Protein AF-A0A960TWA1-F1 (afdb_monomer_lite)

Radius of gyration: 25.0 Å; chains: 1; bounding box: 65×54×72 Å

Foldseek 3Di:
DDDDDPPDFDWKDKDPWDWAQDPPPQQKIKIWIFIDGDPAQWKAKEKFKDLPLPPARFQDFDAKDFQHGTGHGGDGTGIIMTNNCVQFPPDDTPNMDMDMDIGSLRDYQGHFPPLAAEAEEPDQDPLVNLSVLLLNLSHQEYEYACQSQFQHPPQDLCSQVSSCVNPVRHAYAHEDEPWKAFQPCVPDNGPLSVQLCVQQVVFFFAFLVRWFDDQDVRITTGQLLDPSNLVSVLCSVLVRQVPRSNHHLAYEYPDDELFDDHDPPDPHPHATDRPNPSDHCVPDPVSSVSSNVSSLVSLVSNCVSVDVRHAYEYEYDCCQVPLVSVQSGLEYEQEQPLVGDDDDDDGVNLLCDPPRPRHLLPSLPSYDPPNVGSAYEYDRPDWDWDQAPPPRDIDTDPVQVVQSLVCNQRVYYYYDYPPPCSDPPDRDRQAAWPDHWDDDPAFIKTHGPFWIKTWGADDVQDPDDRTWIFTDGNNHTPDTDDGDDDDDDDPPPPDD

Secondary structure (DSSP, 8-state):
-PPPP--PPPPPEEEEEEEEE-TTSS-EEEEEEEEE-SS-S-EEEEEEEESSTTS---B----EEES-EEEEPPEEEEEEEEEHHHHSTT---SS-EEEEEEESS-------SSS--EEEE-SPP-TT-HHHHHHHHTSSEEEEEHHHHSS-TT--TTHHHHHHHH-TT-EEEEEEESSEEESGGGG---HHHHHHHHHHGGGB-EETTSPBPEEETTEEEB-TTSHHHHHHHHHHHHHHHHH-SS--SEEEEE---SS----TTS--SS-EESS-SSS-GGG-HHHHHHHHHHHHHHHHHHHHHH-TT-EEEEESGGGGT-HHHHTTSSEEEETTTTS-STT-S-HHHHHT-TTSTT-HHHHTTSS---TT--EEEE---S--EEE-TTTS-EEE--HHHHHHHHHHHHT-EEEEETTT--S-SS-----SBSSS-EEETTEEEEEETTEEEEEEEPTT--TT--EEEEEEETTEEEEEE-----SPPPGGG---

Sequence (496 aa):
LTAPAVLLAEAPVVSGVTLAQRLDGSGLVDVTYTLTDADTDTLTVTLQASDDGGQTWTLPVESVSGDAGDGVTPGTDRTAVWDFGADHPGRVLEDVRVRVTASDLGVAWGAHSPRLPAIHAWPAVDWNDEKRLEEMARTDLLVLLGTQLLGQPGTPDDALDRIRRHNPNIRIVAYMLAKTVHLAWENSSNPMSAQIFQDTRPYWSFTTEGDTLMDWTDQVVINLIEPECRQAMVDNYVHWLKTSPNRLDGVFWDYFNNTIWVPAWMPVDGDPDLDGDGVIMRSDPDEIEAWRNACSAMVTAVQDSMGADFIQIFNGQRAYTDSTFAALGDGMNYELFPDVFFGQFGGVSKALDHDYEYNLYRTAHWPRSTNGGPFVLLENIQKNYYLSSVDGRYHELVNGKILRVVSLMTDTRCVFNGHKYGWPHHPISLGEPLGPAQVTANGLRRDFRHGDVELTWRNGGSMPTPFDYVIRVDGVIVEEMRIPYEYPLTPEYFNP

Structure (mmCIF, N/CA/C/O backbone):
data_AF-A0A960TWA1-F1
#
_entry.id   AF-A0A960TWA1-F1
#
loop_
_atom_site.group_PDB
_atom_site.id
_atom_site.type_symbol
_atom_site.label_atom_id
_atom_site.label_alt_id
_atom_site.label_comp_id
_atom_site.label_asym_id
_atom_site.label_entity_id
_atom_site.label_seq_id
_atom_site.pdbx_PDB_ins_code
_atom_site.Cartn_x
_atom_site.Cartn_y
_atom_site.Cartn_z
_atom_site.occupancy
_atom_site.B_iso_or_equiv
_atom_site.auth_seq_id
_atom_site.auth_comp_id
_atom_site.auth_asym_id
_atom_site.auth_atom_id
_atom_site.pdbx_PDB_model_num
ATOM 1 N N . LEU A 1 1 ? 35.253 -9.070 28.526 1.00 34.09 1 LEU A N 1
ATOM 2 C CA . LEU A 1 1 ? 34.207 -8.040 28.681 1.00 34.09 1 LEU A CA 1
ATOM 3 C C . LEU A 1 1 ? 33.013 -8.533 27.886 1.00 34.09 1 LEU A C 1
ATOM 5 O O . LEU A 1 1 ? 33.066 -8.524 26.667 1.00 34.09 1 LEU A O 1
ATOM 9 N N . THR A 1 2 ? 32.037 -9.119 28.569 1.00 33.66 2 THR A N 1
ATOM 10 C CA . THR A 1 2 ? 30.750 -9.512 27.989 1.00 33.66 2 THR A CA 1
ATOM 11 C C . THR A 1 2 ? 29.971 -8.239 27.682 1.00 33.66 2 THR A C 1
ATOM 13 O O . THR A 1 2 ? 29.836 -7.392 28.565 1.00 33.66 2 THR A O 1
ATOM 16 N N . ALA A 1 3 ? 29.525 -8.077 26.436 1.00 29.42 3 ALA A N 1
ATOM 17 C CA . ALA A 1 3 ? 28.590 -7.019 26.075 1.00 29.42 3 ALA A CA 1
ATOM 18 C C . ALA A 1 3 ? 27.340 -7.134 26.970 1.00 29.42 3 ALA A C 1
ATOM 20 O O . ALA A 1 3 ? 26.940 -8.261 27.285 1.00 29.42 3 ALA A O 1
ATOM 21 N N . PRO A 1 4 ? 26.752 -6.018 27.431 1.00 35.38 4 PRO A N 1
ATOM 22 C CA . PRO A 1 4 ? 25.493 -6.090 28.147 1.00 35.38 4 PRO A CA 1
ATOM 23 C C . PRO A 1 4 ? 24.446 -6.648 27.180 1.00 35.38 4 PRO A C 1
ATOM 25 O O . PRO A 1 4 ? 24.293 -6.146 26.068 1.00 35.38 4 PRO A O 1
ATOM 28 N N . ALA A 1 5 ? 23.760 -7.712 27.592 1.00 34.66 5 ALA A N 1
ATOM 29 C CA . ALA A 1 5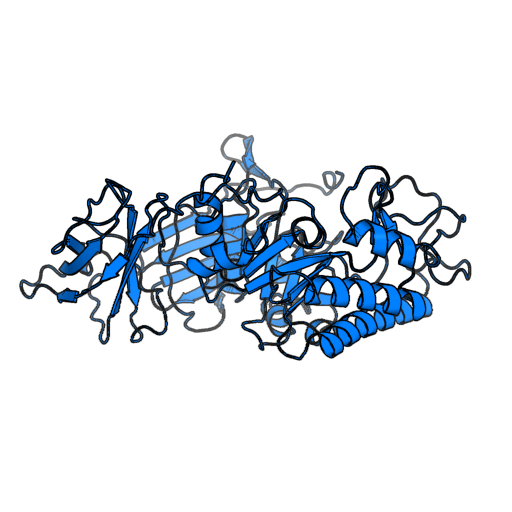 ? 22.494 -8.067 26.981 1.00 34.66 5 ALA A CA 1
ATOM 30 C C . ALA A 1 5 ? 21.562 -6.876 27.215 1.00 34.66 5 ALA A C 1
ATOM 32 O O . ALA A 1 5 ? 21.294 -6.520 28.364 1.00 34.66 5 ALA A O 1
ATOM 33 N N . VAL A 1 6 ? 21.130 -6.225 26.140 1.00 38.72 6 VAL A N 1
ATOM 34 C CA . VAL A 1 6 ? 19.949 -5.371 26.199 1.00 38.72 6 VAL A CA 1
ATOM 35 C C . VAL A 1 6 ? 18.811 -6.327 26.552 1.00 38.72 6 VAL A C 1
ATOM 37 O O . VAL A 1 6 ? 18.476 -7.197 25.750 1.00 38.72 6 VAL A O 1
ATOM 40 N N . LEU A 1 7 ? 18.299 -6.260 27.785 1.00 41.25 7 LEU A N 1
ATOM 41 C CA . LEU A 1 7 ? 16.973 -6.803 28.057 1.00 41.25 7 LEU A CA 1
ATOM 42 C C . LEU A 1 7 ? 16.034 -6.010 27.148 1.00 41.25 7 LEU A C 1
ATOM 44 O O . LEU A 1 7 ? 15.924 -4.795 27.300 1.00 41.25 7 LEU A O 1
ATOM 48 N N . LEU A 1 8 ? 15.444 -6.675 26.160 1.00 52.00 8 LEU A N 1
ATOM 49 C CA . LEU A 1 8 ? 14.288 -6.128 25.463 1.00 52.00 8 LEU A CA 1
ATOM 50 C C . LEU A 1 8 ? 13.203 -5.928 26.527 1.00 52.00 8 LEU A C 1
ATOM 52 O O . LEU A 1 8 ? 12.957 -6.863 27.292 1.00 52.00 8 LEU A O 1
ATOM 56 N N . ALA A 1 9 ? 12.625 -4.727 26.602 1.00 63.03 9 ALA A N 1
ATOM 57 C CA . ALA A 1 9 ? 11.452 -4.479 27.434 1.00 63.03 9 ALA A CA 1
ATOM 58 C C . ALA A 1 9 ? 10.353 -5.487 27.054 1.00 63.03 9 ALA A C 1
ATOM 60 O O . ALA A 1 9 ? 10.168 -5.797 25.870 1.00 63.03 9 ALA A O 1
ATOM 61 N N . GLU A 1 10 ? 9.705 -6.081 28.050 1.00 74.81 10 GLU A N 1
ATOM 62 C CA . GLU A 1 10 ? 8.658 -7.073 27.846 1.00 74.81 10 GLU A CA 1
ATOM 63 C C . GLU A 1 10 ? 7.383 -6.363 27.389 1.00 74.81 10 GLU A C 1
ATOM 65 O O . GLU A 1 10 ? 6.845 -5.529 28.106 1.00 74.81 10 GLU A O 1
ATOM 70 N N . ALA A 1 11 ? 6.897 -6.706 26.192 1.00 83.94 11 ALA A N 1
ATOM 71 C CA . ALA A 1 11 ? 5.708 -6.075 25.630 1.00 83.94 11 ALA A CA 1
ATOM 72 C C . ALA A 1 11 ? 4.472 -6.269 26.538 1.00 83.94 11 ALA A C 1
ATOM 74 O O . ALA A 1 11 ? 4.313 -7.348 27.128 1.00 83.94 11 ALA A O 1
ATOM 75 N N . PRO A 1 12 ? 3.539 -5.298 26.571 1.00 92.12 12 PRO A N 1
ATOM 76 C CA . PRO A 1 12 ? 2.314 -5.409 27.345 1.00 92.12 12 PRO A CA 1
ATOM 77 C C . PRO A 1 12 ? 1.518 -6.666 26.997 1.00 92.12 12 PRO A C 1
ATOM 79 O O . PRO A 1 12 ? 1.306 -7.002 25.828 1.00 92.12 12 PRO A O 1
ATOM 82 N N . VAL A 1 13 ? 0.974 -7.320 28.020 1.00 93.81 13 VAL A N 1
ATOM 83 C CA . VAL A 1 13 ? 0.072 -8.461 27.857 1.00 93.81 13 VAL A CA 1
ATOM 84 C C . VAL A 1 13 ? -1.329 -8.074 28.307 1.00 93.81 13 VAL A C 1
ATOM 86 O O . VAL A 1 13 ? -1.567 -7.692 29.454 1.00 93.81 13 VAL A O 1
ATOM 89 N N . VAL A 1 14 ? -2.277 -8.228 27.385 1.00 96.12 14 VAL A N 1
ATOM 90 C CA . VAL A 1 14 ? -3.709 -8.117 27.656 1.00 96.12 14 VAL A CA 1
ATOM 91 C C . VAL A 1 14 ? -4.314 -9.514 27.704 1.00 96.12 14 VAL A C 1
ATOM 93 O O . VAL A 1 14 ? -4.120 -10.324 26.798 1.00 96.12 14 VAL A O 1
ATOM 96 N N . SER A 1 15 ? -5.070 -9.815 28.757 1.00 97.12 15 SER A N 1
ATOM 97 C CA . SER A 1 15 ? -5.741 -11.107 28.914 1.00 97.12 15 SER A CA 1
ATOM 98 C C . SER A 1 15 ? -7.079 -10.972 29.640 1.00 97.12 15 SER A C 1
ATOM 100 O O . SER A 1 15 ? -7.430 -9.901 30.129 1.00 97.12 15 SER A O 1
ATOM 102 N N . GLY A 1 16 ? -7.864 -12.053 29.672 1.00 96.25 16 GLY A N 1
ATOM 103 C CA . GLY A 1 16 ? -9.129 -12.079 30.415 1.00 96.25 16 GLY A CA 1
ATOM 104 C C . GLY A 1 16 ? -10.172 -11.070 29.925 1.00 96.25 16 GLY A C 1
ATOM 105 O O . GLY A 1 16 ? -10.987 -10.627 30.725 1.00 96.25 16 GLY A O 1
ATOM 106 N N . VAL A 1 17 ? -10.137 -10.693 28.641 1.00 97.38 17 VAL A N 1
ATOM 107 C CA . VAL A 1 17 ? -11.064 -9.705 28.075 1.00 97.38 17 VAL A CA 1
ATOM 108 C C . VAL A 1 17 ? -12.495 -10.241 28.132 1.00 97.38 17 VAL A C 1
ATOM 110 O O . VAL A 1 17 ? -12.789 -11.300 27.571 1.00 97.38 17 VAL A O 1
ATOM 113 N N . THR A 1 18 ? -13.394 -9.502 28.776 1.00 96.56 18 THR A N 1
ATOM 114 C CA . THR A 1 18 ? -14.832 -9.782 28.779 1.00 96.56 18 THR A CA 1
ATOM 115 C C . THR A 1 18 ? -15.627 -8.568 28.321 1.00 96.56 18 THR A C 1
ATOM 117 O O . THR A 1 18 ? -15.164 -7.435 28.417 1.00 96.56 18 THR A O 1
ATOM 120 N N . LEU A 1 19 ? -16.820 -8.827 27.792 1.00 96.00 19 LEU A N 1
ATOM 121 C CA . LEU A 1 19 ? -17.729 -7.838 27.229 1.00 96.00 19 LEU A CA 1
ATOM 122 C C . LEU A 1 19 ? -19.101 -8.011 27.879 1.00 96.00 19 LEU A C 1
ATOM 124 O O . LEU A 1 19 ? -19.660 -9.108 27.824 1.00 96.00 19 LEU A O 1
ATOM 128 N N . ALA A 1 20 ? -19.655 -6.947 28.455 1.00 96.56 20 ALA A N 1
ATOM 129 C CA . ALA A 1 20 ? -20.973 -6.968 29.075 1.00 96.56 20 ALA A CA 1
ATOM 130 C C . ALA A 1 20 ? -21.771 -5.704 28.735 1.00 96.56 20 ALA A C 1
ATOM 132 O O . ALA A 1 20 ? -21.439 -4.604 29.166 1.00 96.56 20 ALA A O 1
ATOM 133 N N . GLN A 1 21 ? -22.869 -5.858 27.994 1.00 95.56 21 GLN A N 1
ATOM 134 C CA . GLN A 1 21 ? -23.835 -4.776 27.815 1.00 95.56 21 GLN A CA 1
ATOM 135 C C . GLN A 1 21 ? -24.574 -4.512 29.134 1.00 95.56 21 GLN A C 1
ATOM 137 O O . GLN A 1 21 ? -25.053 -5.445 29.786 1.00 95.56 21 GLN A O 1
ATOM 142 N N . ARG A 1 22 ? -24.731 -3.239 29.506 1.00 97.00 22 ARG A N 1
ATOM 143 C CA . ARG A 1 22 ? -25.566 -2.860 30.648 1.00 97.00 22 ARG A CA 1
ATOM 144 C C . ARG A 1 22 ? -27.046 -3.042 30.318 1.00 97.00 22 ARG A C 1
ATOM 146 O O . ARG A 1 22 ? -27.536 -2.613 29.278 1.00 97.00 22 ARG A O 1
ATOM 153 N N . LEU A 1 23 ? -27.780 -3.655 31.246 1.00 95.31 23 LEU A N 1
ATOM 154 C CA . LEU A 1 23 ? -29.207 -3.974 31.090 1.00 95.31 23 LEU A CA 1
ATOM 155 C C . LEU A 1 23 ? -30.143 -2.861 31.598 1.00 95.31 23 LEU A C 1
ATOM 157 O O . LEU A 1 23 ? -31.346 -3.071 31.732 1.00 95.31 23 LEU A O 1
ATOM 161 N N . ASP A 1 24 ? -29.599 -1.685 31.905 1.00 95.31 24 ASP A N 1
ATOM 162 C CA . ASP A 1 24 ? -30.329 -0.522 32.426 1.00 95.31 24 ASP A CA 1
ATOM 163 C C . ASP A 1 24 ? -30.905 0.385 31.322 1.00 95.31 24 ASP A C 1
ATOM 165 O O . ASP A 1 24 ? -31.531 1.402 31.618 1.00 95.31 24 ASP A O 1
ATOM 169 N N . GLY A 1 25 ? -30.715 0.014 30.052 1.00 92.25 25 GLY A N 1
ATOM 170 C CA . GLY A 1 25 ? -31.169 0.785 28.896 1.00 92.25 25 GLY A CA 1
ATOM 171 C C . GLY A 1 25 ? -30.264 1.963 28.531 1.00 92.25 25 GLY A C 1
ATOM 172 O O . GLY A 1 25 ? -30.620 2.720 27.633 1.00 92.25 25 GLY A O 1
ATOM 173 N N . SER A 1 26 ? -29.104 2.117 29.184 1.00 94.75 26 SER A N 1
ATOM 174 C CA . SER A 1 26 ? -28.135 3.178 28.870 1.00 94.75 26 SER A CA 1
ATOM 175 C C . SER A 1 26 ? -27.466 3.012 27.505 1.00 94.75 26 SER A C 1
ATOM 177 O O . SER A 1 26 ? -26.973 3.987 26.952 1.00 94.75 26 SER A O 1
ATOM 179 N N . GLY A 1 27 ? -27.434 1.789 26.967 1.00 94.56 27 GLY A N 1
ATOM 180 C CA . GLY A 1 27 ? -26.659 1.471 25.767 1.00 94.56 27 GLY A CA 1
ATOM 181 C C . GLY A 1 27 ? -25.152 1.379 26.023 1.00 94.56 27 GLY A C 1
ATOM 182 O O . GLY A 1 27 ? -24.399 1.206 25.075 1.00 94.56 27 GLY A O 1
ATOM 183 N N . LEU A 1 28 ? -24.709 1.459 27.281 1.00 97.62 28 LEU A N 1
ATOM 184 C CA . LEU A 1 28 ? -23.302 1.325 27.644 1.00 97.62 28 LEU A CA 1
ATOM 185 C C . LEU A 1 28 ? -22.868 -0.142 27.666 1.00 97.62 28 LEU A C 1
ATOM 187 O O . LEU A 1 28 ? -23.639 -1.047 28.006 1.00 97.62 28 LEU A O 1
ATOM 191 N N . VAL A 1 29 ? -21.599 -0.357 27.348 1.00 97.94 29 VAL A N 1
ATOM 192 C CA . VAL A 1 29 ? -20.954 -1.662 27.306 1.00 97.94 29 VAL A CA 1
ATOM 193 C C . VAL A 1 29 ? -19.682 -1.613 28.146 1.00 97.94 29 VAL A C 1
ATOM 195 O O . VAL A 1 29 ? -18.787 -0.811 27.892 1.00 97.94 29 VAL A O 1
ATOM 198 N N . ASP A 1 30 ? -19.603 -2.479 29.151 1.00 98.12 30 ASP A N 1
ATOM 199 C CA . ASP A 1 30 ? -18.431 -2.631 30.005 1.00 98.12 30 ASP A CA 1
ATOM 200 C C . ASP A 1 30 ? -17.488 -3.682 29.403 1.00 98.12 30 ASP A C 1
ATOM 202 O O . ASP A 1 30 ? -17.884 -4.823 29.143 1.00 98.12 30 ASP A O 1
ATOM 206 N N . VAL A 1 31 ? -16.234 -3.292 29.182 1.00 98.31 31 VAL A N 1
ATOM 207 C CA . VAL A 1 31 ? -15.146 -4.165 28.739 1.00 98.31 31 VAL A CA 1
ATOM 208 C C . VAL A 1 31 ? -14.147 -4.289 29.874 1.00 98.31 31 VAL A C 1
ATOM 210 O O . VAL A 1 31 ? -13.448 -3.325 30.193 1.00 98.31 31 VAL A O 1
ATOM 213 N N . THR A 1 32 ? -14.065 -5.472 30.481 1.00 98.25 32 THR A N 1
ATOM 214 C CA . THR A 1 32 ? -13.087 -5.732 31.544 1.00 98.25 32 THR A CA 1
ATOM 215 C C . THR A 1 32 ? -11.922 -6.556 31.033 1.00 98.25 32 THR A C 1
ATOM 217 O O . THR A 1 32 ? -12.102 -7.403 30.159 1.00 98.25 32 THR A O 1
ATOM 220 N N . TYR A 1 33 ? -10.722 -6.299 31.545 1.00 98.44 33 TYR A N 1
ATOM 221 C CA . TYR A 1 33 ? -9.515 -7.005 31.125 1.00 98.44 33 TYR A CA 1
ATOM 222 C C . TYR A 1 33 ? -8.406 -6.932 32.184 1.00 98.44 33 TYR A C 1
ATOM 224 O O . TYR A 1 33 ? -8.363 -6.036 33.028 1.00 98.44 33 TYR A O 1
ATOM 232 N N . THR A 1 34 ? -7.483 -7.889 32.119 1.00 98.00 34 THR A N 1
ATOM 233 C CA . THR A 1 34 ? -6.213 -7.859 32.843 1.00 98.00 34 THR A CA 1
ATOM 234 C C . THR A 1 34 ? -5.139 -7.271 31.938 1.00 98.00 34 THR A C 1
ATOM 236 O O . THR A 1 34 ? -4.971 -7.711 30.799 1.00 98.00 34 THR A O 1
ATOM 239 N N . LEU A 1 35 ? -4.407 -6.298 32.468 1.00 97.25 35 LEU A N 1
ATOM 240 C CA . LEU A 1 35 ? -3.313 -5.599 31.812 1.00 97.25 35 LEU A CA 1
ATOM 241 C C . LEU A 1 35 ? -2.041 -5.775 32.635 1.00 97.25 35 LEU A C 1
ATOM 243 O O . LEU A 1 35 ? -2.001 -5.363 33.795 1.00 97.25 35 LEU A O 1
ATOM 247 N N . THR A 1 36 ? -1.012 -6.374 32.052 1.00 94.62 36 THR A N 1
ATOM 248 C CA . THR A 1 36 ? 0.285 -6.559 32.710 1.00 94.62 36 THR A CA 1
ATOM 249 C C . THR A 1 36 ? 1.402 -6.043 31.830 1.00 94.62 36 THR A C 1
ATOM 251 O O . THR A 1 36 ? 1.420 -6.330 30.638 1.00 94.62 36 THR A O 1
ATOM 254 N N . ASP A 1 37 ? 2.336 -5.333 32.441 1.00 92.69 37 ASP A N 1
ATOM 255 C CA . ASP A 1 37 ? 3.572 -4.864 31.832 1.00 92.69 37 ASP A CA 1
ATOM 256 C C . ASP A 1 37 ? 4.621 -4.791 32.945 1.00 92.69 37 ASP A C 1
ATOM 258 O O . ASP A 1 37 ? 4.297 -4.383 34.067 1.00 92.69 37 ASP A O 1
ATOM 262 N N . ALA A 1 38 ? 5.821 -5.306 32.685 1.00 84.12 38 ALA A N 1
ATOM 263 C CA . ALA A 1 38 ? 6.865 -5.432 33.699 1.00 84.12 38 ALA A CA 1
ATOM 264 C C . ALA A 1 38 ? 7.699 -4.152 33.858 1.00 84.12 38 ALA A C 1
ATOM 266 O O . ALA A 1 38 ? 8.325 -3.965 34.905 1.00 84.12 38 ALA A O 1
ATOM 267 N N . ASP A 1 39 ? 7.696 -3.285 32.845 1.00 83.38 39 ASP A N 1
ATOM 268 C CA . ASP A 1 39 ? 8.713 -2.256 32.644 1.00 83.38 39 ASP A CA 1
ATOM 269 C C . ASP A 1 39 ? 8.139 -0.829 32.642 1.00 83.38 39 ASP A C 1
ATOM 271 O O . ASP A 1 39 ? 8.876 0.131 32.886 1.00 83.38 39 ASP A O 1
ATOM 275 N N . THR A 1 40 ? 6.832 -0.678 32.417 1.00 72.69 40 THR A N 1
ATOM 276 C CA . THR A 1 40 ? 6.182 0.606 32.144 1.00 72.69 40 THR A CA 1
ATOM 277 C C . THR A 1 40 ? 5.067 0.922 33.140 1.00 72.69 40 THR A C 1
ATOM 279 O O . THR A 1 40 ? 4.144 0.140 33.369 1.00 72.69 40 THR A O 1
ATOM 282 N N . ASP A 1 41 ? 5.106 2.138 33.694 1.00 78.75 41 ASP A N 1
ATOM 283 C CA . ASP A 1 41 ? 4.111 2.610 34.667 1.00 78.75 41 ASP A CA 1
ATOM 284 C C . ASP A 1 41 ? 2.723 2.846 34.040 1.00 78.75 41 ASP A C 1
ATOM 286 O O . ASP A 1 41 ? 1.699 2.712 34.717 1.00 78.75 41 ASP A O 1
ATOM 290 N N . THR A 1 42 ? 2.670 3.217 32.756 1.00 92.88 42 THR A N 1
ATOM 291 C CA . THR A 1 42 ? 1.431 3.550 32.041 1.00 92.88 42 THR A CA 1
ATOM 292 C C . THR A 1 42 ? 1.462 3.138 30.575 1.00 92.88 42 THR A C 1
ATOM 294 O O . THR A 1 42 ? 2.474 3.314 29.909 1.00 92.88 42 THR A O 1
ATOM 297 N N . LEU A 1 43 ? 0.315 2.714 30.054 1.00 95.69 43 LEU A N 1
ATOM 298 C CA . LEU A 1 43 ? 0.135 2.166 28.716 1.00 95.69 43 LEU A CA 1
ATOM 299 C C . LEU A 1 43 ? -0.936 2.942 27.942 1.00 95.69 43 LEU A C 1
ATOM 301 O O . LEU A 1 43 ? -1.850 3.524 28.535 1.00 95.69 43 LEU A O 1
ATOM 305 N N . THR A 1 44 ? -0.849 2.899 26.616 1.00 95.31 44 THR A N 1
ATOM 306 C CA . THR A 1 44 ? -1.922 3.314 25.708 1.00 95.31 44 THR A CA 1
ATOM 307 C C . THR A 1 44 ? -2.778 2.103 25.367 1.00 95.31 44 THR A C 1
ATOM 309 O O . THR A 1 44 ? -2.307 1.160 24.735 1.00 95.31 44 THR A O 1
ATOM 312 N N . VAL A 1 45 ? -4.049 2.119 25.769 1.00 96.75 45 VAL A N 1
ATOM 313 C CA . VAL A 1 45 ? -5.003 1.028 25.535 1.00 96.75 45 VAL A CA 1
ATOM 314 C C . VAL A 1 45 ? -6.007 1.423 24.460 1.00 96.75 45 VAL A C 1
ATOM 316 O O . VAL A 1 45 ? -6.706 2.424 24.577 1.00 96.75 45 VAL A O 1
ATOM 319 N N . THR A 1 46 ? -6.124 0.604 23.420 1.00 94.88 46 THR A N 1
ATOM 320 C CA . THR A 1 46 ? -7.095 0.788 22.339 1.00 94.88 46 THR A CA 1
ATOM 321 C C . THR A 1 46 ? -8.127 -0.332 22.328 1.00 94.88 46 THR A C 1
ATOM 323 O O . THR A 1 46 ? -7.774 -1.513 22.361 1.00 94.88 46 THR A O 1
ATOM 326 N N . LEU A 1 47 ? -9.402 0.046 22.231 1.00 95.31 47 LEU A N 1
ATOM 327 C CA . LEU A 1 47 ? -10.516 -0.872 22.024 1.00 95.31 47 LEU A CA 1
ATOM 328 C C . LEU A 1 47 ? -10.848 -0.954 20.531 1.00 95.31 47 LEU A C 1
ATOM 330 O O . LEU A 1 47 ? -11.006 0.065 19.864 1.00 95.31 47 LEU A O 1
ATOM 334 N N . GLN A 1 48 ? -10.974 -2.172 20.017 1.00 94.12 48 GLN A N 1
ATOM 335 C CA . GLN A 1 48 ? -11.495 -2.456 18.683 1.00 94.12 48 GLN A CA 1
ATOM 336 C C . GLN A 1 48 ? -12.689 -3.396 18.813 1.00 94.12 48 GLN A C 1
ATOM 338 O O . GLN A 1 48 ? -12.701 -4.273 19.682 1.00 94.12 48 GLN A O 1
ATOM 343 N N . ALA A 1 49 ? -13.668 -3.254 17.924 1.00 94.56 49 ALA A N 1
ATOM 344 C CA . ALA A 1 49 ? -14.841 -4.110 17.913 1.00 94.56 49 ALA A CA 1
ATOM 345 C C . ALA A 1 49 ? -15.093 -4.729 16.533 1.00 94.56 49 ALA A C 1
ATOM 347 O O . ALA A 1 49 ? -14.641 -4.241 15.494 1.00 94.56 49 ALA A O 1
ATOM 348 N N . SER A 1 50 ? -15.805 -5.847 16.555 1.00 94.50 50 SER A N 1
ATOM 349 C CA . SER A 1 50 ? -16.207 -6.640 15.400 1.00 94.50 50 SER A CA 1
ATOM 350 C C . SER A 1 50 ? -17.697 -6.915 15.489 1.00 94.50 50 SER A C 1
ATOM 352 O O . SER A 1 50 ? -18.185 -7.227 16.573 1.00 94.50 50 SER A O 1
ATOM 354 N N . ASP A 1 51 ? -18.394 -6.853 14.360 1.00 93.12 51 ASP A N 1
ATOM 355 C CA . ASP A 1 51 ? -19.806 -7.216 14.217 1.00 93.12 51 ASP A CA 1
ATOM 356 C C . ASP A 1 51 ? -20.011 -8.416 13.269 1.00 93.12 51 ASP A C 1
ATOM 358 O O . ASP A 1 51 ? -21.100 -8.630 12.741 1.00 93.12 51 ASP A O 1
ATOM 362 N N . ASP A 1 52 ? -18.958 -9.206 13.030 1.00 91.00 52 ASP A N 1
ATOM 363 C CA . ASP A 1 52 ? -18.991 -10.406 12.182 1.00 91.00 52 ASP A CA 1
ATOM 364 C C . ASP A 1 52 ? -18.305 -11.620 12.826 1.00 91.00 52 ASP A C 1
ATOM 366 O O . ASP A 1 52 ? -17.756 -12.498 12.147 1.00 91.00 52 ASP A O 1
ATOM 370 N N . GLY A 1 53 ? -18.340 -11.672 14.159 1.00 91.69 53 GLY A N 1
ATOM 371 C CA . GLY A 1 53 ? -17.792 -12.779 14.932 1.00 91.69 53 GLY A CA 1
ATOM 372 C C . GLY A 1 53 ? -16.265 -12.780 15.039 1.00 91.69 53 GLY A C 1
ATOM 373 O O . GLY A 1 53 ? -15.693 -13.808 15.396 1.00 91.69 53 GLY A O 1
ATOM 374 N N . GLY A 1 54 ? -15.602 -11.651 14.777 1.00 90.75 54 GLY A N 1
ATOM 375 C CA . GLY A 1 54 ? -14.150 -11.495 14.887 1.00 90.75 54 GLY A CA 1
ATOM 376 C C . GLY A 1 54 ? -13.389 -11.746 13.585 1.00 90.75 54 GLY A C 1
ATOM 377 O O . GLY A 1 54 ? -12.165 -11.869 13.628 1.00 90.75 54 GLY A O 1
ATOM 378 N N . GLN A 1 55 ? -14.079 -11.827 12.442 1.00 87.19 55 GLN A N 1
ATOM 379 C CA . GLN A 1 55 ? -13.417 -11.899 11.134 1.00 87.19 55 GLN A CA 1
ATOM 380 C C . GLN A 1 55 ? -12.815 -10.538 10.772 1.00 87.19 55 GLN A C 1
ATOM 382 O O . GLN A 1 55 ? -11.710 -10.458 10.235 1.00 87.19 55 GLN A O 1
ATOM 387 N N . THR A 1 56 ? -13.525 -9.466 11.124 1.00 87.44 56 THR A N 1
ATOM 388 C CA . THR A 1 56 ? -13.142 -8.086 10.862 1.00 87.44 56 THR A CA 1
ATOM 389 C C . THR A 1 56 ? -13.222 -7.223 12.117 1.00 87.44 56 THR A C 1
ATOM 391 O O . THR A 1 56 ? -14.146 -7.343 12.909 1.00 87.44 56 THR A O 1
ATOM 394 N N . TRP A 1 57 ? -12.257 -6.315 12.297 1.00 89.81 57 TRP A N 1
ATOM 395 C CA . TRP A 1 57 ? -12.189 -5.381 13.435 1.00 89.81 57 TRP A CA 1
ATOM 396 C C . TRP A 1 57 ? -12.484 -3.943 12.994 1.00 89.81 57 TRP A C 1
ATOM 398 O O . TRP A 1 57 ? -11.664 -3.047 13.180 1.00 89.81 57 TRP A O 1
ATOM 408 N N . THR A 1 58 ? -13.609 -3.759 12.297 1.00 89.44 58 THR A N 1
ATOM 409 C CA . THR A 1 58 ? -13.978 -2.505 11.611 1.00 89.44 58 THR A CA 1
ATOM 410 C C . THR A 1 58 ? -15.275 -1.865 12.110 1.00 89.44 58 THR A C 1
ATOM 412 O O . THR A 1 58 ? -15.751 -0.914 11.488 1.00 89.44 58 THR A O 1
ATOM 415 N N . LEU A 1 59 ? -15.849 -2.345 13.215 1.00 91.94 59 LEU A N 1
ATOM 416 C CA . LEU A 1 59 ? -16.963 -1.654 13.866 1.00 91.94 59 LEU A CA 1
ATOM 417 C C . LEU A 1 59 ? -16.428 -0.361 14.520 1.00 91.94 59 LEU A C 1
ATOM 419 O O . LEU A 1 59 ? -15.467 -0.459 15.289 1.00 91.94 59 LEU A O 1
ATOM 423 N N . PRO A 1 60 ? -16.989 0.828 14.217 1.00 91.00 60 PRO A N 1
ATOM 424 C CA . PRO A 1 60 ? -16.589 2.084 14.851 1.00 91.00 60 PRO A CA 1
ATOM 425 C C . PRO A 1 60 ? -16.695 2.035 16.377 1.00 91.00 60 PRO A C 1
ATOM 427 O O . PRO A 1 60 ? -17.696 1.559 16.919 1.00 91.00 60 PRO A O 1
ATOM 430 N N . VAL A 1 61 ? -15.662 2.543 17.049 1.00 91.75 61 VAL A N 1
ATOM 431 C CA . VAL A 1 61 ? -15.558 2.657 18.508 1.00 91.75 61 VAL A CA 1
ATOM 432 C C . VAL A 1 61 ? -14.937 4.022 18.804 1.00 91.75 61 VAL A C 1
ATOM 434 O O . VAL A 1 61 ? -13.717 4.170 18.776 1.00 91.75 61 VAL A O 1
ATOM 437 N N . GLU A 1 62 ? -15.779 5.021 19.042 1.00 89.00 62 GLU A N 1
ATOM 438 C CA . GLU A 1 62 ? -15.381 6.431 19.164 1.00 89.00 62 GLU A CA 1
ATOM 439 C C . GLU A 1 62 ? -15.570 6.946 20.598 1.00 89.00 62 GLU A C 1
ATOM 441 O O . GLU A 1 62 ? -14.759 7.724 21.106 1.00 89.00 62 GLU A O 1
ATOM 446 N N . SER A 1 63 ? -16.611 6.476 21.289 1.00 93.19 63 SER A N 1
ATOM 447 C CA . SER A 1 63 ? -16.992 6.967 22.616 1.00 93.19 63 SER A CA 1
ATOM 448 C C . SER A 1 63 ? -16.567 5.996 23.718 1.00 93.19 63 SER A C 1
ATOM 450 O O . SER A 1 63 ? -17.380 5.239 24.251 1.00 93.19 63 SER A O 1
ATOM 452 N N . VAL A 1 64 ? -15.281 6.007 24.084 1.00 95.81 64 VAL A N 1
ATOM 453 C CA . VAL A 1 64 ? -14.736 5.155 25.160 1.00 95.81 64 VAL A CA 1
ATOM 454 C C . VAL A 1 64 ? -14.238 5.993 26.335 1.00 95.81 64 VAL A C 1
ATOM 456 O O . VAL A 1 64 ? -13.622 7.042 26.165 1.00 95.81 64 VAL A O 1
ATOM 459 N N . SER A 1 65 ? -14.496 5.514 27.549 1.00 97.19 65 SER A N 1
ATOM 460 C CA . SER A 1 65 ? -14.018 6.103 28.803 1.00 97.19 65 SER A CA 1
ATOM 461 C C . SER A 1 65 ? -13.506 5.026 29.767 1.00 97.19 65 SER A C 1
ATOM 463 O O . SER A 1 65 ? -13.615 3.833 29.488 1.00 97.19 65 SER A O 1
ATOM 465 N N . GLY A 1 66 ? -12.959 5.432 30.916 1.00 97.25 66 GLY A N 1
ATOM 466 C CA . GLY A 1 66 ? -12.420 4.509 31.920 1.00 97.25 66 GLY A CA 1
ATOM 467 C C . GLY A 1 66 ? -10.968 4.131 31.638 1.00 97.25 66 GLY A C 1
ATOM 468 O O . GLY A 1 66 ? -10.176 4.986 31.250 1.00 97.25 66 GLY A O 1
ATOM 469 N N . ASP A 1 67 ? -10.616 2.864 31.849 1.00 97.75 67 ASP A N 1
ATOM 470 C CA . ASP A 1 67 ? -9.282 2.332 31.560 1.00 97.75 67 ASP A CA 1
ATOM 471 C C . ASP A 1 67 ? -9.124 2.094 30.041 1.00 97.75 67 ASP A C 1
ATOM 473 O O . ASP A 1 67 ? -9.093 0.958 29.575 1.00 97.75 67 ASP A O 1
ATOM 477 N N . ALA A 1 68 ? -9.085 3.162 29.247 1.00 96.62 68 ALA A N 1
ATOM 478 C CA . ALA A 1 68 ? -8.790 3.156 27.813 1.00 96.62 68 ALA A CA 1
ATOM 479 C C . ALA A 1 68 ? -8.155 4.495 27.400 1.00 96.62 68 ALA A C 1
ATOM 481 O O . ALA A 1 68 ? -8.315 5.499 28.093 1.00 96.62 68 ALA A O 1
ATOM 482 N N . GLY A 1 69 ? -7.468 4.522 26.260 1.00 94.88 69 GLY A N 1
ATOM 483 C CA . GLY A 1 69 ? -6.652 5.658 25.835 1.00 94.88 69 GLY A CA 1
ATOM 484 C C . GLY A 1 69 ? -5.284 5.662 26.515 1.00 94.88 69 GLY A C 1
ATOM 485 O O . GLY A 1 69 ? -4.776 4.612 26.907 1.00 94.88 69 GLY A O 1
ATOM 486 N N . ASP A 1 70 ? -4.675 6.837 26.627 1.00 94.12 70 ASP A N 1
ATOM 487 C CA . ASP A 1 70 ? -3.343 7.000 27.212 1.00 94.12 70 ASP A CA 1
ATOM 488 C C . ASP A 1 70 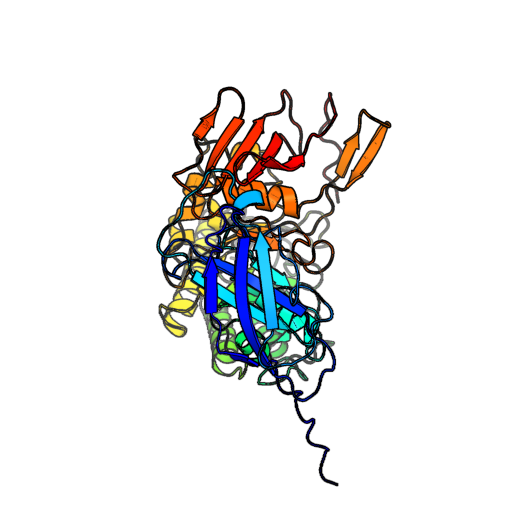? -3.373 6.991 28.747 1.00 94.12 70 ASP A C 1
ATOM 490 O O . ASP A 1 70 ? -4.343 7.419 29.375 1.00 94.12 70 ASP A O 1
ATOM 494 N N . GLY A 1 71 ? -2.264 6.581 29.368 1.00 95.25 71 GLY A N 1
ATOM 495 C CA . GLY A 1 71 ? -2.070 6.728 30.814 1.00 95.25 71 GLY A CA 1
ATOM 496 C C . GLY A 1 71 ? -2.675 5.608 31.666 1.00 95.25 71 GLY A C 1
ATOM 497 O O . GLY A 1 71 ? -2.814 5.775 32.880 1.00 95.25 71 GLY A O 1
ATOM 498 N N . VAL A 1 72 ? -3.037 4.470 31.068 1.00 97.31 72 VAL A N 1
ATOM 499 C CA . VAL A 1 72 ? -3.646 3.344 31.789 1.00 97.31 72 VAL A CA 1
ATOM 500 C C . VAL A 1 72 ? -2.572 2.558 32.537 1.00 97.31 72 VAL A C 1
ATOM 502 O O . VAL A 1 72 ? -1.607 2.087 31.949 1.00 97.31 72 VAL A O 1
ATOM 505 N N . THR A 1 73 ? -2.739 2.386 33.846 1.00 95.62 73 THR A N 1
ATOM 506 C CA . THR A 1 73 ? -1.788 1.619 34.674 1.00 95.62 73 THR A CA 1
ATOM 507 C C . THR A 1 73 ? -2.072 0.110 34.602 1.00 95.62 73 THR A C 1
ATOM 509 O O . THR A 1 73 ? -3.244 -0.272 34.528 1.00 95.62 73 THR A O 1
ATOM 512 N N . PRO A 1 74 ? -1.061 -0.778 34.682 1.00 96.44 74 PRO A N 1
ATOM 513 C CA . PRO A 1 74 ? -1.282 -2.225 34.777 1.00 96.44 74 PRO A CA 1
ATOM 514 C C . PRO A 1 74 ? -2.207 -2.627 35.944 1.00 96.44 74 PRO A C 1
ATOM 516 O O . PRO A 1 74 ? -2.234 -1.992 36.999 1.00 96.44 74 PRO A O 1
ATOM 519 N N . GLY A 1 75 ? -3.013 -3.677 35.779 1.00 95.25 75 GLY A N 1
ATOM 520 C CA . GLY A 1 75 ? -3.902 -4.216 36.817 1.00 95.25 75 GLY A CA 1
ATOM 521 C C . GLY A 1 75 ? -4.837 -5.316 36.308 1.00 95.25 75 GLY A C 1
ATOM 522 O O . GLY A 1 75 ? -5.026 -5.475 35.107 1.00 95.25 75 GLY A O 1
ATOM 523 N N . THR A 1 76 ? -5.430 -6.085 37.223 1.00 93.19 76 THR A N 1
ATOM 524 C CA . THR A 1 76 ? -6.236 -7.278 36.898 1.00 93.19 76 THR A CA 1
ATOM 525 C C . THR A 1 76 ? -7.689 -6.995 36.524 1.00 93.19 76 THR A C 1
ATOM 527 O O . THR A 1 76 ? -8.299 -7.828 35.860 1.00 93.19 76 THR A O 1
ATOM 530 N N . ASP A 1 77 ? -8.220 -5.832 36.910 1.00 90.62 77 ASP A N 1
ATOM 531 C CA . ASP A 1 77 ? -9.648 -5.492 36.826 1.00 90.62 77 ASP A CA 1
ATOM 532 C C . ASP A 1 77 ? -9.881 -4.162 36.090 1.00 90.62 77 ASP A C 1
ATOM 534 O O . ASP A 1 77 ? -10.691 -3.328 36.504 1.00 90.62 77 ASP A O 1
ATOM 538 N N . ARG A 1 78 ? -9.128 -3.932 35.007 1.00 98.00 78 ARG A N 1
ATOM 539 C CA . ARG A 1 78 ? -9.288 -2.727 34.188 1.00 98.00 78 ARG A CA 1
ATOM 540 C C . ARG A 1 78 ? -10.655 -2.739 33.534 1.00 98.00 78 ARG A C 1
ATOM 542 O O . ARG A 1 78 ? -11.092 -3.784 33.063 1.00 98.00 78 ARG A O 1
ATOM 549 N N . THR A 1 79 ? -11.323 -1.592 33.518 1.00 98.06 79 THR A N 1
ATOM 550 C CA . THR A 1 79 ? -12.662 -1.435 32.951 1.00 98.06 79 THR A CA 1
ATOM 551 C C . THR A 1 79 ? -12.693 -0.255 31.990 1.00 98.06 79 THR A C 1
ATOM 553 O O . THR A 1 79 ? -12.675 0.906 32.403 1.00 98.06 79 THR A O 1
ATOM 556 N N . ALA A 1 80 ? -12.786 -0.560 30.699 1.00 98.19 80 ALA A N 1
ATOM 557 C CA . ALA A 1 80 ? -13.163 0.406 29.678 1.00 98.19 80 ALA A CA 1
ATOM 558 C C . ALA A 1 80 ? -14.690 0.400 29.522 1.00 98.19 80 ALA A C 1
ATOM 560 O O . ALA A 1 80 ? -15.315 -0.660 29.499 1.00 98.19 80 ALA A O 1
ATOM 561 N N . VAL A 1 81 ? -15.296 1.577 29.406 1.00 98.31 81 VAL A N 1
ATOM 562 C CA . VAL A 1 81 ? -16.733 1.737 29.168 1.00 98.31 81 VAL A CA 1
ATOM 563 C C . VAL A 1 81 ? -16.916 2.322 27.783 1.00 98.31 81 VAL A C 1
ATOM 565 O O . VAL A 1 81 ? -16.531 3.467 27.537 1.00 98.31 81 VAL A O 1
ATOM 568 N N . TRP A 1 82 ? -17.507 1.534 26.896 1.00 97.88 82 TRP A N 1
ATOM 569 C CA . TRP A 1 82 ? -17.880 1.954 25.557 1.00 97.88 82 TRP A CA 1
ATOM 570 C C . TRP A 1 82 ? -19.339 2.408 25.530 1.00 97.88 82 TRP A C 1
ATOM 572 O O . TRP A 1 82 ? -20.244 1.657 25.903 1.00 97.88 82 TRP A O 1
ATOM 582 N N . ASP A 1 83 ? -19.577 3.636 25.078 1.00 97.31 83 ASP A N 1
ATOM 583 C CA . ASP A 1 83 ? -20.915 4.151 24.808 1.00 97.31 83 ASP A CA 1
ATOM 584 C C . ASP A 1 83 ? -21.394 3.718 23.416 1.00 97.31 83 ASP A C 1
ATOM 586 O O . ASP A 1 83 ? -21.406 4.484 22.452 1.00 97.31 83 ASP A O 1
ATOM 590 N N . PHE A 1 84 ? -21.793 2.445 23.319 1.00 95.56 84 PHE A N 1
ATOM 591 C CA . PHE A 1 84 ? -22.353 1.881 22.090 1.00 95.56 84 PHE A CA 1
ATOM 592 C C . PHE A 1 84 ? -23.623 2.619 21.651 1.00 95.56 84 PHE A C 1
ATOM 594 O O . PHE A 1 84 ? -23.866 2.764 20.458 1.00 95.56 84 PHE A O 1
ATOM 601 N N . GLY A 1 85 ? -24.440 3.094 22.595 1.00 94.25 85 GLY A N 1
ATOM 602 C CA . GLY A 1 85 ? -25.659 3.842 22.290 1.00 94.25 85 GLY A CA 1
ATOM 603 C C . GLY A 1 85 ? -25.390 5.186 21.608 1.00 94.25 85 GLY A C 1
ATOM 604 O O . GLY A 1 85 ? -26.167 5.578 20.735 1.00 94.25 85 GLY A O 1
ATOM 605 N N . ALA A 1 86 ? -24.308 5.870 21.989 1.00 92.88 86 ALA A N 1
ATOM 606 C CA . ALA A 1 86 ? -23.861 7.102 21.345 1.00 92.88 86 ALA A CA 1
ATOM 607 C C . ALA A 1 86 ? -23.244 6.849 19.965 1.00 92.88 86 ALA A C 1
ATOM 609 O O . ALA A 1 86 ? -23.579 7.565 19.021 1.00 92.88 86 ALA A O 1
ATOM 610 N N . ASP A 1 87 ? -22.389 5.830 19.845 1.00 91.38 87 ASP A N 1
ATOM 611 C CA . ASP A 1 87 ? -21.710 5.507 18.584 1.00 91.38 87 ASP A CA 1
ATOM 612 C C . ASP A 1 87 ? -22.674 4.911 17.543 1.00 91.38 87 ASP A C 1
ATOM 614 O O . ASP A 1 87 ? -22.577 5.217 16.360 1.00 91.38 87 ASP A O 1
ATOM 618 N N . HIS A 1 88 ? -23.644 4.100 17.984 1.00 90.44 88 HIS A N 1
ATOM 619 C CA . HIS A 1 88 ? -24.545 3.315 17.130 1.00 90.44 88 HIS A CA 1
ATOM 620 C C . HIS A 1 88 ? -26.027 3.558 17.478 1.00 90.44 88 HIS A C 1
ATOM 622 O O . HIS A 1 88 ? -26.744 2.630 17.884 1.00 90.44 88 HIS A O 1
ATOM 628 N N . PRO A 1 89 ? -26.542 4.794 17.332 1.00 89.25 89 PRO A N 1
ATOM 629 C CA . PRO A 1 89 ? -27.861 5.167 17.833 1.00 89.25 89 PRO A CA 1
ATOM 630 C C . PRO A 1 89 ? -28.986 4.328 17.212 1.00 89.25 89 PRO A C 1
ATOM 632 O O . PRO A 1 89 ? -29.197 4.301 16.000 1.00 89.25 89 PRO A O 1
ATOM 635 N N . GLY A 1 90 ? -29.753 3.648 18.071 1.00 88.06 90 GLY A N 1
ATOM 636 C CA . GLY A 1 90 ? -30.901 2.827 17.670 1.00 88.06 90 GLY A CA 1
ATOM 637 C C . GLY A 1 90 ? -30.544 1.493 17.002 1.00 88.06 90 GLY A C 1
ATOM 638 O O . GLY A 1 90 ? -31.438 0.819 16.485 1.00 88.06 90 GLY A O 1
ATOM 639 N N . ARG A 1 91 ? -29.267 1.098 17.002 1.00 89.31 91 ARG A N 1
ATOM 640 C CA . ARG A 1 91 ? -28.804 -0.173 16.438 1.00 89.31 91 ARG A CA 1
ATOM 641 C C . ARG A 1 91 ? -28.854 -1.287 17.480 1.00 89.31 91 ARG A C 1
ATOM 643 O O . ARG A 1 91 ? -28.652 -1.071 18.671 1.00 89.31 91 ARG A O 1
ATOM 650 N N . VAL A 1 92 ? -29.089 -2.503 17.002 1.00 90.12 92 VAL A N 1
ATOM 651 C CA . VAL A 1 92 ? -28.919 -3.745 17.761 1.00 90.12 92 VAL A CA 1
ATOM 652 C C . VAL A 1 92 ? -28.051 -4.649 16.902 1.00 90.12 92 VAL A C 1
ATOM 654 O O . VAL A 1 92 ? -28.397 -4.900 15.747 1.00 90.12 92 VAL A O 1
ATOM 657 N N . LEU A 1 93 ? -26.915 -5.081 17.442 1.00 91.31 93 LEU A N 1
ATOM 658 C CA . LEU A 1 93 ? -25.973 -5.969 16.766 1.00 91.31 93 LEU A CA 1
ATOM 659 C C . LEU A 1 93 ? -25.884 -7.288 17.532 1.00 91.31 93 LEU A C 1
ATOM 661 O O . LEU A 1 93 ? -25.922 -7.309 18.763 1.00 91.31 93 LEU A O 1
ATOM 665 N N . GLU A 1 94 ? -25.763 -8.379 16.788 1.00 89.12 94 GLU A N 1
ATOM 666 C CA . GLU A 1 94 ? -25.521 -9.720 17.318 1.00 89.12 94 GLU A CA 1
ATOM 667 C C . GLU A 1 94 ? -24.050 -10.094 17.082 1.00 89.12 94 GLU A C 1
ATOM 669 O O . GLU A 1 94 ? -23.368 -9.466 16.274 1.00 89.12 94 GLU A O 1
ATOM 674 N N . ASP A 1 95 ? -23.540 -11.084 17.819 1.00 88.06 95 ASP A N 1
ATOM 675 C CA . ASP A 1 95 ? -22.172 -11.609 17.668 1.00 88.06 95 ASP A CA 1
ATOM 676 C C . ASP A 1 95 ? -21.035 -10.574 17.770 1.00 88.06 95 ASP A C 1
ATOM 678 O O . ASP A 1 95 ? -19.927 -10.798 17.268 1.00 88.06 95 ASP A O 1
ATOM 682 N N . VAL A 1 96 ? -21.275 -9.472 18.489 1.00 94.94 96 VAL A N 1
ATOM 683 C CA . VAL A 1 96 ? -20.252 -8.454 18.736 1.00 94.94 96 VAL A CA 1
ATOM 684 C C . VAL A 1 96 ? -19.084 -9.055 19.517 1.00 94.94 96 VAL A C 1
ATOM 686 O O . VAL A 1 96 ? -19.258 -9.672 20.573 1.00 94.94 96 VAL A O 1
ATOM 689 N N . ARG A 1 97 ? -17.868 -8.854 19.006 1.00 96.50 97 ARG A N 1
ATOM 690 C CA . ARG A 1 97 ? -16.615 -9.186 19.696 1.00 96.50 97 ARG A CA 1
ATOM 691 C C . ARG A 1 97 ? -15.824 -7.918 19.951 1.00 96.50 97 ARG A C 1
ATOM 693 O O . ARG A 1 97 ? -15.878 -6.980 19.163 1.00 96.50 97 ARG A O 1
ATOM 700 N N . VAL A 1 98 ? -15.041 -7.925 21.022 1.00 96.12 98 VAL A N 1
ATOM 701 C CA . VAL A 1 98 ? -14.066 -6.873 21.310 1.00 96.12 98 VAL A CA 1
ATOM 702 C C . VAL A 1 98 ? -12.665 -7.448 21.391 1.00 96.12 98 VAL A C 1
ATOM 704 O O . VAL A 1 98 ? -12.462 -8.587 21.816 1.00 96.12 98 VAL A O 1
ATOM 707 N N . ARG A 1 99 ? -11.702 -6.629 20.987 1.00 94.81 99 ARG A N 1
ATOM 708 C CA . ARG A 1 99 ? -10.277 -6.842 21.180 1.00 94.81 99 ARG A CA 1
ATOM 709 C C . ARG A 1 99 ? -9.722 -5.602 21.854 1.00 94.81 99 ARG A C 1
ATOM 711 O O . ARG A 1 99 ? -10.043 -4.479 21.476 1.00 94.81 99 ARG A O 1
ATOM 718 N N . VAL A 1 100 ? -8.858 -5.831 22.829 1.00 96.44 100 VAL A N 1
ATOM 719 C CA . VAL A 1 100 ? -8.123 -4.785 23.528 1.00 96.44 100 VAL A CA 1
ATOM 720 C C . VAL A 1 100 ? -6.653 -4.941 23.153 1.00 96.44 100 VAL A C 1
ATOM 722 O O . VAL A 1 100 ? -6.100 -6.034 23.271 1.00 96.44 100 VAL A O 1
ATOM 725 N N . THR A 1 101 ? -6.043 -3.866 22.662 1.00 93.88 101 THR A N 1
ATOM 726 C CA . THR A 1 101 ? -4.613 -3.797 22.335 1.00 93.88 101 THR A CA 1
ATOM 727 C C . THR A 1 101 ? -3.967 -2.766 23.253 1.00 93.88 101 THR A C 1
ATOM 729 O O . THR A 1 101 ? -4.542 -1.697 23.452 1.00 93.88 101 THR A O 1
ATOM 732 N N . ALA A 1 102 ? -2.798 -3.072 23.810 1.00 94.94 102 ALA A N 1
ATOM 733 C CA . ALA A 1 102 ? -2.035 -2.151 24.645 1.00 94.94 102 ALA A CA 1
ATOM 734 C C . ALA A 1 102 ? -0.649 -1.910 24.039 1.00 94.94 102 ALA A C 1
ATOM 736 O O . ALA A 1 102 ? -0.061 -2.838 23.488 1.00 94.94 102 ALA A O 1
ATOM 737 N N . SER A 1 103 ? -0.157 -0.678 24.152 1.00 93.50 103 SER A N 1
ATOM 738 C CA . SER A 1 103 ? 1.184 -0.258 23.740 1.00 93.50 103 SER A CA 1
ATOM 739 C C . SER A 1 103 ? 1.853 0.489 24.894 1.00 93.50 103 SER A C 1
ATOM 741 O O . SER A 1 103 ? 1.274 1.415 25.466 1.00 93.50 103 SER A O 1
ATOM 743 N N . ASP A 1 104 ? 3.072 0.089 25.225 1.00 92.06 104 ASP A N 1
ATOM 744 C CA . ASP A 1 104 ? 4.018 0.772 26.116 1.00 92.06 104 ASP A CA 1
ATOM 745 C C . ASP A 1 104 ? 4.807 1.881 25.400 1.00 92.06 104 ASP A C 1
ATOM 747 O O . ASP A 1 104 ? 5.431 2.730 26.035 1.00 92.06 104 ASP A O 1
ATOM 751 N N . LEU A 1 105 ? 4.715 1.937 24.069 1.00 90.81 105 LEU A N 1
ATOM 752 C CA . LEU A 1 105 ? 5.354 2.938 23.209 1.00 90.81 105 LEU A CA 1
ATOM 753 C C . LEU A 1 105 ? 4.411 4.095 22.836 1.00 90.81 105 LEU A C 1
ATOM 755 O O . LEU A 1 105 ? 4.778 4.997 22.075 1.00 90.81 105 LEU A O 1
ATOM 759 N N . GLY A 1 106 ? 3.187 4.088 23.368 1.00 89.44 106 GLY A N 1
ATOM 760 C CA . GLY A 1 106 ? 2.193 5.132 23.134 1.00 89.44 106 GLY A CA 1
ATOM 761 C C . GLY A 1 106 ? 1.521 5.062 21.760 1.00 89.44 106 GLY A C 1
ATOM 762 O O . GLY A 1 106 ? 1.077 6.086 21.235 1.00 89.44 106 GLY A O 1
ATOM 763 N N . VAL A 1 107 ? 1.490 3.886 21.124 1.00 88.56 107 VAL A N 1
ATOM 764 C CA . VAL A 1 107 ? 0.881 3.700 19.800 1.00 88.56 107 VAL A CA 1
ATOM 765 C C . VAL A 1 107 ? -0.561 3.213 19.932 1.00 88.56 107 VAL A C 1
ATOM 767 O O . VAL A 1 107 ? -0.842 2.136 20.451 1.00 88.56 107 VAL A O 1
ATOM 770 N N . ALA A 1 108 ? -1.503 3.997 19.405 1.00 88.06 108 ALA A N 1
ATOM 771 C CA . ALA A 1 108 ? -2.911 3.614 19.350 1.00 88.06 108 ALA A CA 1
ATOM 772 C C . ALA A 1 108 ? -3.223 2.720 18.134 1.00 88.06 108 ALA A C 1
ATOM 774 O O . ALA A 1 108 ? -2.875 3.049 16.996 1.00 88.06 108 ALA A O 1
ATOM 775 N N . TRP A 1 109 ? -3.974 1.639 18.354 1.00 86.88 109 TRP A N 1
ATOM 776 C CA . TRP A 1 109 ? -4.346 0.632 17.347 1.00 86.88 109 TRP A CA 1
ATOM 777 C C . TRP A 1 109 ? -5.819 0.739 16.927 1.00 86.88 109 TRP A C 1
ATOM 779 O O . TRP A 1 109 ? -6.577 -0.228 16.979 1.00 86.88 109 TRP A O 1
ATOM 789 N N . GLY A 1 110 ? -6.249 1.946 16.549 1.00 83.94 110 GLY A N 1
ATOM 790 C CA . GLY A 1 110 ? -7.641 2.208 16.163 1.00 83.94 110 GLY A CA 1
ATOM 791 C C . GLY A 1 110 ? -8.079 1.445 14.904 1.00 83.94 110 GLY A C 1
ATOM 792 O O . GLY A 1 110 ? -7.287 1.237 13.977 1.00 83.94 110 GLY A O 1
ATOM 793 N N . ALA A 1 111 ? -9.353 1.044 14.864 1.00 80.94 111 ALA A N 1
ATOM 794 C CA . ALA A 1 111 ? -9.991 0.467 13.679 1.00 80.94 111 ALA A CA 1
ATOM 795 C C . ALA A 1 111 ? -10.047 1.488 12.533 1.00 80.94 111 ALA A C 1
ATOM 797 O O . ALA A 1 111 ? -10.327 2.655 12.773 1.00 80.94 111 ALA A O 1
ATOM 798 N N . HIS A 1 112 ? -9.787 1.069 11.292 1.00 76.12 112 HIS A N 1
ATOM 799 C CA . HIS A 1 112 ? -9.741 1.976 10.144 1.00 76.12 112 HIS A CA 1
ATOM 800 C C . HIS A 1 112 ? -10.261 1.330 8.852 1.00 76.12 112 HIS A C 1
ATOM 802 O O . HIS A 1 112 ? -10.297 0.111 8.692 1.00 76.12 112 HIS A O 1
ATOM 808 N N . SER A 1 113 ? -10.678 2.180 7.920 1.00 72.75 113 SER A N 1
ATOM 809 C CA . SER A 1 113 ? -11.146 1.890 6.570 1.00 72.75 113 SER A CA 1
ATOM 810 C C . SER A 1 113 ? -10.511 2.901 5.588 1.00 72.75 113 SER A C 1
ATOM 812 O O . SER A 1 113 ? -10.385 4.082 5.924 1.00 72.75 113 SER A O 1
ATOM 814 N N . PRO A 1 114 ? -10.098 2.487 4.375 1.00 63.56 114 PRO A N 1
ATOM 815 C CA . PRO A 1 114 ? -10.157 1.119 3.864 1.00 63.56 114 PRO A CA 1
ATOM 816 C C . PRO A 1 114 ? -9.259 0.195 4.691 1.00 63.56 114 PRO A C 1
ATOM 818 O O . PRO A 1 114 ? -8.312 0.661 5.319 1.00 63.56 114 PRO A O 1
ATOM 821 N N . ARG A 1 115 ? -9.550 -1.112 4.675 1.00 62.44 115 ARG A N 1
ATOM 822 C CA . ARG A 1 115 ? -8.724 -2.143 5.330 1.00 62.44 115 ARG A CA 1
ATOM 823 C C . ARG A 1 115 ? -7.258 -2.118 4.902 1.00 62.44 115 ARG A C 1
ATOM 825 O O . ARG A 1 115 ? -6.448 -2.756 5.539 1.00 62.44 115 ARG A O 1
ATOM 832 N N . LEU A 1 116 ? -6.943 -1.416 3.815 1.00 65.19 116 LEU A N 1
ATOM 833 C CA . LEU A 1 116 ? -5.768 -1.637 2.995 1.00 65.19 116 LEU A CA 1
ATOM 834 C C . LEU A 1 116 ? -4.800 -0.441 2.959 1.00 65.19 116 LEU A C 1
ATOM 836 O O . LEU A 1 116 ? -4.369 -0.068 1.864 1.00 65.19 116 LEU A O 1
ATOM 840 N N . PRO A 1 117 ? -4.446 0.221 4.073 1.00 81.12 117 PRO A N 1
ATOM 841 C CA . PRO A 1 117 ? -3.393 1.216 4.003 1.00 81.12 117 PRO A CA 1
ATOM 842 C C . PRO A 1 117 ? -2.067 0.536 3.664 1.00 81.12 117 PRO A C 1
ATOM 844 O O . PRO A 1 117 ? -1.808 -0.620 4.031 1.00 81.12 117 PRO A O 1
ATOM 847 N N . ALA A 1 118 ? -1.238 1.274 2.941 1.00 88.00 118 ALA A N 1
ATOM 848 C CA . ALA A 1 118 ? 0.137 0.907 2.678 1.00 88.00 118 ALA A CA 1
ATOM 849 C C . ALA A 1 118 ? 1.066 2.015 3.177 1.00 88.00 118 ALA A C 1
ATOM 851 O O . ALA A 1 118 ? 0.698 3.191 3.194 1.00 88.00 118 ALA A O 1
ATOM 852 N N . ILE A 1 119 ? 2.284 1.651 3.552 1.00 87.50 119 ILE A N 1
ATOM 853 C CA . ILE A 1 119 ? 3.358 2.606 3.817 1.00 87.50 119 ILE A CA 1
ATOM 854 C C . ILE A 1 119 ? 4.429 2.398 2.763 1.00 87.50 119 ILE A C 1
ATOM 856 O O . ILE A 1 119 ? 4.877 1.273 2.561 1.00 87.50 119 ILE A O 1
ATOM 860 N N . HIS A 1 120 ? 4.877 3.489 2.149 1.00 87.00 120 HIS A N 1
ATOM 861 C CA . HIS A 1 120 ? 6.112 3.504 1.378 1.00 87.00 120 HIS A CA 1
ATOM 862 C C . HIS A 1 120 ? 7.156 4.318 2.151 1.00 87.00 120 HIS A C 1
ATOM 864 O O . HIS A 1 120 ? 7.060 5.542 2.309 1.00 87.00 120 HIS A O 1
ATOM 870 N N . ALA A 1 121 ? 8.123 3.614 2.742 1.00 83.50 121 ALA A N 1
ATOM 871 C CA . ALA A 1 121 ? 9.147 4.208 3.590 1.00 83.50 121 ALA A CA 1
ATOM 872 C C . ALA A 1 121 ? 10.376 4.602 2.760 1.00 83.50 121 ALA A C 1
ATOM 874 O O . ALA A 1 121 ? 11.352 3.864 2.653 1.00 83.50 121 ALA A O 1
ATOM 875 N N . TRP A 1 122 ? 10.312 5.803 2.191 1.00 77.88 122 TRP A N 1
ATOM 876 C CA . TRP A 1 122 ? 11.432 6.445 1.502 1.00 77.88 122 TRP A CA 1
ATOM 877 C C . TRP A 1 122 ? 12.638 6.801 2.397 1.00 77.88 122 TRP A C 1
ATOM 879 O O . TRP A 1 122 ? 13.772 6.573 1.971 1.00 77.88 122 TRP A O 1
ATOM 889 N N . PRO A 1 123 ? 12.467 7.359 3.615 1.00 78.50 123 PRO A N 1
ATOM 890 C CA . PRO A 1 123 ? 13.608 7.629 4.483 1.00 78.50 123 PRO A CA 1
ATOM 891 C C . PRO A 1 123 ? 14.244 6.343 5.013 1.00 78.50 123 PRO A C 1
ATOM 893 O O . PRO A 1 123 ? 13.597 5.303 5.104 1.00 78.50 123 PRO A O 1
ATOM 896 N N . ALA A 1 124 ? 15.512 6.438 5.422 1.00 81.25 124 ALA A N 1
ATOM 897 C CA . ALA A 1 124 ? 16.155 5.384 6.200 1.00 81.25 124 ALA A CA 1
ATOM 898 C C . ALA A 1 124 ? 15.366 5.104 7.479 1.00 81.25 124 ALA A C 1
ATOM 900 O O . ALA A 1 124 ? 15.054 6.027 8.235 1.00 81.25 124 ALA A O 1
ATOM 901 N N . VAL A 1 125 ? 15.047 3.830 7.702 1.00 87.00 125 VAL A N 1
ATOM 902 C CA . VAL A 1 125 ? 14.424 3.378 8.944 1.00 87.00 125 VAL A CA 1
ATOM 903 C C . VAL A 1 125 ? 15.480 3.379 10.044 1.00 87.00 125 VAL A C 1
ATOM 905 O O . VAL A 1 125 ? 16.522 2.735 9.913 1.00 87.00 125 VAL A O 1
ATOM 908 N N . ASP A 1 126 ? 15.211 4.094 11.136 1.00 88.69 126 ASP A N 1
ATOM 909 C CA . ASP A 1 126 ? 15.973 3.913 12.367 1.00 88.69 126 ASP A CA 1
ATOM 910 C C . ASP A 1 126 ? 15.480 2.644 13.060 1.00 88.69 126 ASP A C 1
ATOM 912 O O . ASP A 1 126 ? 14.433 2.625 13.706 1.00 88.69 126 ASP A O 1
ATOM 916 N N . TRP A 1 127 ? 16.248 1.567 12.920 1.00 90.31 127 TRP A N 1
ATOM 917 C CA . TRP A 1 127 ? 15.931 0.291 13.546 1.00 90.31 127 TRP A CA 1
ATOM 918 C C . TRP A 1 127 ? 16.008 0.328 15.074 1.00 90.31 127 TRP A C 1
ATOM 920 O O . TRP A 1 127 ? 15.712 -0.686 15.685 1.00 90.31 127 TRP A O 1
ATOM 930 N N . ASN A 1 128 ? 16.405 1.421 15.726 1.00 90.06 128 ASN A N 1
ATOM 931 C CA . ASN A 1 128 ? 16.358 1.535 17.190 1.00 90.06 128 ASN A CA 1
ATOM 932 C C . ASN A 1 128 ? 15.105 2.264 17.697 1.00 90.06 128 ASN A C 1
ATOM 934 O O . ASN A 1 128 ? 14.866 2.286 18.903 1.00 90.06 128 ASN A O 1
ATOM 938 N N . ASP A 1 129 ? 14.296 2.835 16.803 1.00 90.38 129 ASP A N 1
ATOM 939 C CA . ASP A 1 129 ? 13.041 3.499 17.152 1.00 90.38 129 ASP A CA 1
ATOM 940 C C . ASP A 1 129 ? 11.889 2.479 17.175 1.00 90.38 129 ASP A C 1
ATOM 942 O O . ASP A 1 129 ? 11.146 2.324 16.206 1.00 90.38 129 ASP A O 1
ATOM 946 N N . GLU A 1 130 ? 11.750 1.748 18.287 1.00 89.12 130 GLU A N 1
ATOM 947 C CA . GLU A 1 130 ? 10.694 0.730 18.459 1.00 89.12 130 GLU A CA 1
ATOM 948 C C . GLU A 1 130 ? 9.289 1.309 18.257 1.00 89.12 130 GLU A C 1
ATOM 950 O O . GLU A 1 130 ? 8.440 0.674 17.631 1.00 89.12 130 GLU A O 1
ATOM 955 N N . LYS A 1 131 ? 9.050 2.549 18.709 1.00 88.19 131 LYS A N 1
ATOM 956 C CA . LYS A 1 131 ? 7.765 3.231 18.503 1.00 88.19 131 LYS A CA 1
ATOM 957 C C . LYS A 1 131 ? 7.472 3.370 17.015 1.00 88.19 131 LYS A C 1
ATOM 959 O O . LYS A 1 131 ? 6.345 3.135 16.578 1.00 88.19 131 LYS A O 1
ATOM 964 N N . ARG A 1 132 ? 8.480 3.724 16.216 1.00 87.62 132 ARG A N 1
ATOM 965 C CA . ARG A 1 132 ? 8.329 3.821 14.765 1.00 87.62 132 ARG A CA 1
ATOM 966 C C . ARG A 1 132 ? 8.068 2.466 14.110 1.00 87.62 132 ARG A C 1
ATOM 968 O O . ARG A 1 132 ? 7.264 2.407 13.179 1.00 87.62 132 ARG A O 1
ATOM 975 N N . LEU A 1 133 ? 8.698 1.393 14.587 1.00 90.56 133 LEU A N 1
ATOM 976 C CA . LEU A 1 133 ? 8.434 0.037 14.091 1.00 90.56 133 LEU A CA 1
ATOM 977 C C . LEU A 1 133 ? 6.994 -0.402 14.394 1.00 90.56 133 LEU A C 1
ATOM 979 O O . LEU A 1 133 ? 6.323 -0.937 13.509 1.00 90.56 133 LEU A O 1
ATOM 983 N N . GLU A 1 134 ? 6.489 -0.109 15.595 1.00 89.94 134 GLU A N 1
ATOM 984 C CA . GLU A 1 134 ? 5.094 -0.369 15.959 1.00 89.94 134 GLU A CA 1
ATOM 985 C C . GLU A 1 134 ? 4.118 0.467 15.110 1.00 89.94 134 GLU A C 1
ATOM 987 O O . GLU A 1 134 ? 3.129 -0.059 14.598 1.00 89.94 134 GLU A O 1
ATOM 992 N N . GLU A 1 135 ? 4.412 1.750 14.871 1.00 87.06 135 GLU A N 1
ATOM 993 C CA . GLU A 1 135 ? 3.616 2.593 13.968 1.00 87.06 135 GLU A CA 1
ATOM 994 C C . GLU A 1 135 ? 3.549 2.026 12.545 1.00 87.06 135 GLU A C 1
ATOM 996 O O . GLU A 1 135 ? 2.491 2.068 11.913 1.00 87.06 135 GLU A O 1
ATOM 1001 N N . MET A 1 136 ? 4.666 1.498 12.036 1.00 87.81 136 MET A N 1
ATOM 1002 C CA . MET A 1 136 ? 4.729 0.875 10.715 1.00 87.81 136 MET A CA 1
ATOM 1003 C C . MET A 1 136 ? 3.923 -0.424 10.662 1.00 87.81 136 MET A C 1
ATOM 1005 O O . MET A 1 136 ? 3.284 -0.692 9.648 1.00 87.81 136 MET A O 1
ATOM 1009 N N . ALA A 1 137 ? 3.878 -1.195 11.750 1.00 89.81 137 ALA A N 1
ATOM 1010 C CA . ALA A 1 137 ? 3.131 -2.449 11.826 1.00 89.81 137 ALA A CA 1
ATOM 1011 C C . ALA A 1 137 ? 1.605 -2.278 11.700 1.00 89.81 137 ALA A C 1
ATOM 1013 O O . ALA A 1 137 ? 0.894 -3.250 11.451 1.00 89.81 137 ALA A O 1
ATOM 1014 N N . ARG A 1 138 ? 1.080 -1.054 11.824 1.00 86.50 138 ARG A N 1
ATOM 1015 C CA . ARG A 1 138 ? -0.358 -0.766 11.681 1.00 86.50 138 ARG A CA 1
ATOM 1016 C C . ARG A 1 138 ? -0.889 -0.966 10.260 1.00 86.50 138 ARG A C 1
ATOM 1018 O O . ARG A 1 138 ? -2.100 -1.020 10.076 1.00 86.50 138 ARG A O 1
ATOM 1025 N N . THR A 1 139 ? -0.003 -1.039 9.269 1.00 85.62 139 THR A N 1
ATOM 1026 C CA . THR A 1 139 ? -0.352 -1.180 7.854 1.00 85.62 139 THR A CA 1
ATOM 1027 C C . THR A 1 139 ? -0.469 -2.646 7.432 1.00 85.62 139 THR A C 1
ATOM 1029 O O . THR A 1 139 ? 0.132 -3.527 8.043 1.00 85.62 139 THR A O 1
ATOM 1032 N N . ASP A 1 140 ? -1.176 -2.902 6.332 1.00 86.50 140 ASP A N 1
ATOM 1033 C CA . ASP A 1 140 ? -1.234 -4.235 5.716 1.00 86.50 140 ASP A CA 1
ATOM 1034 C C . ASP A 1 140 ? -0.057 -4.514 4.778 1.00 86.50 140 ASP A C 1
ATOM 1036 O O . ASP A 1 140 ? 0.354 -5.661 4.609 1.00 86.50 140 ASP A O 1
ATOM 1040 N N . LEU A 1 141 ? 0.454 -3.466 4.129 1.00 92.00 141 LEU A N 1
ATOM 1041 C CA . LEU A 1 141 ? 1.580 -3.535 3.208 1.00 92.00 141 LEU A CA 1
ATOM 1042 C C . LEU A 1 141 ? 2.608 -2.456 3.542 1.00 92.00 141 LEU A C 1
ATOM 1044 O O . LEU A 1 141 ? 2.291 -1.267 3.558 1.00 92.00 141 LEU A O 1
ATOM 1048 N N . LEU A 1 142 ? 3.851 -2.869 3.732 1.00 93.44 142 LEU A N 1
ATOM 1049 C CA . LEU A 1 142 ? 4.988 -1.994 3.943 1.00 93.44 142 LEU A CA 1
ATOM 1050 C C . LEU A 1 142 ? 5.999 -2.174 2.806 1.00 93.44 142 LEU A C 1
ATOM 1052 O O . LEU A 1 142 ? 6.531 -3.262 2.600 1.00 93.44 142 LEU A O 1
ATOM 1056 N N . VAL A 1 143 ? 6.278 -1.088 2.092 1.00 94.25 143 VAL A N 1
ATOM 1057 C CA . VAL A 1 143 ? 7.329 -0.999 1.077 1.00 94.25 143 VAL A CA 1
ATOM 1058 C C . VAL A 1 143 ? 8.549 -0.330 1.707 1.00 94.25 143 VAL A C 1
ATOM 1060 O O . VAL A 1 143 ? 8.462 0.802 2.191 1.00 94.25 143 VAL A O 1
ATOM 1063 N N . LEU A 1 144 ? 9.680 -1.034 1.716 1.00 92.88 144 LEU A N 1
ATOM 1064 C CA . LEU A 1 144 ? 10.966 -0.559 2.243 1.00 92.88 144 LEU A CA 1
ATOM 1065 C C . LEU A 1 144 ? 11.991 -0.488 1.120 1.00 92.88 144 LEU A C 1
ATOM 1067 O O . LEU A 1 144 ? 11.992 -1.354 0.249 1.00 92.88 144 LEU A O 1
ATOM 1071 N N . LEU A 1 145 ? 12.917 0.473 1.162 1.00 90.75 145 LEU A N 1
ATOM 1072 C CA . LEU A 1 145 ? 14.044 0.467 0.228 1.00 90.75 145 LEU A CA 1
ATOM 1073 C C . LEU A 1 145 ? 14.845 -0.832 0.383 1.00 90.75 145 LEU A C 1
ATOM 1075 O O . LEU A 1 145 ? 15.403 -1.103 1.448 1.00 90.75 145 LEU A O 1
ATOM 1079 N N . GLY A 1 146 ? 14.926 -1.633 -0.685 1.00 91.12 146 GLY A N 1
ATOM 1080 C CA . GLY A 1 146 ? 15.618 -2.920 -0.652 1.00 91.12 146 GLY A CA 1
ATOM 1081 C C . GLY A 1 146 ? 17.079 -2.772 -0.238 1.00 91.12 146 GLY A C 1
ATOM 1082 O O . GLY A 1 146 ? 17.578 -3.562 0.553 1.00 91.12 146 GLY A O 1
ATOM 1083 N N . THR A 1 147 ? 17.735 -1.691 -0.660 1.00 87.81 147 THR A N 1
ATOM 1084 C CA . THR A 1 147 ? 19.120 -1.347 -0.297 1.00 87.81 147 THR A CA 1
ATOM 1085 C C . THR A 1 147 ? 19.326 -1.004 1.179 1.00 87.81 147 THR A C 1
ATOM 1087 O O . THR A 1 147 ? 20.466 -0.992 1.627 1.00 87.81 147 THR A O 1
ATOM 1090 N N . GLN A 1 148 ? 18.274 -0.741 1.959 1.00 86.94 148 GLN A N 1
ATOM 1091 C CA . GLN A 1 148 ? 18.389 -0.553 3.412 1.00 86.94 148 GLN A CA 1
ATOM 1092 C C . GLN A 1 148 ? 18.357 -1.881 4.178 1.00 86.94 148 GLN A C 1
ATOM 1094 O O . GLN A 1 148 ? 18.774 -1.942 5.334 1.00 86.94 148 GLN A O 1
ATOM 1099 N N . LEU A 1 149 ? 17.856 -2.945 3.549 1.00 88.62 149 LEU A N 1
ATOM 1100 C CA . LEU A 1 149 ? 17.708 -4.268 4.155 1.00 88.62 149 LEU A CA 1
ATOM 1101 C C . LEU A 1 149 ? 18.730 -5.258 3.607 1.00 88.62 149 LEU A C 1
ATOM 1103 O O . LEU A 1 149 ? 19.422 -5.945 4.352 1.00 88.62 149 LEU A O 1
ATOM 1107 N N . LEU A 1 150 ? 18.812 -5.331 2.286 1.00 91.19 150 LEU A N 1
ATOM 1108 C CA . LEU A 1 150 ? 19.595 -6.302 1.550 1.00 91.19 150 LEU A CA 1
ATOM 1109 C C . LEU A 1 150 ? 21.028 -5.792 1.415 1.00 91.19 150 LEU A C 1
ATOM 1111 O O . LEU A 1 150 ? 21.282 -4.741 0.823 1.00 91.19 150 LEU A O 1
ATOM 1115 N N . GLY A 1 151 ? 21.964 -6.528 2.012 1.00 84.38 151 GLY A N 1
ATOM 1116 C CA . GLY A 1 151 ? 23.390 -6.213 1.973 1.00 84.38 151 GLY A CA 1
ATOM 1117 C C . GLY A 1 151 ? 23.806 -4.990 2.794 1.00 84.38 151 GLY A C 1
ATOM 1118 O O . GLY A 1 151 ? 24.989 -4.674 2.806 1.00 84.38 151 GLY A O 1
ATOM 1119 N N . GLN A 1 152 ? 22.894 -4.308 3.494 1.00 88.69 152 GLN A N 1
ATOM 1120 C CA . GLN A 1 152 ? 23.210 -3.089 4.239 1.00 88.69 152 GLN A CA 1
ATOM 1121 C C . GLN A 1 152 ? 23.931 -3.402 5.560 1.00 88.69 152 GLN A C 1
ATOM 1123 O O . GLN A 1 152 ? 23.343 -4.031 6.445 1.00 88.69 152 GLN A O 1
ATOM 1128 N N . PRO A 1 153 ? 25.175 -2.928 5.764 1.00 85.31 153 PRO A N 1
ATOM 1129 C CA . PRO A 1 153 ? 25.849 -3.109 7.041 1.00 85.31 153 PRO A CA 1
ATOM 1130 C C . PRO A 1 153 ? 25.113 -2.373 8.167 1.00 85.31 153 PRO A C 1
ATOM 1132 O O . PRO A 1 153 ? 24.769 -1.198 8.029 1.00 85.31 153 PRO A O 1
ATOM 1135 N N . GLY A 1 154 ? 24.925 -3.053 9.299 1.00 85.69 154 GLY A N 1
ATOM 1136 C CA . GLY A 1 154 ? 24.314 -2.481 10.503 1.00 85.69 154 GLY A CA 1
ATOM 1137 C C . GLY A 1 154 ? 22.796 -2.645 10.608 1.00 85.69 154 GLY A C 1
ATOM 1138 O O . GLY A 1 154 ? 22.251 -2.340 11.665 1.00 85.69 154 GLY A O 1
ATOM 1139 N N . THR A 1 155 ? 22.121 -3.161 9.578 1.00 90.25 155 THR A N 1
ATOM 1140 C CA . THR A 1 155 ? 20.714 -3.570 9.695 1.00 90.25 155 THR A CA 1
ATOM 1141 C C . THR A 1 155 ? 20.615 -4.824 10.573 1.00 90.25 155 THR A C 1
ATOM 1143 O O . THR A 1 155 ? 21.299 -5.803 10.273 1.00 90.25 155 THR A O 1
ATOM 1146 N N . PRO A 1 156 ? 19.807 -4.824 11.652 1.00 93.56 156 PRO A N 1
ATOM 1147 C CA . PRO A 1 156 ? 19.633 -6.001 12.501 1.00 93.56 156 PRO A CA 1
ATOM 1148 C C . PRO A 1 156 ? 19.041 -7.187 11.736 1.00 93.56 156 PRO A C 1
ATOM 1150 O O . PRO A 1 156 ? 18.143 -7.008 10.912 1.00 93.56 156 PRO A O 1
ATOM 1153 N N . ASP A 1 157 ? 19.495 -8.400 12.045 1.00 93.56 157 ASP A N 1
ATOM 1154 C CA . ASP A 1 157 ? 19.031 -9.628 11.383 1.00 93.56 157 ASP A CA 1
ATOM 1155 C C . ASP A 1 157 ? 17.537 -9.914 11.616 1.00 93.56 157 ASP A C 1
ATOM 1157 O O . ASP A 1 157 ? 16.904 -10.578 10.799 1.00 93.56 157 ASP A O 1
ATOM 1161 N N . ASP A 1 158 ? 16.975 -9.395 12.710 1.00 94.00 158 ASP A N 1
ATOM 1162 C CA . ASP A 1 158 ? 15.581 -9.559 13.126 1.00 94.00 158 ASP A CA 1
ATOM 1163 C C . ASP A 1 158 ? 14.709 -8.324 12.837 1.00 94.00 158 ASP A C 1
ATOM 1165 O O . ASP A 1 158 ? 13.565 -8.264 13.283 1.00 94.00 158 ASP A O 1
ATOM 1169 N N . ALA A 1 159 ? 15.214 -7.327 12.101 1.00 93.69 159 ALA A N 1
ATOM 1170 C CA . ALA A 1 159 ? 14.537 -6.045 11.883 1.00 93.69 159 ALA A CA 1
ATOM 1171 C C . ALA A 1 159 ? 13.069 -6.190 11.432 1.00 93.69 159 ALA A C 1
ATOM 1173 O O . ALA A 1 159 ? 12.185 -5.522 11.973 1.00 93.69 159 ALA A O 1
ATOM 1174 N N . LEU A 1 160 ? 12.785 -7.093 10.488 1.00 95.38 160 LEU A N 1
ATOM 1175 C CA . LEU A 1 160 ? 11.415 -7.338 10.020 1.00 95.38 160 LEU A CA 1
ATOM 1176 C C . LEU A 1 160 ? 10.581 -8.167 11.003 1.00 95.38 160 LEU A C 1
ATOM 1178 O O . LEU A 1 160 ? 9.371 -7.959 11.101 1.00 95.38 160 LEU A O 1
ATOM 1182 N N . ASP A 1 161 ? 11.206 -9.069 11.759 1.00 95.19 161 ASP A N 1
ATOM 1183 C CA . ASP A 1 161 ? 10.513 -9.851 12.785 1.00 95.19 161 ASP A CA 1
ATOM 1184 C C . ASP A 1 161 ? 10.015 -8.943 13.911 1.00 95.19 161 ASP A C 1
ATOM 1186 O O . ASP A 1 161 ? 8.915 -9.143 14.422 1.00 95.19 161 ASP A O 1
ATOM 1190 N N . ARG A 1 162 ? 10.762 -7.883 14.240 1.00 93.25 162 ARG A N 1
ATOM 1191 C CA . ARG A 1 162 ? 10.353 -6.870 15.225 1.00 93.25 162 ARG A CA 1
ATOM 1192 C C . ARG A 1 162 ? 9.065 -6.153 14.817 1.00 93.25 162 ARG A C 1
ATOM 1194 O O . ARG A 1 162 ? 8.182 -5.997 15.651 1.00 93.25 162 ARG A O 1
ATOM 1201 N N . ILE A 1 163 ? 8.895 -5.832 13.533 1.00 93.69 163 ILE A N 1
ATOM 1202 C CA . ILE A 1 163 ? 7.632 -5.288 12.997 1.00 93.69 163 ILE A CA 1
ATOM 1203 C C . ILE A 1 163 ? 6.524 -6.355 13.049 1.00 93.69 163 ILE A C 1
ATOM 1205 O O . ILE A 1 163 ? 5.413 -6.090 13.516 1.00 93.69 163 ILE A O 1
ATOM 1209 N N . ARG A 1 164 ? 6.823 -7.590 12.625 1.00 94.69 164 ARG A N 1
ATOM 1210 C CA . ARG A 1 164 ? 5.851 -8.698 12.610 1.00 94.69 164 ARG A CA 1
ATOM 1211 C C . ARG A 1 164 ? 5.387 -9.136 14.000 1.00 94.69 164 ARG A C 1
ATOM 1213 O O . ARG A 1 164 ? 4.291 -9.677 14.112 1.00 94.69 164 ARG A O 1
ATOM 1220 N N . ARG A 1 165 ? 6.157 -8.873 15.063 1.00 91.69 165 ARG A N 1
ATOM 1221 C CA . ARG A 1 165 ? 5.710 -9.079 16.454 1.00 91.69 165 ARG A CA 1
ATOM 1222 C C . ARG A 1 165 ? 4.453 -8.268 16.775 1.00 91.69 165 ARG A C 1
ATOM 1224 O O . ARG A 1 165 ? 3.595 -8.764 17.498 1.00 91.69 165 ARG A O 1
ATOM 1231 N N . HIS A 1 166 ? 4.324 -7.067 16.211 1.00 88.62 166 HIS A N 1
ATOM 1232 C CA . HIS A 1 166 ? 3.145 -6.218 16.386 1.00 88.62 166 HIS A CA 1
ATOM 1233 C C . HIS A 1 166 ? 2.015 -6.576 15.408 1.00 88.62 166 HIS A C 1
ATOM 1235 O O . HIS A 1 166 ? 0.843 -6.583 15.785 1.00 88.62 166 HIS A O 1
ATOM 1241 N N . ASN A 1 167 ? 2.353 -6.913 14.158 1.00 89.94 167 ASN A N 1
ATOM 1242 C CA . ASN A 1 167 ? 1.386 -7.359 13.153 1.00 89.94 167 ASN A CA 1
ATOM 1243 C C . ASN A 1 167 ? 1.913 -8.571 12.365 1.00 89.94 167 ASN A C 1
ATOM 1245 O O . ASN A 1 167 ? 2.608 -8.393 11.367 1.00 89.94 167 ASN A O 1
ATOM 1249 N N . PRO A 1 168 ? 1.543 -9.805 12.748 1.00 91.88 168 PRO A N 1
ATOM 1250 C CA . PRO A 1 168 ? 1.997 -11.012 12.054 1.00 91.88 168 PRO A CA 1
ATOM 1251 C C . PRO A 1 168 ? 1.477 -11.157 10.616 1.00 91.88 168 PRO A C 1
ATOM 1253 O O . PRO A 1 168 ? 2.003 -11.972 9.863 1.00 91.88 168 PRO A O 1
ATOM 1256 N N . ASN A 1 169 ? 0.440 -10.399 10.242 1.00 90.19 169 ASN A N 1
ATOM 1257 C CA . ASN A 1 169 ? -0.205 -10.479 8.930 1.00 90.19 169 ASN A CA 1
ATOM 1258 C C . ASN A 1 169 ? 0.310 -9.425 7.937 1.00 90.19 169 ASN A C 1
ATOM 1260 O O . ASN A 1 169 ? -0.107 -9.444 6.777 1.00 90.19 169 ASN A O 1
ATOM 1264 N N . ILE A 1 170 ? 1.183 -8.508 8.371 1.00 91.56 170 ILE A N 1
ATOM 1265 C CA . ILE A 1 170 ? 1.758 -7.482 7.498 1.00 91.56 170 ILE A CA 1
ATOM 1266 C C . ILE A 1 170 ? 2.547 -8.121 6.353 1.00 91.56 170 ILE A C 1
ATOM 1268 O O . ILE A 1 170 ? 3.333 -9.050 6.555 1.00 91.56 170 ILE A O 1
ATOM 1272 N N . ARG A 1 171 ? 2.370 -7.584 5.147 1.00 94.88 171 ARG A N 1
ATOM 1273 C CA . ARG A 1 171 ? 3.205 -7.888 3.985 1.00 94.88 171 ARG A CA 1
ATOM 1274 C C . ARG A 1 171 ? 4.314 -6.862 3.882 1.00 94.88 171 ARG A C 1
ATOM 1276 O O . ARG A 1 171 ? 4.041 -5.665 3.873 1.00 94.88 171 ARG A O 1
ATOM 1283 N N . ILE A 1 172 ? 5.557 -7.315 3.787 1.00 96.38 172 ILE A N 1
ATOM 1284 C CA . ILE A 1 172 ? 6.718 -6.432 3.669 1.00 96.38 172 ILE A CA 1
ATOM 1285 C C . ILE A 1 172 ? 7.437 -6.728 2.358 1.00 96.38 172 ILE A C 1
ATOM 1287 O O . ILE A 1 172 ? 7.936 -7.836 2.157 1.00 96.38 172 ILE A O 1
ATOM 1291 N N . VAL A 1 173 ? 7.500 -5.739 1.470 1.00 97.56 173 VAL A N 1
ATOM 1292 C CA . VAL A 1 173 ? 8.129 -5.861 0.150 1.00 97.56 173 VAL A CA 1
ATOM 1293 C C . VAL A 1 173 ? 9.303 -4.898 0.007 1.00 97.56 173 VAL A C 1
ATOM 1295 O O . VAL A 1 173 ? 9.290 -3.792 0.551 1.00 97.56 173 VAL A O 1
ATOM 1298 N N . ALA A 1 174 ? 10.330 -5.318 -0.730 1.00 96.88 174 ALA A N 1
ATOM 1299 C CA . ALA A 1 174 ? 11.479 -4.470 -1.027 1.00 96.88 174 ALA A CA 1
ATOM 1300 C C . ALA A 1 174 ? 11.254 -3.677 -2.314 1.00 96.88 174 ALA A C 1
ATOM 1302 O O . ALA A 1 174 ? 10.986 -4.268 -3.354 1.00 96.88 174 ALA A O 1
ATOM 1303 N N . TYR A 1 175 ? 11.420 -2.360 -2.257 1.00 95.06 175 TYR A N 1
ATOM 1304 C CA . TYR A 1 175 ? 11.591 -1.510 -3.429 1.00 95.06 175 TYR A CA 1
ATOM 1305 C C . TYR A 1 175 ? 12.921 -1.839 -4.111 1.00 95.06 175 TYR A C 1
ATOM 1307 O O . TYR A 1 175 ? 13.981 -1.742 -3.482 1.00 95.06 175 TYR A O 1
ATOM 1315 N N . MET A 1 176 ? 12.857 -2.214 -5.385 1.00 94.44 176 MET A N 1
ATOM 1316 C CA . MET A 1 176 ? 13.981 -2.672 -6.198 1.00 94.44 176 MET A CA 1
ATOM 1317 C C . MET A 1 176 ? 13.934 -2.004 -7.570 1.00 94.44 176 MET A C 1
ATOM 1319 O O . MET A 1 176 ? 12.873 -1.913 -8.180 1.00 94.44 176 MET A O 1
ATOM 1323 N N . LEU A 1 177 ? 15.083 -1.567 -8.077 1.00 93.06 177 LEU A N 1
ATOM 1324 C CA . LEU A 1 177 ? 15.184 -0.982 -9.415 1.00 93.06 177 LEU A CA 1
ATOM 1325 C C . LEU A 1 177 ? 15.060 -2.091 -10.468 1.00 93.06 177 LEU A C 1
ATOM 1327 O O . LEU A 1 177 ? 15.795 -3.069 -10.424 1.00 93.06 177 LEU A O 1
ATOM 1331 N N . ALA A 1 178 ? 14.152 -1.962 -11.434 1.00 94.38 178 ALA A N 1
ATOM 1332 C CA . ALA A 1 178 ? 14.039 -2.965 -12.495 1.00 94.38 178 ALA A CA 1
ATOM 1333 C C . ALA A 1 178 ? 15.145 -2.822 -13.552 1.00 94.38 178 ALA A C 1
ATOM 1335 O O . ALA A 1 178 ? 15.568 -3.815 -14.136 1.00 94.38 178 ALA A O 1
ATOM 1336 N N . LYS A 1 179 ? 15.588 -1.587 -13.818 1.00 93.75 179 LYS A N 1
ATOM 1337 C CA . LYS A 1 179 ? 16.300 -1.227 -15.058 1.00 93.75 179 LYS A CA 1
ATOM 1338 C C . LYS A 1 179 ? 17.522 -0.328 -14.897 1.00 93.75 179 LYS A C 1
ATOM 1340 O O . LYS A 1 179 ? 18.123 0.052 -15.897 1.00 93.75 179 LYS A O 1
ATOM 1345 N N . THR A 1 180 ? 17.847 0.082 -13.677 1.00 93.12 180 THR A N 1
ATOM 1346 C CA . THR A 1 180 ? 18.963 0.995 -13.426 1.00 93.12 180 THR A CA 1
ATOM 1347 C C . THR A 1 180 ? 19.853 0.499 -12.313 1.00 93.12 180 THR A C 1
ATOM 1349 O O . THR A 1 180 ? 19.423 -0.221 -11.410 1.00 93.12 180 THR A O 1
ATOM 1352 N N . VAL A 1 181 ? 21.107 0.934 -12.369 1.00 91.44 181 VAL A N 1
ATOM 1353 C CA . VAL A 1 181 ? 22.083 0.731 -11.305 1.00 91.44 181 VAL A CA 1
ATOM 1354 C C . VAL A 1 181 ? 22.759 2.059 -10.992 1.00 91.44 181 VAL A C 1
ATOM 1356 O O . VAL A 1 181 ? 23.024 2.863 -11.882 1.00 91.44 181 VAL A O 1
ATOM 1359 N N . HIS A 1 182 ? 23.026 2.318 -9.714 1.00 87.31 182 HIS A N 1
ATOM 1360 C CA . HIS A 1 182 ? 23.674 3.559 -9.301 1.00 87.31 182 HIS A CA 1
ATOM 1361 C C . HIS A 1 182 ? 25.161 3.582 -9.687 1.00 87.31 182 HIS A C 1
ATOM 1363 O O . HIS A 1 182 ? 25.903 2.653 -9.370 1.00 87.31 182 HIS A O 1
ATOM 1369 N N . LEU A 1 183 ? 25.610 4.680 -10.301 1.00 80.31 183 LEU A N 1
ATOM 1370 C CA . LEU A 1 183 ? 27.008 4.936 -10.660 1.00 80.31 183 LEU A CA 1
ATOM 1371 C C . LEU A 1 183 ? 27.886 5.210 -9.435 1.00 80.31 183 LEU A C 1
ATOM 1373 O O . LEU A 1 183 ? 29.054 4.824 -9.406 1.00 80.31 183 LEU A O 1
ATOM 1377 N N . ALA A 1 184 ? 27.326 5.851 -8.406 1.00 65.31 184 ALA A N 1
ATOM 1378 C CA . ALA A 1 184 ? 28.037 6.258 -7.194 1.00 65.31 184 ALA A CA 1
ATOM 1379 C C . ALA A 1 184 ? 28.317 5.091 -6.219 1.00 65.31 184 ALA A C 1
ATOM 1381 O O . ALA A 1 184 ? 28.151 5.220 -5.003 1.00 65.31 184 ALA A O 1
ATOM 1382 N N . TRP A 1 185 ? 28.777 3.946 -6.731 1.00 60.03 185 TRP A N 1
ATOM 1383 C CA . TRP A 1 185 ? 29.211 2.827 -5.894 1.00 60.03 185 TRP A CA 1
ATOM 1384 C C . TRP A 1 185 ? 30.459 3.166 -5.058 1.00 60.03 185 TRP A C 1
ATOM 1386 O O . TRP A 1 185 ? 30.593 2.661 -3.946 1.00 60.03 185 TRP A O 1
ATOM 1396 N N . GLU A 1 186 ? 31.331 4.077 -5.504 1.00 44.00 186 GLU A N 1
ATOM 1397 C CA . GLU A 1 186 ? 32.568 4.425 -4.775 1.00 44.00 186 GLU A CA 1
ATOM 1398 C C . GLU A 1 186 ? 32.327 4.949 -3.342 1.00 44.00 186 GLU A C 1
ATOM 1400 O O . GLU A 1 186 ? 33.232 4.903 -2.511 1.00 44.00 186 GLU A O 1
ATOM 1405 N N . ASN A 1 187 ? 31.093 5.363 -3.021 1.00 47.47 187 ASN A N 1
ATOM 1406 C CA . ASN A 1 187 ? 30.679 5.815 -1.690 1.00 47.47 187 ASN A CA 1
ATOM 1407 C C . ASN A 1 187 ? 29.659 4.888 -0.995 1.00 47.47 187 ASN A C 1
ATOM 1409 O O . ASN A 1 187 ? 29.217 5.195 0.113 1.00 47.47 187 ASN A O 1
ATOM 1413 N N . SER A 1 188 ? 29.271 3.763 -1.610 1.00 61.41 188 SER A N 1
ATOM 1414 C CA . SER A 1 188 ? 28.267 2.839 -1.069 1.00 61.41 188 SER A CA 1
ATOM 1415 C C . SER A 1 188 ? 28.943 1.607 -0.454 1.00 61.41 188 SER A C 1
ATOM 1417 O O . SER A 1 188 ? 29.547 0.793 -1.154 1.00 61.41 188 SER A O 1
ATOM 1419 N N . SER A 1 189 ? 28.791 1.422 0.857 1.00 70.06 189 SER A N 1
ATOM 1420 C CA . SER A 1 189 ? 29.271 0.247 1.595 1.00 70.06 189 SER A CA 1
ATOM 1421 C C . SER A 1 189 ? 28.349 -0.977 1.488 1.00 70.06 189 SER A C 1
ATOM 1423 O O . SER A 1 189 ? 28.517 -1.911 2.268 1.00 70.06 189 SER A O 1
ATOM 1425 N N . ASN A 1 190 ? 27.381 -0.986 0.560 1.00 87.12 190 ASN A N 1
ATOM 1426 C CA . ASN A 1 190 ? 26.390 -2.054 0.418 1.00 87.12 190 ASN A CA 1
ATOM 1427 C C . ASN A 1 190 ? 26.848 -3.139 -0.593 1.00 87.12 190 ASN A C 1
ATOM 1429 O O . ASN A 1 190 ? 26.858 -2.884 -1.802 1.00 87.12 190 ASN A O 1
ATOM 1433 N N . PRO A 1 191 ? 27.209 -4.354 -0.128 1.00 89.75 191 PRO A N 1
ATOM 1434 C CA . PRO A 1 191 ? 27.526 -5.514 -0.959 1.00 89.75 191 PRO A CA 1
ATOM 1435 C C . PRO A 1 191 ? 26.547 -5.860 -2.085 1.00 89.75 191 PRO A C 1
ATOM 1437 O O . PRO A 1 191 ? 27.000 -6.269 -3.151 1.00 89.75 191 PRO A O 1
ATOM 1440 N N . MET A 1 192 ? 25.234 -5.716 -1.881 1.00 90.44 192 MET A N 1
ATOM 1441 C CA . MET A 1 192 ? 24.250 -6.018 -2.924 1.00 90.44 192 MET A CA 1
ATOM 1442 C C . MET A 1 192 ? 24.413 -5.058 -4.097 1.00 90.44 192 MET A C 1
ATOM 1444 O O . MET A 1 192 ? 24.571 -5.496 -5.234 1.00 90.44 192 MET A O 1
ATOM 1448 N N . SER A 1 193 ? 24.422 -3.755 -3.815 1.00 89.00 193 SER A N 1
ATOM 1449 C CA . SER A 1 193 ? 24.593 -2.729 -4.846 1.00 89.00 193 SER A CA 1
ATOM 1450 C C . SER A 1 193 ? 25.927 -2.887 -5.582 1.00 89.00 193 SER A C 1
ATOM 1452 O O . SER A 1 193 ? 25.977 -2.738 -6.800 1.00 89.00 193 SER A O 1
ATOM 1454 N N . ALA A 1 194 ? 26.992 -3.242 -4.854 1.00 88.56 194 ALA A N 1
ATOM 1455 C CA . ALA A 1 194 ? 28.313 -3.505 -5.421 1.00 88.56 194 ALA A CA 1
ATOM 1456 C C . ALA A 1 194 ? 28.302 -4.671 -6.420 1.00 88.56 194 ALA A C 1
ATOM 1458 O O . ALA A 1 194 ? 28.852 -4.555 -7.515 1.00 88.56 194 ALA A O 1
ATOM 1459 N N . GLN A 1 195 ? 27.676 -5.787 -6.040 1.00 91.12 195 GLN A N 1
ATOM 1460 C CA . GLN A 1 195 ? 27.605 -6.982 -6.874 1.00 91.12 195 GLN A CA 1
ATOM 1461 C C . GLN A 1 195 ? 26.768 -6.723 -8.133 1.00 91.12 195 GLN A C 1
ATOM 1463 O O . GLN A 1 195 ? 27.240 -6.977 -9.238 1.00 91.12 195 GLN A O 1
ATOM 1468 N N . ILE A 1 196 ? 25.588 -6.109 -7.984 1.00 92.00 196 ILE A N 1
ATOM 1469 C CA . ILE A 1 196 ? 24.722 -5.750 -9.117 1.00 92.00 196 ILE A CA 1
ATOM 1470 C C . ILE A 1 196 ? 25.459 -4.824 -10.085 1.00 92.00 196 ILE A C 1
ATOM 1472 O O . ILE A 1 196 ? 25.429 -5.051 -11.291 1.00 92.00 196 ILE A O 1
ATOM 1476 N N . PHE A 1 197 ? 26.162 -3.807 -9.581 1.00 92.25 197 PHE A N 1
ATOM 1477 C CA . PHE A 1 197 ? 26.962 -2.913 -10.419 1.00 92.25 197 PHE A CA 1
ATOM 1478 C C . PHE A 1 197 ? 28.012 -3.670 -11.230 1.00 92.25 197 PHE A C 1
ATOM 1480 O O . PHE A 1 197 ? 28.132 -3.453 -12.433 1.00 92.25 197 PHE A O 1
ATOM 1487 N N . GLN A 1 198 ? 28.768 -4.566 -10.594 1.00 92.44 198 GLN A N 1
ATOM 1488 C CA . GLN A 1 198 ? 29.818 -5.326 -11.273 1.00 92.44 198 GLN A CA 1
ATOM 1489 C C . GLN A 1 198 ? 29.248 -6.256 -12.343 1.00 92.44 198 GLN A C 1
ATOM 1491 O O . GLN A 1 198 ? 29.757 -6.270 -13.465 1.00 92.44 198 GLN A O 1
ATOM 1496 N N . ASP A 1 199 ? 28.183 -6.981 -12.009 1.00 95.44 199 ASP A N 1
ATOM 1497 C CA . ASP A 1 199 ? 27.599 -7.996 -12.884 1.00 95.44 199 ASP A CA 1
ATOM 1498 C C . ASP A 1 199 ? 26.816 -7.387 -14.051 1.00 95.44 199 ASP A C 1
ATOM 1500 O O . ASP A 1 199 ? 26.709 -8.005 -15.108 1.00 95.44 199 ASP A O 1
ATOM 1504 N N . THR A 1 200 ? 26.296 -6.166 -13.886 1.00 95.12 200 THR A N 1
ATOM 1505 C CA . THR A 1 200 ? 25.526 -5.473 -14.930 1.00 95.12 200 THR A CA 1
ATOM 1506 C C . THR A 1 200 ? 26.353 -4.513 -15.782 1.00 95.12 200 THR A C 1
ATOM 1508 O O . THR A 1 200 ? 25.901 -4.113 -16.852 1.00 95.12 200 THR A O 1
ATOM 1511 N N . ARG A 1 201 ? 27.577 -4.167 -15.360 1.00 94.38 201 ARG A N 1
ATOM 1512 C CA . ARG A 1 201 ? 28.474 -3.253 -16.087 1.00 94.38 201 ARG A CA 1
ATOM 1513 C C . ARG A 1 201 ? 28.687 -3.581 -17.569 1.00 94.38 201 ARG A C 1
ATOM 1515 O O . ARG A 1 201 ? 28.750 -2.637 -18.354 1.00 94.38 201 ARG A O 1
ATOM 1522 N N . PRO A 1 202 ? 28.825 -4.853 -17.988 1.00 96.50 202 PRO A N 1
ATOM 1523 C CA . PRO A 1 202 ? 28.960 -5.183 -19.407 1.00 96.50 202 PRO A CA 1
ATOM 1524 C C . PRO A 1 202 ? 27.733 -4.834 -20.258 1.00 96.50 202 PRO A C 1
ATOM 1526 O O . PRO A 1 202 ? 27.863 -4.779 -21.474 1.00 96.50 202 PRO A O 1
ATOM 1529 N N . TYR A 1 203 ? 26.579 -4.601 -19.629 1.00 96.75 203 TYR A N 1
ATOM 1530 C CA . TYR A 1 203 ? 25.275 -4.442 -20.273 1.00 96.75 203 TYR A CA 1
ATOM 1531 C C . TYR A 1 203 ? 24.715 -3.026 -20.112 1.00 96.75 203 TYR A C 1
ATOM 1533 O O . TYR A 1 203 ? 23.502 -2.840 -20.072 1.00 96.75 203 TYR A O 1
ATOM 1541 N N . TRP A 1 204 ? 25.566 -2.022 -19.911 1.00 95.19 204 TRP A N 1
ATOM 1542 C CA . TRP A 1 204 ? 25.106 -0.636 -19.861 1.00 95.19 204 TRP A CA 1
ATOM 1543 C C . TRP A 1 204 ? 24.605 -0.189 -21.228 1.00 95.19 204 TRP A C 1
ATOM 1545 O O . TRP A 1 204 ? 25.213 -0.499 -22.251 1.00 95.19 204 TRP A O 1
ATOM 1555 N N . SER A 1 205 ? 23.500 0.543 -21.222 1.00 95.06 205 SER A N 1
ATOM 1556 C CA . SER A 1 205 ? 22.912 1.109 -22.428 1.00 95.06 205 SER A CA 1
ATOM 1557 C C . SER A 1 205 ? 23.559 2.448 -22.769 1.00 95.06 205 SER A C 1
ATOM 1559 O O . SER A 1 205 ? 24.062 3.166 -21.897 1.00 95.06 205 SER A O 1
ATOM 1561 N N . PHE A 1 206 ? 23.508 2.797 -24.049 1.00 92.25 206 PHE A N 1
ATOM 1562 C CA . PHE A 1 206 ? 24.020 4.057 -24.568 1.00 92.25 206 PHE A CA 1
ATOM 1563 C C . PHE A 1 206 ? 22.916 4.791 -25.324 1.00 92.25 206 PHE A C 1
ATOM 1565 O O . PHE A 1 206 ? 21.885 4.212 -25.659 1.00 92.25 206 PHE A O 1
ATOM 1572 N N . THR A 1 207 ? 23.095 6.088 -25.517 1.00 93.00 207 THR A N 1
ATOM 1573 C CA . THR A 1 207 ? 22.199 6.891 -26.343 1.00 93.00 207 THR A CA 1
ATOM 1574 C C . THR A 1 207 ? 22.572 6.773 -27.821 1.00 93.00 207 THR A C 1
ATOM 1576 O O . THR A 1 207 ? 23.663 6.313 -28.164 1.00 93.00 207 THR A O 1
ATOM 1579 N N . THR A 1 208 ? 21.730 7.302 -28.709 1.00 92.12 208 THR A N 1
ATOM 1580 C CA . THR A 1 208 ? 22.030 7.430 -30.148 1.00 92.12 208 THR A CA 1
ATOM 1581 C C . THR A 1 208 ? 23.300 8.230 -30.470 1.00 92.12 208 THR A C 1
ATOM 1583 O O . THR A 1 208 ? 23.849 8.104 -31.561 1.00 92.12 208 THR A O 1
ATOM 1586 N N . GLU A 1 209 ? 23.775 9.071 -29.546 1.00 92.38 209 GLU A N 1
ATOM 1587 C CA . GLU A 1 209 ? 25.025 9.841 -29.682 1.00 92.38 209 GLU A CA 1
ATOM 1588 C C . GLU A 1 209 ? 26.2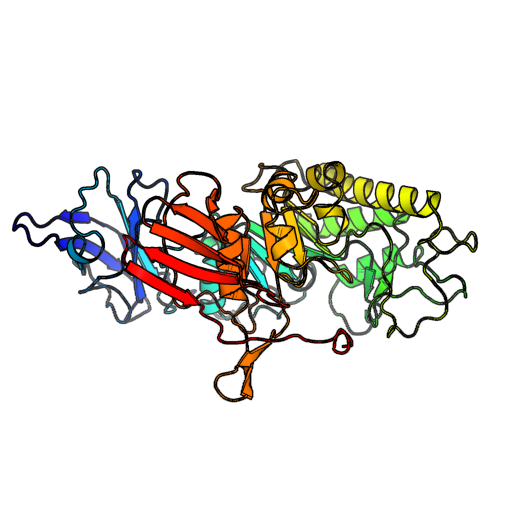15 9.144 -28.987 1.00 92.38 209 GLU A C 1
ATOM 1590 O O . GLU A 1 209 ? 27.339 9.652 -28.985 1.00 92.38 209 GLU A O 1
ATOM 1595 N N . GLY A 1 210 ? 25.990 7.955 -28.415 1.00 89.62 210 GLY A N 1
ATOM 1596 C CA . GLY A 1 210 ? 26.997 7.139 -27.738 1.00 89.62 210 GLY A CA 1
ATOM 1597 C C . GLY A 1 210 ? 27.302 7.557 -26.297 1.00 89.62 210 GLY A C 1
ATOM 1598 O O . GLY A 1 210 ? 28.288 7.078 -25.731 1.00 89.62 210 GLY A O 1
ATOM 1599 N N . ASP A 1 211 ? 26.493 8.436 -25.698 1.00 91.94 211 ASP A N 1
ATOM 1600 C CA . ASP A 1 211 ? 26.612 8.787 -24.280 1.00 91.94 211 ASP A CA 1
ATOM 1601 C C . ASP A 1 211 ? 26.080 7.652 -23.394 1.00 91.94 211 ASP A C 1
ATOM 1603 O O . ASP A 1 211 ? 25.272 6.833 -23.828 1.00 91.94 211 ASP A O 1
ATOM 1607 N N . THR A 1 212 ? 26.529 7.573 -22.141 1.00 92.75 212 THR A N 1
ATOM 1608 C CA . THR A 1 212 ? 26.007 6.578 -21.192 1.00 92.75 212 THR A CA 1
ATOM 1609 C C . THR A 1 212 ? 24.557 6.912 -20.864 1.00 92.75 212 THR A C 1
ATOM 1611 O O . THR A 1 212 ? 24.274 7.969 -20.299 1.00 92.75 212 THR A O 1
ATOM 1614 N N . LEU A 1 213 ? 23.633 6.003 -21.183 1.00 94.75 213 LEU A N 1
ATOM 1615 C CA . LEU A 1 213 ? 22.213 6.255 -20.987 1.00 94.75 213 LEU A CA 1
ATOM 1616 C C . LEU A 1 213 ? 21.885 6.310 -19.492 1.00 94.75 213 LEU A C 1
ATOM 1618 O O . LEU A 1 213 ? 22.077 5.343 -18.751 1.00 94.75 213 LEU A O 1
ATOM 1622 N N . MET A 1 214 ? 21.338 7.441 -19.061 1.00 93.88 214 MET A N 1
ATOM 1623 C CA . MET A 1 214 ? 20.847 7.659 -17.708 1.00 93.88 214 MET A CA 1
ATOM 1624 C C . MET A 1 214 ? 19.472 8.320 -17.770 1.00 93.88 214 MET A C 1
ATOM 1626 O O . MET A 1 214 ? 19.256 9.223 -18.574 1.00 93.88 214 MET A O 1
ATOM 1630 N N . ASP A 1 215 ? 18.552 7.903 -16.904 1.00 90.00 215 ASP A N 1
ATOM 1631 C CA . ASP A 1 215 ? 17.245 8.558 -16.735 1.00 90.00 215 ASP A CA 1
ATOM 1632 C C . ASP A 1 215 ? 17.049 9.208 -15.361 1.00 90.00 215 ASP A C 1
ATOM 1634 O O . ASP A 1 215 ? 16.096 9.960 -15.153 1.00 90.00 215 ASP A O 1
ATOM 1638 N N . TRP A 1 216 ? 18.005 8.999 -14.460 1.00 90.00 216 TRP A N 1
ATOM 1639 C CA . TRP A 1 216 ? 18.157 9.734 -13.216 1.00 90.00 216 TRP A CA 1
ATOM 1640 C C . TRP A 1 216 ? 19.631 10.042 -12.988 1.00 90.00 216 TRP A C 1
ATOM 1642 O O . TRP A 1 216 ? 20.515 9.309 -13.437 1.00 90.00 216 TRP A O 1
ATOM 1652 N N . THR A 1 217 ? 19.908 11.121 -12.256 1.00 87.69 217 THR A N 1
ATOM 1653 C CA . THR A 1 217 ? 21.277 11.478 -11.874 1.00 87.69 217 THR A CA 1
ATOM 1654 C C . THR A 1 217 ? 21.965 10.300 -11.187 1.00 87.69 217 THR A C 1
ATOM 1656 O O . THR A 1 217 ? 21.409 9.695 -10.268 1.00 87.69 217 THR A O 1
ATOM 1659 N N . ASP A 1 218 ? 23.172 9.980 -11.651 1.00 87.69 218 ASP A N 1
ATOM 1660 C CA . ASP A 1 218 ? 23.992 8.871 -11.165 1.00 87.69 218 ASP A CA 1
ATOM 1661 C C . ASP A 1 218 ? 23.315 7.491 -11.252 1.00 87.69 218 ASP A C 1
ATOM 1663 O O . ASP A 1 218 ? 23.624 6.609 -10.451 1.00 87.69 218 ASP A O 1
ATOM 1667 N N . GLN A 1 219 ? 22.401 7.279 -12.204 1.00 90.56 219 GLN A N 1
ATOM 1668 C CA . GLN A 1 219 ? 21.781 5.980 -12.473 1.00 90.56 219 GLN A CA 1
ATOM 1669 C C . GLN A 1 219 ? 21.905 5.609 -13.946 1.00 90.56 219 GLN A C 1
ATOM 1671 O O . GLN A 1 219 ? 21.252 6.204 -14.799 1.00 90.56 219 GLN A O 1
ATOM 1676 N N . VAL A 1 220 ? 22.715 4.592 -14.232 1.00 93.44 220 VAL A N 1
ATOM 1677 C CA . VAL A 1 220 ? 22.866 4.054 -15.586 1.00 93.44 220 VAL A CA 1
ATOM 1678 C C . VAL A 1 220 ? 21.764 3.051 -15.884 1.00 93.44 220 VAL A C 1
ATOM 1680 O O . VAL A 1 220 ? 21.442 2.207 -15.043 1.00 93.44 220 VAL A O 1
ATOM 1683 N N . VAL A 1 221 ? 21.187 3.156 -17.077 1.00 95.69 221 VAL A N 1
ATOM 1684 C CA . VAL A 1 221 ? 20.216 2.197 -17.603 1.00 95.69 221 VAL A CA 1
ATOM 1685 C C . VAL A 1 221 ? 20.958 0.955 -18.085 1.00 95.69 221 VAL A C 1
ATOM 1687 O O . VAL A 1 221 ? 21.980 1.048 -18.766 1.00 95.69 221 VAL A O 1
ATOM 1690 N N . ILE A 1 222 ? 20.448 -0.215 -17.710 1.00 95.94 222 ILE A N 1
ATOM 1691 C CA . ILE A 1 222 ? 20.980 -1.505 -18.151 1.00 95.94 222 ILE A CA 1
ATOM 1692 C C . ILE A 1 222 ? 20.101 -2.098 -19.252 1.00 95.94 222 ILE A C 1
ATOM 1694 O O . ILE A 1 222 ? 18.876 -1.940 -19.256 1.00 95.94 222 ILE A O 1
ATOM 1698 N N . ASN A 1 223 ? 20.726 -2.837 -20.159 1.00 96.19 223 ASN A N 1
ATOM 1699 C CA . ASN A 1 223 ? 20.072 -3.410 -21.316 1.00 96.19 223 ASN A CA 1
ATOM 1700 C C . ASN A 1 223 ? 19.341 -4.710 -20.970 1.00 96.19 223 ASN A C 1
ATOM 1702 O O . ASN A 1 223 ? 19.831 -5.813 -21.217 1.00 96.19 223 ASN A O 1
ATOM 1706 N N . LEU A 1 224 ? 18.129 -4.600 -20.422 1.00 95.88 224 LEU A N 1
ATOM 1707 C CA . LEU A 1 224 ? 17.313 -5.782 -20.143 1.00 95.88 224 LEU A CA 1
ATOM 1708 C C . LEU A 1 224 ? 16.923 -6.554 -21.411 1.00 95.88 224 LEU A C 1
ATOM 1710 O O . LEU A 1 224 ? 16.443 -7.672 -21.265 1.00 95.88 224 LEU A O 1
ATOM 1714 N N . ILE A 1 225 ? 17.087 -6.030 -22.633 1.00 96.88 225 ILE A N 1
ATOM 1715 C CA . ILE A 1 225 ? 16.829 -6.805 -23.862 1.00 96.88 225 ILE A CA 1
ATOM 1716 C C . ILE A 1 225 ? 17.829 -7.964 -23.987 1.00 96.88 225 ILE A C 1
ATOM 1718 O O . ILE A 1 225 ? 17.467 -9.044 -24.472 1.00 96.88 225 ILE A O 1
ATOM 1722 N N . GLU A 1 226 ? 19.028 -7.816 -23.428 1.00 97.50 226 GLU A N 1
ATOM 1723 C CA . GLU A 1 226 ? 20.035 -8.871 -23.381 1.00 97.50 226 GLU A CA 1
ATOM 1724 C C . GLU A 1 226 ? 19.666 -9.954 -22.345 1.00 97.50 226 GLU A C 1
ATOM 1726 O O . GLU A 1 226 ? 19.513 -9.661 -21.152 1.00 97.50 226 GLU A O 1
ATOM 1731 N N . PRO A 1 227 ? 19.504 -11.228 -22.757 1.00 97.75 227 PRO A N 1
ATOM 1732 C CA . PRO A 1 227 ? 19.178 -12.321 -21.839 1.00 97.75 227 PRO A CA 1
ATOM 1733 C C . PRO A 1 227 ? 20.159 -12.475 -20.676 1.00 97.75 227 PRO A C 1
ATOM 1735 O O . PRO A 1 227 ? 19.737 -12.752 -19.555 1.00 97.75 227 PRO A O 1
ATOM 1738 N N . GLU A 1 228 ? 21.448 -12.276 -20.929 1.00 98.00 228 GLU A N 1
ATOM 1739 C CA . GLU A 1 228 ? 22.517 -12.385 -19.944 1.00 98.00 228 GLU A CA 1
ATOM 1740 C C . GLU A 1 228 ? 22.441 -11.264 -18.899 1.00 98.00 228 GLU A C 1
ATOM 1742 O O . GLU A 1 228 ? 22.642 -11.525 -17.711 1.00 98.00 228 GLU A O 1
ATOM 1747 N N . CYS A 1 229 ? 22.059 -10.049 -19.310 1.00 97.56 229 CYS A N 1
ATOM 1748 C CA . CYS A 1 229 ? 21.772 -8.945 -18.395 1.00 97.56 229 CYS A CA 1
ATOM 1749 C C . CYS A 1 229 ? 20.604 -9.292 -17.464 1.00 97.56 229 CYS A C 1
ATOM 1751 O O . CYS A 1 229 ? 20.720 -9.187 -16.239 1.00 97.56 229 CYS A O 1
ATOM 1753 N N . ARG A 1 230 ? 19.489 -9.785 -18.028 1.00 96.81 230 ARG A N 1
ATOM 1754 C CA . ARG A 1 230 ? 18.326 -10.208 -17.227 1.00 96.81 230 ARG A CA 1
ATOM 1755 C C . ARG A 1 230 ? 18.688 -11.312 -16.247 1.00 96.81 230 ARG A C 1
ATOM 1757 O O . ARG A 1 230 ? 18.269 -11.254 -15.096 1.00 96.81 230 ARG A O 1
ATOM 1764 N N . GLN A 1 231 ? 19.457 -12.306 -16.687 1.00 97.81 231 GLN A N 1
ATOM 1765 C CA . GLN A 1 231 ? 19.880 -13.400 -15.820 1.00 97.81 231 GLN A CA 1
ATOM 1766 C C . GLN A 1 231 ? 20.738 -12.881 -14.660 1.00 97.81 231 GLN A C 1
ATOM 1768 O O . GLN A 1 231 ? 20.468 -13.232 -13.516 1.00 97.81 231 GLN A O 1
ATOM 1773 N N . ALA A 1 232 ? 21.695 -11.986 -14.931 1.00 97.38 232 ALA A N 1
ATOM 1774 C CA . ALA A 1 232 ? 22.519 -11.366 -13.895 1.00 97.38 232 ALA A CA 1
ATOM 1775 C C . ALA A 1 232 ? 21.677 -10.596 -12.861 1.00 97.38 232 ALA A C 1
ATOM 1777 O O . ALA A 1 232 ? 21.917 -10.717 -11.657 1.00 97.38 232 ALA A O 1
ATOM 1778 N N . MET A 1 233 ? 20.663 -9.851 -13.312 1.00 96.31 233 MET A N 1
ATOM 1779 C CA . MET A 1 233 ? 19.715 -9.150 -12.438 1.00 96.31 233 MET A CA 1
ATOM 1780 C C . MET A 1 233 ? 18.902 -10.116 -11.568 1.00 96.31 233 MET A C 1
ATOM 1782 O O . MET A 1 233 ? 18.836 -9.950 -10.347 1.00 96.31 233 MET A O 1
ATOM 1786 N N . VAL A 1 234 ? 18.312 -11.150 -12.178 1.00 97.81 234 VAL A N 1
ATOM 1787 C CA . VAL A 1 234 ? 17.515 -12.165 -11.472 1.00 97.81 234 VAL A CA 1
ATOM 1788 C C . VAL A 1 234 ? 18.369 -12.896 -10.439 1.00 97.81 234 VAL A C 1
ATOM 1790 O O . VAL A 1 234 ? 17.956 -13.000 -9.285 1.00 97.81 234 VAL A O 1
ATOM 1793 N N . ASP A 1 235 ? 19.564 -13.352 -10.816 1.00 98.00 235 ASP A N 1
ATOM 1794 C CA . ASP A 1 235 ? 20.466 -14.090 -9.928 1.00 98.00 235 ASP A CA 1
ATOM 1795 C C . ASP A 1 235 ? 20.867 -13.252 -8.715 1.00 98.00 235 ASP A C 1
ATOM 1797 O O . ASP A 1 235 ? 20.800 -13.738 -7.582 1.00 98.00 235 ASP A O 1
ATOM 1801 N N . ASN A 1 236 ? 21.214 -11.980 -8.931 1.00 95.69 236 ASN A N 1
ATOM 1802 C CA . ASN A 1 236 ? 21.548 -11.061 -7.850 1.00 95.69 236 ASN A CA 1
ATOM 1803 C C . ASN A 1 236 ? 20.372 -10.872 -6.889 1.00 95.69 236 ASN A C 1
ATOM 1805 O O . ASN A 1 236 ? 20.508 -11.093 -5.684 1.00 95.69 236 ASN A O 1
ATOM 1809 N N . TYR A 1 237 ? 19.200 -10.499 -7.399 1.00 95.94 237 TYR A N 1
ATOM 1810 C CA . TYR A 1 237 ? 18.050 -10.237 -6.540 1.00 95.94 237 TYR A CA 1
ATOM 1811 C C . TYR A 1 237 ? 17.567 -11.481 -5.806 1.00 95.94 237 TYR A C 1
ATOM 1813 O O . TYR A 1 237 ? 17.380 -11.435 -4.590 1.00 95.94 237 TYR A O 1
ATOM 1821 N N . VAL A 1 238 ? 17.444 -12.613 -6.496 1.00 97.75 238 VAL A N 1
ATOM 1822 C CA . VAL A 1 238 ? 17.053 -13.887 -5.881 1.00 97.75 238 VAL A CA 1
ATOM 1823 C C . VAL A 1 238 ? 18.066 -14.312 -4.822 1.00 97.75 238 VAL A C 1
ATOM 1825 O O . VAL A 1 238 ? 17.657 -14.778 -3.756 1.00 97.75 238 VAL A O 1
ATOM 1828 N N . HIS A 1 239 ? 19.368 -14.141 -5.075 1.00 97.19 239 HIS A N 1
ATOM 1829 C CA . HIS A 1 239 ? 20.402 -14.429 -4.087 1.00 97.19 239 HIS A CA 1
ATOM 1830 C C . HIS A 1 239 ? 20.163 -13.629 -2.806 1.00 97.19 239 HIS A C 1
ATOM 1832 O O . HIS A 1 239 ? 19.968 -14.232 -1.752 1.00 97.19 239 HIS A O 1
ATOM 1838 N N . TRP A 1 240 ? 20.109 -12.299 -2.892 1.00 95.94 240 TRP A N 1
ATOM 1839 C CA . TRP A 1 240 ? 19.986 -11.434 -1.716 1.00 95.94 240 TRP A CA 1
ATOM 1840 C C . TRP A 1 240 ? 18.654 -11.601 -0.980 1.00 95.94 240 TRP A C 1
ATOM 1842 O O . TRP A 1 240 ? 18.634 -11.640 0.250 1.00 95.94 240 TRP A O 1
ATOM 1852 N N . LEU A 1 241 ? 17.549 -11.796 -1.704 1.00 96.75 241 LEU A N 1
ATOM 1853 C CA . LEU A 1 241 ? 16.244 -12.092 -1.106 1.00 96.75 241 LEU A CA 1
ATOM 1854 C C . LEU A 1 241 ? 16.250 -13.427 -0.337 1.00 96.75 241 LEU A C 1
ATOM 1856 O O . LEU A 1 241 ? 15.648 -13.537 0.734 1.00 96.75 241 LEU A O 1
ATOM 1860 N N . LYS A 1 242 ? 16.944 -14.453 -0.849 1.00 96.19 242 LYS A N 1
ATOM 1861 C CA . LYS A 1 242 ? 17.025 -15.777 -0.205 1.00 96.19 242 LYS A CA 1
ATOM 1862 C C . LYS A 1 242 ? 18.065 -15.857 0.908 1.00 96.19 242 LYS A C 1
ATOM 1864 O O . LYS A 1 242 ? 17.890 -16.676 1.816 1.00 96.19 242 LYS A O 1
ATOM 1869 N N . THR A 1 243 ? 19.131 -15.068 0.862 1.00 94.38 243 THR A N 1
ATOM 1870 C CA . THR A 1 243 ? 20.196 -15.103 1.876 1.00 94.38 243 THR A CA 1
ATOM 1871 C C . THR A 1 243 ? 19.979 -14.116 3.014 1.00 94.38 243 THR A C 1
ATOM 1873 O O . THR A 1 243 ? 20.537 -14.328 4.089 1.00 94.38 243 THR A O 1
ATOM 1876 N N . SER A 1 244 ? 19.138 -13.095 2.822 1.00 94.25 244 SER A N 1
ATOM 1877 C CA . SER A 1 244 ? 18.780 -12.149 3.877 1.00 94.25 244 SER A CA 1
ATOM 1878 C C . SER A 1 244 ? 18.140 -12.855 5.088 1.00 94.25 244 SER A C 1
ATOM 1880 O O . SER A 1 244 ? 17.220 -13.666 4.907 1.00 94.25 244 SER A O 1
ATOM 1882 N N . PRO A 1 245 ? 18.573 -12.538 6.325 1.00 93.56 245 PRO A N 1
ATOM 1883 C CA . PRO A 1 245 ? 17.877 -12.971 7.538 1.00 93.56 245 PRO A CA 1
ATOM 1884 C C . PRO A 1 245 ? 16.514 -12.274 7.674 1.00 93.56 245 PRO A C 1
ATOM 1886 O O . PRO A 1 245 ? 15.538 -12.889 8.098 1.00 93.56 245 PRO A O 1
ATOM 1889 N N . ASN A 1 246 ? 16.416 -11.038 7.179 1.00 94.88 246 ASN A N 1
ATOM 1890 C CA . ASN A 1 246 ? 15.180 -10.281 7.060 1.00 94.88 246 ASN A CA 1
ATOM 1891 C C . ASN A 1 246 ? 14.355 -10.801 5.877 1.00 94.88 246 ASN A C 1
ATOM 1893 O O . ASN A 1 246 ? 14.577 -10.411 4.726 1.00 94.88 246 ASN A O 1
ATOM 1897 N N . ARG A 1 247 ? 13.414 -11.707 6.164 1.00 93.56 247 ARG A N 1
ATOM 1898 C CA . ARG A 1 247 ? 12.546 -12.337 5.159 1.00 93.56 247 ARG A CA 1
ATOM 1899 C C . ARG A 1 247 ? 11.497 -11.364 4.641 1.00 93.56 247 ARG A C 1
ATOM 1901 O O . ARG A 1 247 ? 10.633 -10.931 5.399 1.00 93.56 247 ARG A O 1
ATOM 1908 N N . LEU A 1 248 ? 11.550 -11.068 3.350 1.00 96.75 248 LEU A N 1
ATOM 1909 C CA . LEU A 1 248 ? 10.564 -10.254 2.641 1.00 96.75 248 LEU A CA 1
ATOM 1910 C C . LEU A 1 248 ? 9.471 -11.140 2.036 1.00 96.75 248 LEU A C 1
ATOM 1912 O O . LEU A 1 248 ? 9.749 -12.257 1.602 1.00 96.75 248 LEU A O 1
ATOM 1916 N N . ASP A 1 249 ? 8.247 -10.622 1.985 1.00 97.62 249 ASP A N 1
ATOM 1917 C CA . ASP A 1 249 ? 7.108 -11.265 1.322 1.00 97.62 249 ASP A CA 1
ATOM 1918 C C . ASP A 1 249 ? 7.147 -11.073 -0.205 1.00 97.62 249 ASP A C 1
ATOM 1920 O O . ASP A 1 249 ? 6.480 -11.797 -0.941 1.00 97.62 249 ASP A O 1
ATOM 1924 N N . GLY A 1 250 ? 7.913 -10.093 -0.693 1.00 97.94 250 GLY A N 1
ATOM 1925 C CA . GLY A 1 250 ? 7.919 -9.738 -2.105 1.00 97.94 250 GLY A CA 1
ATOM 1926 C C . GLY A 1 250 ? 8.837 -8.589 -2.489 1.00 97.94 250 GLY A C 1
ATOM 1927 O O . GLY A 1 250 ? 9.660 -8.113 -1.701 1.00 97.94 250 GLY A O 1
ATOM 1928 N N . VAL A 1 251 ? 8.633 -8.110 -3.711 1.00 97.88 251 VAL A N 1
ATOM 1929 C CA . VAL A 1 251 ? 9.300 -6.943 -4.292 1.00 97.88 251 VAL A CA 1
ATOM 1930 C C . VAL A 1 251 ? 8.286 -5.958 -4.860 1.00 97.88 251 VAL A C 1
ATOM 1932 O O . VAL A 1 251 ? 7.287 -6.326 -5.477 1.00 97.88 251 VAL A O 1
ATOM 1935 N N . PHE A 1 252 ? 8.577 -4.684 -4.658 1.00 97.94 252 PHE A N 1
ATOM 1936 C CA . PHE A 1 252 ? 8.033 -3.576 -5.415 1.00 97.94 252 PHE A CA 1
ATOM 1937 C C . PHE A 1 252 ? 9.077 -3.210 -6.468 1.00 97.94 252 PHE A C 1
ATOM 1939 O O . PHE A 1 252 ? 10.202 -2.843 -6.134 1.00 97.94 252 PHE A O 1
ATOM 1946 N N . TRP A 1 253 ? 8.722 -3.328 -7.736 1.00 97.31 253 TRP A N 1
ATOM 1947 C CA . TRP A 1 253 ? 9.602 -3.005 -8.843 1.00 97.31 253 TRP A CA 1
ATOM 1948 C C . TRP A 1 253 ? 9.433 -1.561 -9.254 1.00 97.31 253 TRP A C 1
ATOM 1950 O O . TRP A 1 253 ? 8.335 -1.149 -9.634 1.00 97.31 253 TRP A O 1
ATOM 1960 N N . ASP A 1 254 ? 10.535 -0.828 -9.254 1.00 92.00 254 ASP A N 1
ATOM 1961 C CA . ASP A 1 254 ? 10.570 0.471 -9.877 1.00 92.00 254 ASP A CA 1
ATOM 1962 C C . ASP A 1 254 ? 10.855 0.367 -11.371 1.00 92.00 254 ASP A C 1
ATOM 1964 O O . ASP A 1 254 ? 11.911 -0.102 -11.807 1.00 92.00 254 ASP A O 1
ATOM 1968 N N . TYR A 1 255 ? 9.878 0.906 -12.094 1.00 91.06 255 TYR A N 1
ATOM 1969 C CA . TYR A 1 255 ? 9.832 1.206 -13.509 1.00 91.06 255 TYR A CA 1
ATOM 1970 C C . TYR A 1 255 ? 9.563 0.047 -14.482 1.00 91.06 255 TYR A C 1
ATOM 1972 O O . TYR A 1 255 ? 10.462 -0.624 -14.984 1.00 91.06 255 TYR A O 1
ATOM 1980 N N . PHE A 1 256 ? 8.301 -0.048 -14.897 1.00 93.94 256 PHE A N 1
ATOM 1981 C CA . PHE A 1 256 ? 7.825 -0.793 -16.057 1.00 93.94 256 PHE A CA 1
ATOM 1982 C C . PHE A 1 256 ? 6.955 0.100 -16.954 1.00 93.94 256 PHE A C 1
ATOM 1984 O O . PHE A 1 256 ? 5.739 -0.066 -17.046 1.00 93.94 256 PHE A O 1
ATOM 1991 N N . ASN A 1 257 ? 7.561 1.076 -17.634 1.00 91.38 257 ASN A N 1
ATOM 1992 C CA . ASN A 1 257 ? 6.897 1.778 -18.739 1.00 91.38 257 ASN A CA 1
ATOM 1993 C C . ASN A 1 257 ? 7.051 1.006 -20.059 1.00 91.38 257 ASN A C 1
ATOM 1995 O O . ASN A 1 257 ? 7.850 0.075 -20.172 1.00 91.38 257 ASN A O 1
ATOM 1999 N N . ASN A 1 258 ? 6.280 1.409 -21.074 1.00 89.19 258 ASN A N 1
ATOM 2000 C CA . ASN A 1 258 ? 6.367 0.826 -22.418 1.00 89.19 258 ASN A CA 1
ATOM 2001 C C . ASN A 1 258 ? 7.677 1.172 -23.142 1.00 89.19 258 ASN A C 1
ATOM 2003 O O . ASN A 1 258 ? 8.086 0.421 -24.017 1.00 89.19 258 ASN A O 1
ATOM 2007 N N . THR A 1 259 ? 8.321 2.277 -22.770 1.00 91.00 259 THR A N 1
ATOM 2008 C CA . THR A 1 259 ? 9.623 2.721 -23.284 1.00 91.00 259 THR A CA 1
ATOM 2009 C C . THR A 1 259 ? 10.454 3.270 -22.131 1.00 91.00 259 THR A C 1
ATOM 2011 O O . THR A 1 259 ? 9.889 3.638 -21.097 1.00 91.00 259 THR A O 1
ATOM 2014 N N . ILE A 1 260 ? 11.763 3.421 -22.326 1.00 91.75 260 ILE A N 1
ATOM 2015 C CA . ILE A 1 260 ? 12.594 4.225 -21.430 1.00 91.75 260 ILE A CA 1
ATOM 2016 C C . ILE A 1 260 ? 12.162 5.697 -21.523 1.00 91.75 260 ILE A C 1
ATOM 2018 O O . ILE A 1 260 ? 11.851 6.239 -22.591 1.00 91.75 260 ILE A O 1
ATOM 2022 N N . TRP A 1 261 ? 12.074 6.343 -20.366 1.00 88.56 261 TRP A N 1
ATOM 2023 C CA . TRP A 1 261 ? 11.751 7.755 -20.226 1.00 88.56 261 TRP A CA 1
ATOM 2024 C C . TRP A 1 261 ? 12.965 8.440 -19.639 1.00 88.56 261 TRP A C 1
ATOM 2026 O O . TRP A 1 261 ? 13.322 8.159 -18.503 1.00 88.56 261 TRP A O 1
ATOM 2036 N N . VAL A 1 262 ? 13.552 9.346 -20.409 1.00 88.56 262 VAL A N 1
ATOM 2037 C CA . VAL A 1 262 ? 14.604 10.242 -19.945 1.00 88.56 262 VAL A CA 1
ATOM 2038 C C . VAL A 1 262 ? 13.973 11.624 -19.754 1.00 88.56 262 VAL A C 1
ATOM 2040 O O . VAL A 1 262 ? 13.320 12.125 -20.680 1.00 88.56 262 VAL A O 1
ATOM 2043 N N . PRO A 1 263 ? 14.087 12.241 -18.567 1.00 87.00 263 PRO A N 1
ATOM 2044 C CA . PRO A 1 263 ? 13.584 13.586 -18.354 1.00 87.00 263 PRO A CA 1
ATOM 2045 C C . PRO A 1 263 ? 14.410 14.614 -19.134 1.00 87.00 263 PRO A C 1
ATOM 2047 O O . PRO A 1 263 ? 15.625 14.502 -19.240 1.00 87.00 263 PRO A O 1
ATOM 2050 N N . ALA A 1 264 ? 13.760 15.681 -19.608 1.00 87.00 264 ALA A N 1
ATOM 2051 C CA . ALA A 1 264 ? 14.404 16.711 -20.434 1.00 87.00 264 ALA A CA 1
ATOM 2052 C C . ALA A 1 264 ? 15.542 17.481 -19.731 1.00 87.00 264 ALA A C 1
ATOM 2054 O O . ALA A 1 264 ? 16.334 18.145 -20.391 1.00 87.00 264 ALA A O 1
ATOM 2055 N N . TRP A 1 265 ? 15.601 17.436 -18.398 1.00 86.50 265 TRP A N 1
ATOM 2056 C CA . TRP A 1 265 ? 16.664 18.053 -17.602 1.00 86.50 265 TRP A CA 1
ATOM 2057 C C . TRP A 1 265 ? 17.872 17.130 -17.385 1.00 86.50 265 TRP A C 1
ATOM 2059 O O . TRP A 1 265 ? 18.854 17.560 -16.778 1.00 86.50 265 TRP A O 1
ATOM 2069 N N . MET A 1 266 ? 17.813 15.875 -17.838 1.00 91.19 266 MET A N 1
ATOM 2070 C CA . MET A 1 266 ? 18.919 14.938 -17.696 1.00 91.19 266 MET A CA 1
ATOM 2071 C C . MET A 1 266 ? 20.071 15.341 -18.632 1.00 91.19 266 MET A C 1
ATOM 2073 O O . MET A 1 266 ? 19.831 15.542 -19.821 1.00 91.19 266 MET A O 1
ATOM 2077 N N . PRO A 1 267 ? 21.316 15.474 -18.134 1.00 88.75 267 PRO A N 1
ATOM 2078 C CA . PRO A 1 267 ? 22.454 15.896 -18.943 1.00 88.75 267 PRO A CA 1
ATOM 2079 C C . PRO A 1 267 ? 23.045 14.711 -19.723 1.00 88.75 267 PRO A C 1
ATOM 2081 O O . PRO A 1 267 ? 24.183 14.327 -19.471 1.00 88.75 267 PRO A O 1
ATOM 2084 N N . VAL A 1 268 ? 22.255 14.119 -20.619 1.00 89.06 268 VAL A N 1
ATOM 2085 C CA . VAL A 1 268 ? 22.699 13.081 -21.560 1.00 89.06 268 VAL A CA 1
ATOM 2086 C C . VAL A 1 268 ? 22.471 13.558 -22.988 1.00 89.06 268 VAL A C 1
ATOM 2088 O O . VAL A 1 268 ? 21.418 14.122 -23.293 1.00 89.06 268 VAL A O 1
ATOM 2091 N N . ASP A 1 269 ? 23.463 13.363 -23.852 1.00 92.00 269 ASP A N 1
ATOM 2092 C CA . ASP A 1 269 ? 23.335 13.678 -25.277 1.00 92.00 269 ASP A CA 1
ATOM 2093 C C . ASP A 1 269 ? 22.695 12.493 -26.011 1.00 92.00 269 ASP A C 1
ATOM 2095 O O . ASP A 1 269 ? 23.114 11.358 -25.817 1.00 92.00 269 ASP A O 1
ATOM 2099 N N . GLY A 1 270 ? 21.712 12.738 -26.879 1.00 92.00 270 GLY A N 1
ATOM 2100 C CA . GLY A 1 270 ? 21.010 11.697 -27.645 1.00 92.00 270 GLY A CA 1
ATOM 2101 C C . GLY A 1 270 ? 19.802 11.078 -26.929 1.00 92.00 270 GLY A C 1
ATOM 2102 O O . GLY A 1 270 ? 19.448 11.452 -25.813 1.00 92.00 270 GLY A O 1
ATOM 2103 N N . ASP A 1 271 ? 19.151 10.132 -27.603 1.00 93.75 271 ASP A N 1
ATOM 2104 C CA . ASP A 1 271 ? 17.937 9.451 -27.135 1.00 93.75 271 ASP A CA 1
ATOM 2105 C C . ASP A 1 271 ? 18.221 7.977 -26.778 1.00 9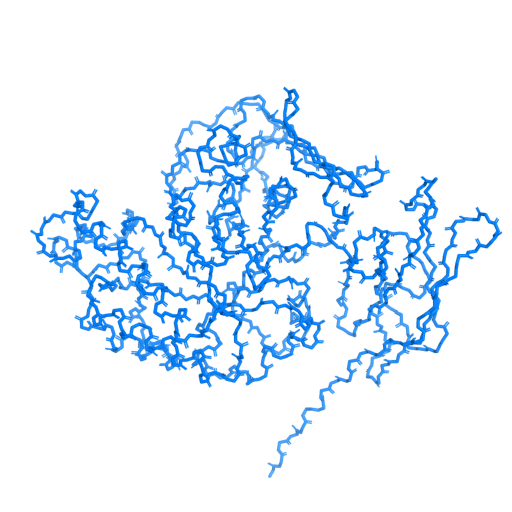3.75 271 ASP A C 1
ATOM 2107 O O . ASP A 1 271 ? 19.239 7.441 -27.218 1.00 93.75 271 ASP A O 1
ATOM 2111 N N . PRO A 1 272 ? 17.353 7.298 -25.997 1.00 95.12 272 PRO A N 1
ATOM 2112 C CA . PRO A 1 272 ? 17.475 5.859 -25.747 1.00 95.12 272 PRO A CA 1
ATOM 2113 C C . PRO A 1 272 ? 17.459 5.028 -27.040 1.00 95.12 272 PRO A C 1
ATOM 2115 O O . PRO A 1 272 ? 16.547 5.200 -27.851 1.00 95.12 272 PRO A O 1
ATOM 2118 N N . ASP A 1 273 ? 18.434 4.127 -27.162 1.00 93.62 273 ASP A N 1
ATOM 2119 C CA . ASP A 1 273 ? 18.617 3.146 -28.243 1.00 93.62 273 ASP A CA 1
ATOM 2120 C C . ASP A 1 273 ? 19.326 1.912 -27.636 1.00 93.62 273 ASP A C 1
ATOM 2122 O O . ASP A 1 273 ? 20.541 1.906 -27.418 1.00 93.62 273 ASP A O 1
ATOM 2126 N N . LEU A 1 274 ? 18.553 0.914 -27.198 1.00 93.56 274 LEU A N 1
ATOM 2127 C CA . LEU A 1 274 ? 19.056 -0.242 -26.445 1.00 93.56 274 LEU A CA 1
ATOM 2128 C C . LEU A 1 274 ? 19.591 -1.354 -27.351 1.00 93.56 274 LEU A C 1
ATOM 2130 O O . LEU A 1 274 ? 20.347 -2.193 -26.855 1.00 93.56 274 LEU A O 1
ATOM 2134 N N . ASP A 1 275 ? 19.213 -1.414 -28.626 1.00 91.88 275 ASP A N 1
ATOM 2135 C CA . ASP A 1 275 ? 19.732 -2.421 -29.559 1.00 91.88 275 ASP A CA 1
ATOM 2136 C C . ASP A 1 275 ? 20.822 -1.886 -30.507 1.00 91.88 275 ASP A C 1
ATOM 2138 O O . ASP A 1 275 ? 21.538 -2.679 -31.131 1.00 91.88 275 ASP A O 1
ATOM 2142 N N . GLY A 1 276 ? 21.058 -0.571 -30.493 1.00 89.25 276 GLY A N 1
ATOM 2143 C CA . GLY A 1 276 ? 22.192 0.098 -31.118 1.00 89.25 276 GLY A CA 1
ATOM 2144 C C . GLY A 1 276 ? 22.075 0.199 -32.634 1.00 89.25 276 GLY A C 1
ATOM 2145 O O . GLY A 1 276 ? 23.105 0.269 -33.321 1.00 89.25 276 GLY A O 1
ATOM 2146 N N . ASP A 1 277 ? 20.860 0.145 -33.174 1.00 90.62 277 ASP A N 1
ATOM 2147 C CA . ASP A 1 277 ? 20.616 0.204 -34.612 1.00 90.62 277 ASP A CA 1
ATOM 2148 C C . ASP A 1 277 ? 20.560 1.651 -35.161 1.00 90.62 277 ASP A C 1
ATOM 2150 O O . ASP A 1 277 ? 20.610 1.870 -36.381 1.00 90.62 277 ASP A O 1
ATOM 2154 N N . GLY A 1 278 ? 20.573 2.645 -34.261 1.00 87.56 278 GLY A N 1
ATOM 2155 C CA . GLY A 1 278 ? 20.533 4.073 -34.559 1.00 87.56 278 GLY A CA 1
ATOM 2156 C C . GLY A 1 278 ? 19.121 4.653 -34.687 1.00 87.56 278 GLY A C 1
ATOM 2157 O O . GLY A 1 278 ? 18.984 5.824 -35.066 1.00 87.56 278 GLY A O 1
ATOM 2158 N N . VAL A 1 279 ? 18.078 3.871 -34.409 1.00 90.75 279 VAL A N 1
ATOM 2159 C CA . VAL A 1 279 ? 16.687 4.309 -34.302 1.00 90.75 279 VAL A CA 1
ATOM 2160 C C . VAL A 1 279 ? 16.364 4.565 -32.830 1.00 90.75 279 VAL A C 1
ATOM 2162 O O . VAL A 1 279 ? 16.740 3.830 -31.933 1.00 90.75 279 VAL A O 1
ATOM 2165 N N . ILE A 1 280 ? 15.666 5.667 -32.550 1.00 93.44 280 ILE A N 1
ATOM 2166 C CA . ILE A 1 280 ? 15.268 5.971 -31.172 1.00 93.44 280 ILE A CA 1
ATOM 2167 C C . ILE A 1 280 ? 14.178 4.996 -30.717 1.00 93.44 280 ILE A C 1
ATOM 2169 O O . ILE A 1 280 ? 13.160 4.859 -31.402 1.00 93.44 280 ILE A O 1
ATOM 2173 N N . MET A 1 281 ? 14.291 4.469 -29.498 1.00 93.81 281 MET A N 1
ATOM 2174 C CA . MET A 1 281 ? 13.356 3.483 -28.940 1.00 93.81 281 MET A CA 1
ATOM 2175 C C . MET A 1 281 ? 11.888 3.885 -29.066 1.00 93.81 281 MET A C 1
ATOM 2177 O O . MET A 1 281 ? 11.013 3.077 -29.351 1.00 93.81 281 MET A O 1
ATOM 2181 N N . ARG A 1 282 ? 11.561 5.170 -28.885 1.00 91.06 282 ARG A N 1
ATOM 2182 C CA . ARG A 1 282 ? 10.166 5.646 -28.984 1.00 91.06 282 ARG A CA 1
ATOM 2183 C C . ARG A 1 282 ? 9.558 5.517 -30.382 1.00 91.06 282 ARG A C 1
ATOM 2185 O O . ARG A 1 282 ? 8.337 5.611 -30.508 1.00 91.06 282 ARG A O 1
ATOM 2192 N N . SER A 1 283 ? 10.392 5.374 -31.405 1.00 94.00 283 SER A N 1
ATOM 2193 C CA . SER A 1 283 ? 9.995 5.213 -32.804 1.00 94.00 283 SER A CA 1
ATOM 2194 C C . SER A 1 283 ? 10.325 3.825 -33.350 1.00 94.00 283 SER A C 1
ATOM 2196 O O . SER A 1 283 ? 10.091 3.608 -34.538 1.00 94.00 283 SER A O 1
ATOM 2198 N N . ASP A 1 284 ? 10.812 2.920 -32.498 1.00 95.75 284 ASP A N 1
ATOM 2199 C CA . ASP A 1 284 ? 11.261 1.579 -32.850 1.00 95.75 284 ASP A CA 1
ATOM 2200 C C . ASP A 1 284 ? 10.289 0.509 -32.304 1.00 95.75 284 ASP A C 1
ATOM 2202 O O . ASP A 1 284 ? 10.275 0.208 -31.106 1.00 95.75 284 ASP A O 1
ATOM 2206 N N . PRO A 1 285 ? 9.376 -0.032 -33.133 1.00 96.06 285 PRO A N 1
ATOM 2207 C CA . PRO A 1 285 ? 8.388 -0.997 -32.665 1.00 96.06 285 PRO A CA 1
ATOM 2208 C C . PRO A 1 285 ? 8.996 -2.316 -32.176 1.00 96.06 285 PRO A C 1
ATOM 2210 O O . PRO A 1 285 ? 8.438 -2.922 -31.256 1.00 96.06 285 PRO A O 1
ATOM 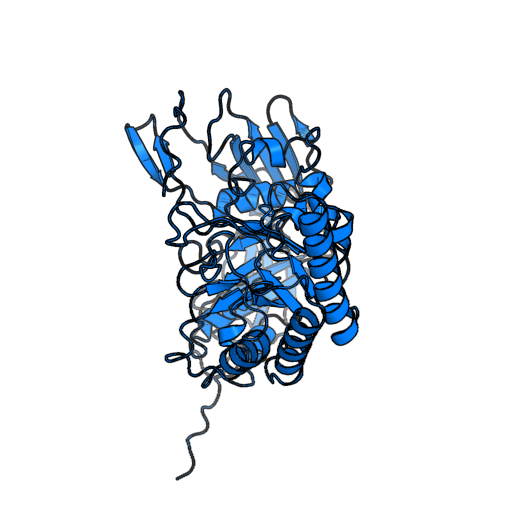2213 N N . ASP A 1 286 ? 10.084 -2.774 -32.790 1.00 96.00 286 ASP A N 1
ATOM 2214 C CA . ASP A 1 286 ? 10.767 -4.017 -32.455 1.00 96.00 286 ASP A CA 1
ATOM 2215 C C . ASP A 1 286 ? 11.562 -3.900 -31.158 1.00 96.00 286 ASP A C 1
ATOM 2217 O O . ASP A 1 286 ? 11.442 -4.786 -30.307 1.00 96.00 286 ASP A O 1
ATOM 2221 N N . GLU A 1 287 ? 12.256 -2.788 -30.932 1.00 96.25 287 GLU A N 1
ATOM 2222 C CA . GLU A 1 287 ? 12.933 -2.496 -29.671 1.00 96.25 287 GLU A CA 1
ATOM 2223 C C . GLU A 1 287 ? 11.918 -2.356 -28.520 1.00 96.25 287 GLU A C 1
ATOM 2225 O O . GLU A 1 287 ? 12.099 -2.925 -27.437 1.00 96.25 287 GLU A O 1
ATOM 2230 N N . ILE A 1 288 ? 10.779 -1.684 -28.753 1.00 96.12 288 ILE A N 1
ATOM 2231 C CA . ILE A 1 288 ? 9.675 -1.602 -27.778 1.00 96.12 288 ILE A CA 1
ATOM 2232 C C . ILE A 1 288 ? 9.137 -2.996 -27.439 1.00 96.12 288 ILE A C 1
ATOM 2234 O O . ILE A 1 288 ? 8.892 -3.307 -26.267 1.00 96.12 288 ILE A O 1
ATOM 2238 N N . GLU A 1 289 ? 8.905 -3.843 -28.443 1.00 96.81 289 GLU A N 1
ATOM 2239 C CA . GLU A 1 289 ? 8.428 -5.208 -28.225 1.00 96.81 289 GLU A CA 1
ATOM 2240 C C . GLU A 1 289 ? 9.469 -6.046 -27.469 1.00 96.81 289 GLU A C 1
ATOM 2242 O O . GLU A 1 289 ? 9.122 -6.738 -26.503 1.00 96.81 289 GLU A O 1
ATOM 2247 N N . ALA A 1 290 ? 10.746 -5.938 -27.836 1.00 97.38 290 ALA A N 1
ATOM 2248 C CA . ALA A 1 290 ? 11.855 -6.614 -27.178 1.00 97.38 290 ALA A CA 1
ATOM 2249 C C . ALA A 1 290 ? 11.983 -6.198 -25.705 1.00 97.38 290 ALA A C 1
ATOM 2251 O O . ALA A 1 290 ? 12.052 -7.066 -24.828 1.00 97.38 290 ALA A O 1
ATOM 2252 N N . TRP A 1 291 ? 11.902 -4.899 -25.407 1.00 96.25 291 TRP A N 1
ATOM 2253 C CA . TRP A 1 291 ? 11.856 -4.362 -24.047 1.00 96.25 291 TRP A CA 1
ATOM 2254 C C . TRP A 1 291 ? 10.670 -4.915 -23.249 1.00 96.25 291 TRP A C 1
ATOM 2256 O O . TRP A 1 291 ? 10.818 -5.410 -22.128 1.00 96.25 291 TRP A O 1
ATOM 2266 N N . ARG A 1 292 ? 9.469 -4.909 -23.835 1.00 96.69 292 ARG A N 1
ATOM 2267 C CA . ARG A 1 292 ? 8.268 -5.425 -23.164 1.00 96.69 292 ARG A CA 1
ATOM 2268 C C . ARG A 1 292 ? 8.382 -6.920 -22.862 1.00 96.69 292 ARG A C 1
ATOM 2270 O O . ARG A 1 292 ? 7.995 -7.365 -21.769 1.00 96.69 292 ARG A O 1
ATOM 2277 N N . ASN A 1 293 ? 8.924 -7.692 -23.793 1.00 97.56 293 ASN A N 1
ATOM 2278 C CA . ASN A 1 293 ? 9.180 -9.114 -23.605 1.00 97.56 293 ASN A CA 1
ATOM 2279 C C . ASN A 1 293 ? 10.237 -9.342 -22.517 1.00 97.56 293 ASN A C 1
ATOM 2281 O O . ASN A 1 293 ? 10.027 -10.173 -21.632 1.00 97.56 293 ASN A O 1
ATOM 2285 N N . ALA A 1 294 ? 11.304 -8.544 -22.507 1.00 97.81 294 ALA A N 1
ATOM 2286 C CA . ALA A 1 294 ? 12.348 -8.571 -21.492 1.00 97.81 294 ALA A CA 1
ATOM 2287 C C . ALA A 1 294 ? 11.818 -8.318 -20.072 1.00 97.81 294 ALA A C 1
ATOM 2289 O O . ALA A 1 294 ? 12.096 -9.116 -19.174 1.00 97.81 294 ALA A O 1
ATOM 2290 N N . CYS A 1 295 ? 11.003 -7.276 -19.862 1.00 97.31 295 CYS A N 1
ATOM 2291 C CA . CYS A 1 295 ? 10.390 -7.015 -18.555 1.00 97.31 295 CYS A CA 1
ATOM 2292 C C . CYS A 1 295 ? 9.536 -8.199 -18.082 1.00 97.31 295 CYS A C 1
ATOM 2294 O O . CYS A 1 295 ? 9.623 -8.608 -16.926 1.00 97.31 295 CYS A O 1
ATOM 2296 N N . SER A 1 296 ? 8.733 -8.773 -18.988 1.00 98.31 296 SER A N 1
ATOM 2297 C CA . SER A 1 296 ? 7.851 -9.911 -18.680 1.00 98.31 296 SER A CA 1
ATOM 2298 C C . SER A 1 296 ? 8.665 -11.159 -18.319 1.00 98.31 296 SER A C 1
ATOM 2300 O O . SER A 1 296 ? 8.340 -11.862 -17.363 1.00 98.31 296 SER A O 1
ATOM 2302 N N . ALA A 1 297 ? 9.758 -11.407 -19.045 1.00 98.50 297 ALA A N 1
ATOM 2303 C CA . ALA A 1 297 ? 10.675 -12.507 -18.773 1.00 98.50 297 ALA A CA 1
ATOM 2304 C C . ALA A 1 297 ? 11.371 -12.350 -17.413 1.00 98.50 297 ALA A C 1
ATOM 2306 O O . ALA A 1 297 ? 11.470 -13.325 -16.673 1.00 98.50 297 ALA A O 1
ATOM 2307 N N . MET A 1 298 ? 11.799 -11.135 -17.054 1.00 97.94 298 MET A N 1
ATOM 2308 C CA . MET A 1 298 ? 12.450 -10.871 -15.768 1.00 97.94 298 MET A CA 1
ATOM 2309 C C . MET A 1 298 ? 11.512 -11.153 -14.586 1.00 97.94 298 MET A C 1
ATOM 2311 O O . MET A 1 298 ? 11.870 -11.925 -13.698 1.00 97.94 298 MET A O 1
ATOM 2315 N N . VAL A 1 299 ? 10.297 -10.590 -14.586 1.00 97.88 299 VAL A N 1
ATOM 2316 C CA . VAL A 1 299 ? 9.346 -10.797 -13.473 1.00 97.88 299 VAL A CA 1
ATOM 2317 C C . VAL A 1 299 ? 8.870 -12.249 -13.383 1.00 97.88 299 VAL A C 1
ATOM 2319 O O . VAL A 1 299 ? 8.655 -12.759 -12.284 1.00 97.88 299 VAL A O 1
ATOM 2322 N N . THR A 1 300 ? 8.775 -12.947 -14.521 1.00 98.56 300 THR A N 1
ATOM 2323 C CA . THR A 1 300 ? 8.470 -14.386 -14.556 1.00 98.56 300 THR A CA 1
ATOM 2324 C C . THR A 1 300 ? 9.612 -15.198 -13.947 1.00 98.56 300 THR A C 1
ATOM 2326 O O . THR A 1 300 ? 9.371 -16.020 -13.070 1.00 98.56 300 THR A O 1
ATOM 2329 N N . ALA A 1 301 ? 10.863 -14.919 -14.323 1.00 98.62 301 ALA A N 1
ATOM 2330 C CA . ALA A 1 301 ? 12.030 -15.621 -13.789 1.00 98.62 301 ALA A CA 1
ATOM 2331 C C . ALA A 1 301 ? 12.205 -15.410 -12.273 1.00 98.62 301 ALA A C 1
ATOM 2333 O O . ALA A 1 301 ? 12.582 -16.341 -11.554 1.00 98.62 301 ALA A O 1
ATOM 2334 N N . VAL A 1 302 ? 11.888 -14.212 -11.765 1.00 98.38 302 VAL A N 1
ATOM 2335 C CA . VAL A 1 302 ? 11.842 -13.957 -10.317 1.00 98.38 302 VAL A CA 1
ATOM 2336 C C . VAL A 1 302 ? 10.730 -14.771 -9.657 1.00 98.38 302 VAL A C 1
ATOM 2338 O O . VAL A 1 302 ? 10.993 -15.427 -8.649 1.00 98.38 302 VAL A O 1
ATOM 2341 N N . GLN A 1 303 ? 9.520 -14.799 -10.228 1.00 97.62 303 GLN A N 1
ATOM 2342 C CA . GLN A 1 303 ? 8.421 -15.609 -9.690 1.00 97.62 303 GLN A CA 1
ATOM 2343 C C . GLN A 1 303 ? 8.776 -17.101 -9.647 1.00 97.62 303 GLN A C 1
ATOM 2345 O O . GLN A 1 303 ? 8.583 -17.741 -8.615 1.00 97.62 303 GLN A O 1
ATOM 2350 N N . ASP A 1 304 ? 9.327 -17.646 -10.734 1.00 98.31 304 ASP A N 1
ATOM 2351 C CA . ASP A 1 304 ? 9.740 -19.051 -10.836 1.00 98.31 304 ASP A CA 1
ATOM 2352 C C . ASP A 1 304 ? 10.812 -19.397 -9.796 1.00 98.31 304 ASP A C 1
ATOM 2354 O O . ASP A 1 304 ? 10.817 -20.484 -9.213 1.00 98.31 304 ASP A O 1
ATOM 2358 N N . SER A 1 305 ? 11.704 -18.446 -9.518 1.00 98.44 305 SER A N 1
ATOM 2359 C CA . SER A 1 305 ? 12.780 -18.608 -8.544 1.00 98.44 305 SER A CA 1
ATOM 2360 C C . SER A 1 305 ? 12.308 -18.504 -7.094 1.00 98.44 305 SER A C 1
ATOM 2362 O O . SER A 1 305 ? 12.885 -19.165 -6.223 1.00 98.44 305 SER A O 1
ATOM 2364 N N . MET A 1 306 ? 11.315 -17.659 -6.815 1.00 97.81 306 MET A N 1
ATOM 2365 C CA . MET A 1 306 ? 10.856 -17.344 -5.457 1.00 97.81 306 MET A CA 1
ATOM 2366 C C . MET A 1 306 ? 9.615 -18.140 -5.028 1.00 97.81 306 MET A C 1
ATOM 2368 O O . MET A 1 306 ? 9.394 -18.314 -3.832 1.00 97.81 306 MET A O 1
ATOM 2372 N N . GLY A 1 307 ? 8.860 -18.694 -5.979 1.00 96.88 307 GLY A N 1
ATOM 2373 C CA . GLY A 1 307 ? 7.645 -19.474 -5.742 1.00 96.88 307 GLY A CA 1
ATOM 2374 C C . GLY A 1 307 ? 6.365 -18.650 -5.886 1.00 96.88 307 GLY A C 1
ATOM 2375 O O . GLY A 1 307 ? 6.397 -17.425 -5.897 1.00 96.88 307 GLY A O 1
ATOM 2376 N N . ALA A 1 308 ? 5.219 -19.327 -6.008 1.00 94.75 308 ALA A N 1
ATOM 2377 C CA . ALA A 1 308 ? 3.922 -18.710 -6.325 1.00 94.75 308 ALA A CA 1
ATOM 2378 C C . ALA A 1 308 ? 3.417 -17.699 -5.277 1.00 94.75 308 ALA A C 1
ATOM 2380 O O . ALA A 1 308 ? 2.665 -16.788 -5.625 1.00 94.75 308 ALA A O 1
ATOM 2381 N N . ASP A 1 309 ? 3.866 -17.835 -4.028 1.00 95.44 309 ASP A N 1
ATOM 2382 C CA . ASP A 1 309 ? 3.435 -16.974 -2.923 1.00 95.44 309 ASP A CA 1
ATOM 2383 C C . ASP A 1 309 ? 4.246 -15.668 -2.820 1.00 95.44 309 ASP A C 1
ATOM 2385 O O . ASP A 1 309 ? 3.928 -14.802 -2.006 1.00 95.44 309 ASP A O 1
ATOM 2389 N N . PHE A 1 310 ? 5.300 -15.513 -3.633 1.00 97.69 310 PHE A N 1
ATOM 2390 C CA . PHE A 1 310 ? 6.130 -14.311 -3.631 1.00 97.69 310 PHE A CA 1
ATOM 2391 C C . PHE A 1 310 ? 5.407 -13.147 -4.311 1.00 97.69 310 PHE A C 1
ATOM 2393 O O . PHE A 1 310 ? 5.020 -13.256 -5.479 1.00 97.69 310 PHE A O 1
ATOM 2400 N N . ILE A 1 311 ? 5.252 -12.045 -3.573 1.00 98.44 311 ILE A N 1
ATOM 2401 C CA . ILE A 1 311 ? 4.513 -10.859 -4.007 1.00 98.44 311 ILE A CA 1
ATOM 2402 C C . ILE A 1 311 ? 5.349 -10.045 -5.001 1.00 98.44 311 ILE A C 1
ATOM 2404 O O . ILE A 1 311 ? 6.521 -9.757 -4.752 1.00 98.44 311 ILE A O 1
ATOM 2408 N N . GLN A 1 312 ? 4.738 -9.608 -6.102 1.00 98.06 312 GLN A N 1
ATOM 2409 C CA . GLN A 1 312 ? 5.340 -8.641 -7.026 1.00 98.06 312 GLN A CA 1
ATOM 2410 C C . GLN A 1 312 ? 4.397 -7.466 -7.296 1.00 98.06 312 GLN A C 1
ATOM 2412 O O . GLN A 1 312 ? 3.263 -7.660 -7.729 1.00 98.06 312 GLN A O 1
ATOM 2417 N N . ILE A 1 313 ? 4.864 -6.241 -7.053 1.00 98.12 313 ILE A N 1
ATOM 2418 C CA . ILE A 1 313 ? 4.115 -4.997 -7.284 1.00 98.12 313 ILE A CA 1
ATOM 2419 C C . ILE A 1 313 ? 4.848 -4.178 -8.341 1.00 98.12 313 ILE A C 1
ATOM 2421 O O . ILE A 1 313 ? 6.055 -3.983 -8.235 1.00 98.12 313 ILE A O 1
ATOM 2425 N N . PHE A 1 314 ? 4.137 -3.704 -9.362 1.00 97.44 314 PHE A N 1
ATOM 2426 C CA . PHE A 1 314 ? 4.748 -3.035 -10.512 1.00 97.44 314 PHE A CA 1
ATOM 2427 C C . PHE A 1 314 ? 4.512 -1.521 -10.504 1.00 97.44 314 PHE A C 1
ATOM 2429 O O . PHE A 1 314 ? 3.369 -1.073 -10.607 1.00 97.44 314 PHE A O 1
ATOM 2436 N N . ASN A 1 315 ? 5.581 -0.725 -10.437 1.00 94.12 315 ASN A N 1
ATOM 2437 C CA . ASN A 1 315 ? 5.524 0.696 -10.778 1.00 94.12 315 ASN A CA 1
ATOM 2438 C C . ASN A 1 315 ? 5.645 0.898 -12.293 1.00 94.12 315 ASN A C 1
ATOM 2440 O O . ASN A 1 315 ? 6.333 0.139 -12.972 1.00 94.12 315 ASN A O 1
ATOM 2444 N N . GLY A 1 316 ? 5.028 1.953 -12.819 1.00 89.94 316 GLY A N 1
ATOM 2445 C CA . GLY A 1 316 ? 5.113 2.334 -14.229 1.00 89.94 316 GLY A CA 1
ATOM 2446 C C . GLY A 1 316 ? 3.850 2.055 -15.049 1.00 89.94 316 GLY A C 1
ATOM 2447 O O . GLY A 1 316 ? 3.013 1.210 -14.732 1.00 89.94 316 GLY A O 1
ATOM 2448 N N . GLN A 1 317 ? 3.722 2.798 -16.146 1.00 87.88 317 GLN A N 1
ATOM 2449 C CA . GLN A 1 317 ? 2.538 2.896 -16.991 1.00 87.88 317 GLN A CA 1
ATOM 2450 C C . GLN A 1 317 ? 2.055 1.571 -17.554 1.00 87.88 317 GLN A C 1
ATOM 2452 O O . GLN A 1 317 ? 0.848 1.386 -17.730 1.00 87.88 317 GLN A O 1
ATOM 2457 N N . ARG A 1 318 ? 2.958 0.634 -17.841 1.00 91.44 318 ARG A N 1
ATOM 2458 C CA . ARG A 1 318 ? 2.550 -0.643 -18.418 1.00 91.44 318 ARG A CA 1
ATOM 2459 C C . ARG A 1 318 ? 1.662 -1.426 -17.453 1.00 91.44 318 ARG A C 1
ATOM 2461 O O . ARG A 1 318 ? 0.700 -2.037 -17.904 1.00 91.44 318 ARG A O 1
ATOM 2468 N N . ALA A 1 319 ? 1.900 -1.330 -16.144 1.00 92.31 319 ALA A N 1
ATOM 2469 C CA . ALA A 1 319 ? 1.103 -2.030 -15.138 1.00 92.31 319 ALA A CA 1
ATOM 2470 C C . ALA A 1 319 ? -0.391 -1.655 -15.180 1.00 92.31 319 ALA A C 1
ATOM 2472 O O . ALA A 1 319 ? -1.242 -2.502 -14.932 1.00 92.31 319 ALA A O 1
ATOM 2473 N N . TYR A 1 320 ? -0.724 -0.418 -15.556 1.00 89.69 320 TYR A N 1
ATOM 2474 C CA . TYR A 1 320 ? -2.107 0.058 -15.662 1.00 89.69 320 TYR A CA 1
ATOM 2475 C C . TYR A 1 320 ? -2.570 0.344 -17.100 1.00 89.69 320 TYR A C 1
ATOM 2477 O O . TYR A 1 320 ? -3.626 0.940 -17.300 1.00 89.69 320 TYR A O 1
ATOM 2485 N N . THR A 1 321 ? -1.821 -0.109 -18.113 1.00 90.94 321 THR A N 1
ATOM 2486 C CA . THR A 1 321 ? -2.236 -0.055 -19.533 1.00 90.94 321 THR A CA 1
ATOM 2487 C C . THR A 1 321 ? -2.163 -1.404 -20.259 1.00 90.94 321 THR A C 1
ATOM 2489 O O . THR A 1 321 ? -2.697 -1.536 -21.356 1.00 90.94 321 THR A O 1
ATOM 2492 N N . ASP A 1 322 ? -1.563 -2.427 -19.648 1.00 94.62 322 ASP A N 1
ATOM 2493 C CA . ASP A 1 322 ? -1.401 -3.775 -20.199 1.00 94.62 322 ASP A CA 1
ATOM 2494 C C . ASP A 1 322 ? -1.859 -4.810 -19.159 1.00 94.62 322 ASP A C 1
ATOM 2496 O O . ASP A 1 322 ? -1.111 -5.199 -18.261 1.00 94.62 322 ASP A O 1
ATOM 2500 N N . SER A 1 323 ? -3.109 -5.264 -19.281 1.00 96.19 323 SER A N 1
ATOM 2501 C CA . SER A 1 323 ? -3.700 -6.235 -18.348 1.00 96.19 323 SER A CA 1
ATOM 2502 C C . SER A 1 323 ? -2.978 -7.586 -18.328 1.00 96.19 323 SER A C 1
ATOM 2504 O O . SER A 1 323 ? -2.985 -8.261 -17.302 1.00 96.19 323 SER A O 1
ATOM 2506 N N . THR A 1 324 ? -2.322 -7.977 -19.428 1.00 97.50 324 THR A N 1
ATOM 2507 C CA . THR A 1 324 ? -1.571 -9.240 -19.490 1.00 97.50 324 THR A CA 1
ATOM 2508 C C . THR A 1 324 ? -0.292 -9.138 -18.670 1.00 97.50 324 THR A C 1
ATOM 2510 O O . THR A 1 324 ? 0.025 -10.054 -17.917 1.00 97.50 324 THR A O 1
ATOM 2513 N N . PHE A 1 325 ? 0.416 -8.010 -18.768 1.00 97.94 325 PHE A N 1
ATOM 2514 C CA . PHE A 1 325 ? 1.582 -7.752 -17.927 1.00 97.94 325 PHE A CA 1
ATOM 2515 C C . PHE A 1 325 ? 1.193 -7.582 -16.454 1.00 97.94 325 PHE A C 1
ATOM 2517 O O . PHE A 1 325 ? 1.816 -8.184 -15.585 1.00 97.94 325 PHE A O 1
ATOM 2524 N N . ALA A 1 326 ? 0.130 -6.823 -16.170 1.00 97.25 326 ALA A N 1
ATOM 2525 C CA . ALA A 1 326 ? -0.376 -6.624 -14.812 1.00 97.25 326 ALA A CA 1
ATOM 2526 C C . ALA A 1 326 ? -0.706 -7.950 -14.105 1.00 97.25 326 ALA A C 1
ATOM 2528 O O . ALA A 1 326 ? -0.388 -8.117 -12.930 1.00 97.25 326 ALA A O 1
ATOM 2529 N N . ALA A 1 327 ? -1.274 -8.914 -14.839 1.00 97.31 327 ALA A N 1
ATOM 2530 C CA . ALA A 1 327 ? -1.625 -10.238 -14.329 1.00 97.31 327 ALA A CA 1
ATOM 2531 C C . ALA A 1 327 ? -0.415 -11.118 -13.944 1.00 97.31 327 ALA A C 1
ATOM 2533 O O . ALA A 1 327 ? -0.609 -12.171 -13.334 1.00 97.31 327 ALA A O 1
ATOM 2534 N N . LEU A 1 328 ? 0.822 -10.713 -14.268 1.00 97.38 328 LEU A N 1
ATOM 2535 C CA . LEU A 1 328 ? 2.039 -11.392 -13.799 1.00 97.38 328 LEU A CA 1
ATOM 2536 C C . LEU A 1 328 ? 2.363 -11.075 -12.329 1.00 97.38 328 LEU A C 1
ATOM 2538 O O . LEU A 1 328 ? 3.076 -11.846 -11.689 1.00 97.38 328 LEU A O 1
ATOM 2542 N N . GLY A 1 329 ? 1.862 -9.956 -11.801 1.00 97.00 329 GLY A N 1
ATOM 2543 C CA . GLY A 1 329 ? 2.118 -9.490 -10.438 1.00 97.00 329 GLY A CA 1
ATOM 2544 C C . GLY A 1 329 ? 0.869 -9.514 -9.564 1.00 97.00 329 GLY A C 1
ATOM 2545 O O . GLY A 1 329 ? -0.234 -9.794 -10.020 1.00 97.00 329 GLY A O 1
ATOM 2546 N N . ASP A 1 330 ? 1.035 -9.204 -8.285 1.00 97.62 330 ASP A N 1
ATOM 2547 C CA . ASP A 1 330 ? -0.039 -9.109 -7.288 1.00 97.62 330 ASP A CA 1
ATOM 2548 C C . ASP A 1 330 ? -0.465 -7.661 -7.043 1.00 97.62 330 ASP A C 1
ATOM 2550 O O . ASP A 1 330 ? -1.374 -7.415 -6.259 1.00 97.62 330 ASP A O 1
ATOM 2554 N N . GLY A 1 331 ? 0.179 -6.679 -7.671 1.00 96.31 331 GLY A N 1
ATOM 2555 C CA . GLY A 1 331 ? -0.149 -5.275 -7.471 1.00 96.31 331 GLY A CA 1
ATOM 2556 C C . GLY A 1 331 ? 0.475 -4.335 -8.487 1.00 96.31 331 GLY A C 1
ATOM 2557 O O . GLY A 1 331 ? 1.286 -4.727 -9.325 1.00 96.31 331 GLY A O 1
ATOM 2558 N N . MET A 1 332 ? 0.108 -3.064 -8.380 1.00 95.00 332 MET A N 1
ATOM 2559 C CA . MET A 1 332 ? 0.657 -1.987 -9.200 1.00 95.00 332 MET A CA 1
ATOM 2560 C C . MET A 1 332 ? 0.684 -0.670 -8.430 1.00 95.00 332 MET A C 1
ATOM 2562 O O . MET A 1 332 ? -0.078 -0.505 -7.479 1.00 95.00 332 MET A O 1
ATOM 2566 N N . ASN A 1 333 ? 1.516 0.273 -8.863 1.00 93.06 333 ASN A N 1
ATOM 2567 C CA . ASN A 1 333 ? 1.608 1.606 -8.278 1.00 93.06 333 ASN A CA 1
ATOM 2568 C C . ASN A 1 333 ? 1.151 2.694 -9.252 1.00 93.06 333 ASN A C 1
ATOM 2570 O O . ASN A 1 333 ? 1.619 2.772 -10.389 1.00 93.06 333 ASN A O 1
ATOM 2574 N N . TYR A 1 334 ? 0.271 3.565 -8.770 1.00 89.81 334 TYR A N 1
ATOM 2575 C CA . TYR A 1 334 ? -0.064 4.840 -9.386 1.00 89.81 334 TYR A CA 1
ATOM 2576 C C . TYR A 1 334 ? 0.766 5.932 -8.719 1.00 89.81 334 TYR A C 1
ATOM 2578 O O . TYR A 1 334 ? 0.371 6.506 -7.702 1.00 89.81 334 TYR A O 1
ATOM 2586 N N . GLU A 1 335 ? 1.931 6.192 -9.302 1.00 84.00 335 GLU A N 1
ATOM 2587 C CA . GLU A 1 335 ? 2.854 7.225 -8.850 1.00 84.00 335 GLU A CA 1
ATOM 2588 C C . GLU A 1 335 ? 2.324 8.633 -9.166 1.00 84.00 335 GLU A C 1
ATOM 2590 O O . GLU A 1 335 ? 1.727 8.857 -10.219 1.00 84.00 335 GLU A O 1
ATOM 2595 N N . LEU A 1 336 ? 2.551 9.582 -8.252 1.00 80.62 336 LEU A N 1
ATOM 2596 C CA . LEU A 1 336 ? 2.105 10.983 -8.330 1.00 80.62 336 LEU A CA 1
ATOM 2597 C C . LEU A 1 336 ? 0.578 11.188 -8.429 1.00 80.62 336 LEU A C 1
ATOM 2599 O O . LEU A 1 336 ? 0.109 12.283 -8.736 1.00 80.62 336 LEU A O 1
ATOM 2603 N N . PHE A 1 337 ? -0.229 10.194 -8.058 1.00 81.62 337 PHE A N 1
ATOM 2604 C CA . PHE A 1 337 ? -1.692 10.286 -8.062 1.00 81.62 337 PHE A CA 1
ATOM 2605 C C . PHE A 1 337 ? -2.204 11.456 -7.183 1.00 81.62 337 PHE A C 1
ATOM 2607 O O . PHE A 1 337 ? -1.719 11.626 -6.069 1.00 81.62 337 PHE A O 1
ATOM 2614 N N . PRO A 1 338 ? -3.191 12.291 -7.562 1.00 69.94 338 PRO A N 1
ATOM 2615 C CA . PRO A 1 338 ? -4.196 12.133 -8.613 1.00 69.94 338 PRO A CA 1
ATOM 2616 C C . PRO A 1 338 ? -3.748 12.542 -10.011 1.00 69.94 338 PRO A C 1
ATOM 2618 O O . PRO A 1 338 ? -4.570 12.491 -10.930 1.00 69.94 338 PRO A O 1
ATOM 2621 N N . ASP A 1 339 ? -2.484 12.912 -10.197 1.00 68.56 339 ASP A N 1
ATOM 2622 C CA . ASP A 1 339 ? -1.921 13.120 -11.523 1.00 68.56 339 ASP A CA 1
ATOM 2623 C C . ASP A 1 339 ? -1.655 11.741 -12.123 1.00 68.56 339 ASP A C 1
ATOM 2625 O O . ASP A 1 339 ? -0.617 11.119 -11.936 1.00 68.56 339 ASP A O 1
ATOM 2629 N N . VAL A 1 340 ? -2.683 11.194 -12.767 1.00 54.44 340 VAL A N 1
ATOM 2630 C CA . VAL A 1 340 ? -2.582 9.914 -13.465 1.00 54.44 340 VAL A CA 1
ATOM 2631 C C . VAL A 1 340 ? -1.709 10.139 -14.698 1.00 54.44 340 VAL A C 1
ATOM 2633 O O . VAL A 1 340 ? -1.972 11.081 -15.443 1.00 54.44 340 VAL A O 1
ATOM 2636 N N . PHE A 1 341 ? -0.748 9.238 -14.927 1.00 56.53 341 PHE A N 1
ATOM 2637 C CA . PHE A 1 341 ? 0.218 9.213 -16.036 1.00 56.53 341 PHE A CA 1
ATOM 2638 C C . PHE A 1 341 ? 1.437 10.130 -15.853 1.00 56.53 341 PHE A C 1
ATOM 2640 O O . PHE A 1 341 ? 1.313 11.348 -15.746 1.00 56.53 341 PHE A O 1
ATOM 2647 N N . PHE A 1 342 ? 2.640 9.548 -15.962 1.00 44.09 342 PHE A N 1
ATOM 2648 C CA . PHE A 1 342 ? 3.855 10.310 -16.260 1.00 44.09 342 PHE A CA 1
ATOM 2649 C C . PHE A 1 342 ? 3.635 11.094 -17.566 1.00 44.09 342 PHE A C 1
ATOM 2651 O O . PHE A 1 342 ? 3.685 10.536 -18.661 1.00 44.09 342 PHE A O 1
ATOM 2658 N N . GLY A 1 343 ? 3.350 12.392 -17.452 1.00 47.09 343 GLY A N 1
ATOM 2659 C CA . GLY A 1 343 ? 3.306 13.319 -18.582 1.00 47.09 343 GLY A CA 1
ATOM 2660 C C . GLY A 1 343 ? 2.028 13.364 -19.435 1.00 47.09 343 GLY A C 1
ATOM 2661 O O . GLY A 1 343 ? 2.129 13.839 -20.565 1.00 47.09 343 GLY A O 1
ATOM 2662 N N . GLN A 1 344 ? 0.837 12.937 -18.972 1.00 51.72 344 GLN A N 1
ATOM 2663 C CA . GLN A 1 344 ? -0.409 13.124 -19.754 1.00 51.72 344 GLN A CA 1
ATOM 2664 C C . GLN A 1 344 ? -1.671 13.510 -18.961 1.00 51.72 344 GLN A C 1
ATOM 2666 O O . GLN A 1 344 ? -1.853 13.187 -17.796 1.00 51.72 344 GLN A O 1
ATOM 2671 N N . PHE A 1 345 ? -2.579 14.205 -19.660 1.00 45.72 345 PHE A N 1
ATOM 2672 C CA . PHE A 1 345 ? -3.832 14.762 -19.149 1.00 45.72 345 PHE A CA 1
ATOM 2673 C C . PHE A 1 345 ? -4.906 13.698 -18.882 1.00 45.72 345 PHE A C 1
ATOM 2675 O O . PHE A 1 345 ? -5.295 12.929 -19.768 1.00 45.72 345 PHE A O 1
ATOM 2682 N N . GLY A 1 346 ? -5.495 13.744 -17.688 1.00 57.91 346 GLY A N 1
ATOM 2683 C CA . GLY A 1 346 ? -6.651 12.924 -17.330 1.00 57.91 346 GLY A CA 1
ATOM 2684 C C . GLY A 1 346 ? -7.056 13.023 -15.869 1.00 57.91 346 GLY A C 1
ATOM 2685 O O . GLY A 1 346 ? -8.246 13.094 -15.582 1.00 57.91 346 GLY A O 1
ATOM 2686 N N . GLY A 1 347 ? -6.063 13.081 -14.980 1.00 73.38 347 GLY A N 1
ATOM 2687 C CA . GLY A 1 347 ? -6.265 13.239 -13.544 1.00 73.38 347 GLY A CA 1
ATOM 2688 C C . GLY A 1 347 ? -7.157 12.162 -12.917 1.00 73.38 347 GLY A C 1
ATOM 2689 O O . GLY A 1 347 ? -7.558 11.180 -13.549 1.00 73.38 347 GLY A O 1
ATOM 2690 N N . VAL A 1 348 ? -7.530 12.374 -11.659 1.00 80.56 348 VAL A N 1
ATOM 2691 C CA . VAL A 1 348 ? -8.442 11.476 -10.937 1.00 80.56 348 VAL A CA 1
ATOM 2692 C C . VAL A 1 348 ? -9.834 11.364 -11.572 1.00 80.56 348 VAL A C 1
ATOM 2694 O O . VAL A 1 348 ? -10.489 10.342 -11.397 1.00 80.56 348 VAL A O 1
ATOM 2697 N N . SER A 1 349 ? -10.290 12.354 -12.349 1.00 79.31 349 SER A N 1
ATOM 2698 C CA . SER A 1 349 ? -11.582 12.260 -13.041 1.00 79.31 349 SER A CA 1
ATOM 2699 C C . SER A 1 349 ? -11.596 11.134 -14.074 1.00 79.31 349 SER A C 1
ATOM 2701 O O . SER A 1 349 ? -12.526 10.340 -14.050 1.00 79.31 349 SER A O 1
ATOM 2703 N N . LYS A 1 350 ? -10.552 10.985 -14.907 1.00 81.25 350 LYS A N 1
ATOM 2704 C CA . LYS A 1 350 ? -10.443 9.825 -15.813 1.00 81.25 350 LYS A CA 1
ATOM 2705 C C . LYS A 1 350 ? -10.256 8.511 -15.059 1.00 81.25 350 LYS A C 1
ATOM 2707 O O . LYS A 1 350 ? -10.827 7.502 -15.455 1.00 81.25 350 LYS A O 1
ATOM 2712 N N . ALA A 1 351 ? -9.478 8.506 -13.975 1.00 86.00 351 ALA A N 1
ATOM 2713 C CA . ALA A 1 351 ? -9.310 7.304 -13.154 1.00 86.00 351 ALA A CA 1
ATOM 2714 C C . ALA A 1 351 ? -10.631 6.805 -12.543 1.00 86.00 351 ALA A C 1
ATOM 2716 O O . ALA A 1 351 ? -10.764 5.613 -12.287 1.00 86.00 351 ALA A O 1
ATOM 2717 N N . LEU A 1 352 ? -11.599 7.697 -12.333 1.00 87.75 352 LEU A N 1
ATOM 2718 C CA . LEU A 1 352 ? -12.925 7.393 -11.796 1.00 87.75 352 LEU A CA 1
ATOM 2719 C C . LEU A 1 352 ? -14.034 7.374 -12.868 1.00 87.75 352 LEU A C 1
ATOM 2721 O O . LEU A 1 352 ? -15.206 7.215 -12.534 1.00 87.75 352 LEU A O 1
ATOM 2725 N N . ASP A 1 353 ? -13.689 7.531 -14.146 1.00 85.44 353 ASP A N 1
ATOM 2726 C CA . ASP A 1 353 ? -14.636 7.486 -15.260 1.00 85.44 353 ASP A CA 1
ATOM 2727 C C . ASP A 1 353 ? -14.827 6.036 -15.727 1.00 85.44 353 ASP A C 1
ATOM 2729 O O . ASP A 1 353 ? -13.906 5.420 -16.259 1.00 85.44 353 ASP A O 1
ATOM 2733 N N . HIS A 1 354 ? -16.030 5.484 -15.553 1.00 87.25 354 HIS A N 1
ATOM 2734 C CA . HIS A 1 354 ? -16.341 4.101 -15.933 1.00 87.25 354 HIS A CA 1
ATOM 2735 C C . HIS A 1 354 ? -16.167 3.828 -17.439 1.00 87.25 354 HIS A C 1
ATOM 2737 O O . HIS A 1 354 ? -15.925 2.675 -17.813 1.00 87.25 354 HIS A O 1
ATOM 2743 N N . ASP A 1 355 ? -16.258 4.857 -18.287 1.00 87.19 355 ASP A N 1
ATOM 2744 C CA . ASP A 1 355 ? -16.107 4.734 -19.740 1.00 87.19 355 ASP A CA 1
ATOM 2745 C C . ASP A 1 355 ? -14.638 4.804 -20.184 1.00 87.19 355 ASP A C 1
ATOM 2747 O O . ASP A 1 355 ? -14.297 4.396 -21.300 1.00 87.19 355 ASP A O 1
ATOM 2751 N N . TYR A 1 356 ? -13.737 5.275 -19.317 1.00 87.12 356 TYR A N 1
ATOM 2752 C CA . TYR A 1 356 ? -12.313 5.310 -19.618 1.00 87.12 356 TYR A CA 1
ATOM 2753 C C . TYR A 1 356 ? -11.699 3.909 -19.525 1.00 87.12 356 TYR A C 1
ATOM 2755 O O . TYR A 1 356 ? -11.863 3.208 -18.532 1.00 87.12 356 TYR A O 1
ATOM 2763 N N . GLU A 1 357 ? -10.954 3.485 -20.548 1.00 87.81 357 GLU A N 1
ATOM 2764 C CA . GLU A 1 357 ? -10.449 2.108 -20.649 1.00 87.81 357 GLU A CA 1
ATOM 2765 C C . GLU A 1 357 ? -9.531 1.694 -19.487 1.00 87.81 357 GLU A C 1
ATOM 2767 O O . GLU A 1 357 ? -9.542 0.526 -19.096 1.00 87.81 357 GLU A O 1
ATOM 2772 N N . TYR A 1 358 ? -8.790 2.649 -18.919 1.00 88.00 358 TYR A N 1
ATOM 2773 C CA . TYR A 1 358 ? -7.807 2.434 -17.851 1.00 88.00 358 TYR A CA 1
ATOM 2774 C C . TYR A 1 358 ? -8.260 3.004 -16.499 1.00 88.00 358 TYR A C 1
ATOM 2776 O O . TYR A 1 358 ? -7.442 3.456 -15.698 1.00 88.00 358 TYR A O 1
ATOM 2784 N N . ASN A 1 359 ? -9.572 3.037 -16.253 1.00 89.94 359 ASN A N 1
ATOM 2785 C CA . ASN A 1 359 ? -10.116 3.478 -14.971 1.00 89.94 359 ASN A CA 1
ATOM 2786 C C . ASN A 1 359 ? -9.816 2.484 -13.834 1.00 89.94 359 ASN A C 1
ATOM 2788 O O . ASN A 1 359 ? -9.661 1.284 -14.069 1.00 89.94 359 ASN A O 1
ATOM 2792 N N . LEU A 1 360 ? -9.791 2.984 -12.596 1.00 91.44 360 LEU A N 1
ATOM 2793 C CA . LEU A 1 360 ? -9.430 2.216 -11.402 1.00 91.44 360 LEU A CA 1
ATOM 2794 C C . LEU A 1 360 ? -10.390 1.058 -11.122 1.00 91.44 360 LEU A C 1
ATOM 2796 O O . LEU A 1 360 ? -9.940 0.006 -10.687 1.00 91.44 360 LEU A O 1
ATOM 2800 N N . TYR A 1 361 ? -11.681 1.193 -11.438 1.00 91.25 361 TYR A N 1
ATOM 2801 C CA . TYR A 1 361 ? -12.655 0.105 -11.268 1.00 91.25 361 TYR A CA 1
ATOM 2802 C C . TYR A 1 361 ? -12.353 -1.106 -12.150 1.00 91.25 361 TYR A C 1
ATOM 2804 O O . TYR A 1 361 ? -12.822 -2.207 -11.876 1.00 91.25 361 TYR A O 1
ATOM 2812 N N . ARG A 1 362 ? -11.591 -0.913 -13.230 1.00 91.31 362 ARG A N 1
ATOM 2813 C CA . ARG A 1 362 ? -11.132 -1.994 -14.097 1.00 91.31 362 ARG A CA 1
ATOM 2814 C C . ARG A 1 362 ? -9.719 -2.434 -13.738 1.00 91.31 362 ARG A C 1
ATOM 2816 O O . ARG A 1 362 ? -9.488 -3.625 -13.542 1.00 91.31 362 ARG A O 1
ATOM 2823 N N . THR A 1 363 ? -8.779 -1.495 -13.688 1.00 92.25 363 THR A N 1
ATOM 2824 C CA . THR A 1 363 ? -7.349 -1.802 -13.539 1.00 92.25 363 THR A CA 1
ATOM 2825 C C . THR A 1 363 ? -7.014 -2.368 -12.165 1.00 92.25 363 THR A C 1
ATOM 2827 O O . THR A 1 363 ? -6.110 -3.197 -12.065 1.00 92.25 363 THR A O 1
ATOM 2830 N N . ALA A 1 364 ? -7.776 -2.018 -11.120 1.00 90.94 364 ALA A N 1
ATOM 2831 C CA . ALA A 1 364 ? -7.553 -2.543 -9.776 1.00 90.94 364 ALA A CA 1
ATOM 2832 C C . ALA A 1 364 ? -7.740 -4.069 -9.673 1.00 90.94 364 ALA A C 1
ATOM 2834 O O . ALA A 1 364 ? -7.266 -4.689 -8.724 1.00 90.94 364 ALA A O 1
ATOM 2835 N N . HIS A 1 365 ? -8.390 -4.688 -10.662 1.00 92.94 365 HIS A N 1
ATOM 2836 C CA . HIS A 1 365 ? -8.649 -6.127 -10.706 1.00 92.94 365 HIS A CA 1
ATOM 2837 C C . HIS A 1 365 ? -7.801 -6.880 -11.740 1.00 92.94 365 HIS A C 1
ATOM 2839 O O . HIS A 1 365 ? -8.039 -8.063 -11.971 1.00 92.94 365 HIS A O 1
ATOM 2845 N N . TRP A 1 366 ? -6.842 -6.219 -12.395 1.00 95.81 366 TRP A N 1
ATOM 2846 C CA . TRP A 1 366 ? -5.927 -6.887 -13.328 1.00 95.81 366 TRP A CA 1
ATOM 2847 C C . TRP A 1 366 ? -4.833 -7.727 -12.660 1.00 95.81 366 TRP A C 1
ATOM 2849 O O . TRP A 1 366 ? -4.542 -8.802 -13.189 1.00 95.81 366 TRP A O 1
ATOM 2859 N N . PRO A 1 367 ? -4.211 -7.292 -11.545 1.00 97.25 367 PRO A N 1
ATOM 2860 C CA . PRO A 1 367 ? -3.220 -8.108 -10.860 1.00 97.25 367 PRO A CA 1
ATOM 2861 C C . PRO A 1 367 ? -3.841 -9.361 -10.249 1.00 97.25 367 PRO A C 1
ATOM 2863 O O . PRO A 1 367 ? -5.057 -9.463 -10.060 1.00 97.25 367 PRO A O 1
ATOM 2866 N N . ARG A 1 368 ? -2.987 -10.312 -9.878 1.00 95.75 368 ARG A N 1
ATOM 2867 C CA . ARG A 1 368 ? -3.397 -11.511 -9.150 1.00 95.75 368 ARG A CA 1
ATOM 2868 C C . ARG A 1 368 ? -4.058 -11.133 -7.822 1.00 95.75 368 ARG A C 1
ATOM 2870 O O . ARG A 1 368 ? -3.567 -10.290 -7.077 1.00 95.75 368 ARG A O 1
ATOM 2877 N N . SER A 1 369 ? -5.144 -11.827 -7.499 1.00 91.75 369 SER A N 1
ATOM 2878 C CA . SER A 1 369 ? -5.832 -11.746 -6.202 1.00 91.75 369 SER A CA 1
ATOM 2879 C C . SER A 1 369 ? -5.293 -12.741 -5.164 1.00 91.75 369 SER A C 1
ATOM 2881 O O . SER A 1 369 ? -5.898 -12.965 -4.117 1.00 91.75 369 SER A O 1
ATOM 2883 N N . THR A 1 370 ? -4.161 -13.383 -5.456 1.00 88.94 370 THR A N 1
ATOM 2884 C CA . THR A 1 370 ? -3.446 -14.263 -4.527 1.00 88.94 370 THR A CA 1
ATOM 2885 C C . THR A 1 370 ? -2.637 -13.451 -3.512 1.00 88.94 370 THR A C 1
ATOM 2887 O O . THR A 1 370 ? -2.494 -12.237 -3.634 1.00 88.94 370 THR A O 1
ATOM 2890 N N . ASN A 1 371 ? -2.110 -14.112 -2.478 1.00 87.81 371 ASN A N 1
ATOM 2891 C CA . ASN A 1 371 ? -1.121 -13.535 -1.550 1.00 87.81 371 ASN A CA 1
ATOM 2892 C C . ASN A 1 371 ? -1.599 -12.322 -0.720 1.00 87.81 371 ASN A C 1
ATOM 2894 O O . ASN A 1 371 ? -0.796 -11.639 -0.087 1.00 87.81 371 ASN A O 1
ATOM 2898 N N . GLY A 1 372 ? -2.914 -12.079 -0.663 1.00 84.19 372 GLY A N 1
ATOM 2899 C CA . GLY A 1 372 ? -3.517 -10.915 0.002 1.00 84.19 372 GLY A CA 1
ATOM 2900 C C . GLY A 1 372 ? -3.685 -9.685 -0.903 1.00 84.19 372 GLY A C 1
ATOM 2901 O O . GLY A 1 372 ? -4.058 -8.619 -0.409 1.00 84.19 372 GLY A O 1
ATOM 2902 N N . GLY A 1 373 ? -3.401 -9.826 -2.203 1.00 82.19 373 GLY A N 1
ATOM 2903 C CA . GLY A 1 373 ? -3.651 -8.821 -3.233 1.00 82.19 373 GLY A CA 1
ATOM 2904 C C . GLY A 1 373 ? -5.098 -8.831 -3.758 1.00 82.19 373 GLY A C 1
ATOM 2905 O O . GLY A 1 373 ? -5.919 -9.635 -3.312 1.00 82.19 373 GLY A O 1
ATOM 2906 N N . PRO A 1 374 ? -5.430 -7.955 -4.722 1.00 92.88 374 PRO A N 1
ATOM 2907 C CA . PRO A 1 374 ? -4.507 -7.079 -5.441 1.00 92.88 374 PRO A CA 1
ATOM 2908 C C . PRO A 1 374 ? -4.005 -5.886 -4.599 1.00 92.88 374 PRO A C 1
ATOM 2910 O O . PRO A 1 374 ? -4.754 -5.228 -3.877 1.00 92.88 374 PRO A O 1
ATOM 2913 N N . PHE A 1 375 ? -2.708 -5.588 -4.681 1.00 94.12 375 PHE A N 1
ATOM 2914 C CA . PHE A 1 375 ? -2.043 -4.462 -4.019 1.00 94.12 375 PHE A CA 1
ATOM 2915 C C . PHE A 1 375 ? -1.945 -3.266 -4.973 1.00 94.12 375 PHE A C 1
ATOM 2917 O O . PHE A 1 375 ? -0.884 -2.970 -5.517 1.00 94.12 375 PHE A O 1
ATOM 2924 N N . VAL A 1 376 ? -3.068 -2.592 -5.221 1.00 93.69 376 VAL A N 1
ATOM 2925 C CA . VAL A 1 376 ? -3.113 -1.417 -6.109 1.00 93.69 376 VAL A CA 1
ATOM 2926 C C . VAL A 1 376 ? -2.881 -0.166 -5.278 1.00 93.69 376 VAL A C 1
ATOM 2928 O O . VAL A 1 376 ? -3.734 0.212 -4.482 1.00 93.69 376 VAL A O 1
ATOM 2931 N N . LEU A 1 377 ? -1.714 0.444 -5.421 1.00 92.62 377 LEU A N 1
ATOM 2932 C CA . LEU A 1 377 ? -1.229 1.520 -4.569 1.00 92.62 377 LEU A CA 1
ATOM 2933 C C . LEU A 1 377 ? -1.474 2.874 -5.234 1.00 92.62 377 LEU A C 1
ATOM 2935 O O . LEU A 1 377 ? -1.091 3.073 -6.384 1.00 92.62 377 LEU A O 1
ATOM 2939 N N . LEU A 1 378 ? -2.108 3.803 -4.519 1.00 89.75 378 LEU A N 1
ATOM 2940 C CA . LEU A 1 378 ? -2.200 5.205 -4.922 1.00 89.75 378 LEU A CA 1
ATOM 2941 C C . LEU A 1 378 ? -1.195 6.011 -4.100 1.00 89.75 378 LEU A C 1
ATOM 2943 O O . LEU A 1 378 ? -1.347 6.117 -2.879 1.00 89.75 378 LEU A O 1
ATOM 2947 N N . GLU A 1 379 ? -0.185 6.579 -4.756 1.00 85.94 379 GLU A N 1
ATOM 2948 C CA . GLU A 1 379 ? 0.937 7.239 -4.091 1.00 85.94 379 GLU A CA 1
ATOM 2949 C C . GLU A 1 379 ? 1.153 8.671 -4.587 1.00 85.94 379 GLU A C 1
ATOM 2951 O O . GLU A 1 379 ? 1.113 8.950 -5.782 1.00 85.94 379 GLU A O 1
ATOM 2956 N N . ASN A 1 380 ? 1.470 9.586 -3.661 1.00 81.94 380 ASN A N 1
ATOM 2957 C CA . ASN A 1 380 ? 1.984 10.911 -4.006 1.00 81.94 380 ASN A CA 1
ATOM 2958 C C . ASN A 1 380 ? 2.939 11.459 -2.941 1.00 81.94 380 ASN A C 1
ATOM 2960 O O . ASN A 1 380 ? 2.542 11.738 -1.807 1.00 81.94 380 ASN A O 1
ATOM 2964 N N . ILE A 1 381 ? 4.202 11.644 -3.320 1.00 75.62 381 ILE A N 1
ATOM 2965 C CA . ILE A 1 381 ? 5.253 12.227 -2.470 1.00 75.62 381 ILE A CA 1
ATOM 2966 C C . ILE A 1 381 ? 5.333 13.762 -2.553 1.00 75.62 381 ILE A C 1
ATOM 2968 O O . ILE A 1 381 ? 6.025 14.392 -1.748 1.00 75.62 381 ILE A O 1
ATOM 2972 N N . GLN A 1 382 ? 4.644 14.381 -3.512 1.00 75.88 382 GLN A N 1
ATOM 2973 C CA . GLN A 1 382 ? 4.712 15.817 -3.767 1.00 75.88 382 GLN A CA 1
ATOM 2974 C C . GLN A 1 382 ? 3.747 16.608 -2.877 1.00 75.88 382 GLN A C 1
ATOM 2976 O O . GLN A 1 382 ? 2.789 16.082 -2.308 1.00 75.88 382 GLN A O 1
ATOM 2981 N N . LYS A 1 383 ? 4.019 17.911 -2.739 1.00 75.56 383 LYS A N 1
ATOM 2982 C CA . LYS A 1 383 ? 3.078 18.851 -2.125 1.00 75.56 383 LYS A CA 1
ATOM 2983 C C . LYS A 1 383 ? 2.175 19.417 -3.207 1.00 75.56 383 LYS A C 1
ATOM 2985 O O . LYS A 1 383 ? 2.644 20.158 -4.065 1.00 75.56 383 LYS A O 1
ATOM 2990 N N . ASN A 1 384 ? 0.891 19.108 -3.112 1.00 75.38 384 ASN A N 1
ATOM 2991 C CA . ASN A 1 384 ? -0.121 19.693 -3.978 1.00 75.38 384 ASN A CA 1
ATOM 2992 C C . ASN A 1 384 ? -0.739 20.912 -3.298 1.00 75.38 384 ASN A C 1
ATOM 2994 O O . ASN A 1 384 ? -0.856 20.951 -2.075 1.00 75.38 384 ASN A O 1
ATOM 2998 N N . TYR A 1 385 ? -1.144 21.903 -4.085 1.00 77.44 385 TYR A N 1
ATOM 2999 C CA . TYR A 1 385 ? -1.714 23.146 -3.579 1.00 77.44 385 TYR A CA 1
ATOM 3000 C C . TYR A 1 385 ? -2.978 23.525 -4.348 1.00 77.44 385 TYR A C 1
ATOM 3002 O O . TYR A 1 385 ? -3.133 23.172 -5.516 1.00 77.44 385 TYR A O 1
ATOM 3010 N N . TYR A 1 386 ? -3.858 24.290 -3.706 1.00 74.19 386 TYR A N 1
ATOM 3011 C CA . TYR A 1 386 ? -4.961 24.989 -4.366 1.00 74.19 386 TYR A CA 1
ATOM 3012 C C . TYR A 1 386 ? -4.968 26.466 -3.969 1.00 74.19 386 TYR A C 1
ATOM 3014 O O . TYR A 1 386 ? -4.630 26.814 -2.840 1.00 74.19 386 TYR A O 1
ATOM 3022 N N . LEU A 1 387 ? -5.357 27.342 -4.894 1.00 75.12 387 LEU A N 1
ATOM 3023 C CA . LEU A 1 387 ? -5.644 28.747 -4.600 1.00 75.12 387 LEU A CA 1
ATOM 3024 C C . LEU A 1 387 ? -7.057 28.844 -3.991 1.00 75.12 387 LEU A C 1
ATOM 3026 O O . LEU A 1 387 ? -7.954 28.178 -4.499 1.00 75.12 387 LEU A O 1
ATOM 3030 N N . SER A 1 388 ? -7.264 29.628 -2.922 1.00 75.88 388 SER A N 1
ATOM 3031 C CA . SER A 1 388 ? -8.542 29.773 -2.176 1.00 75.88 388 SER A CA 1
ATOM 3032 C C . SER A 1 388 ? -9.232 31.130 -2.409 1.00 75.88 388 SER A C 1
ATOM 3034 O O . SER A 1 388 ? -8.565 32.164 -2.378 1.00 75.88 388 SER A O 1
ATOM 3036 N N . SER A 1 389 ? -10.550 31.161 -2.691 1.00 73.62 389 SER A N 1
ATOM 3037 C CA . SER A 1 389 ? -11.234 32.350 -3.272 1.00 73.62 389 SER A CA 1
ATOM 3038 C C . SER A 1 389 ? -11.705 33.339 -2.234 1.00 73.62 389 SER A C 1
ATOM 3040 O O . SER A 1 389 ? -11.491 34.534 -2.395 1.00 73.62 389 SER A O 1
ATOM 3042 N N . VAL A 1 390 ? -12.269 32.830 -1.145 1.00 80.62 390 VAL A N 1
ATOM 3043 C CA . VAL A 1 390 ? -11.482 32.741 0.082 1.00 80.62 390 VAL A CA 1
ATOM 3044 C C . VAL A 1 390 ? -10.669 33.984 0.438 1.00 80.62 390 VAL A C 1
ATOM 3046 O O . VAL A 1 390 ? -11.165 35.064 0.757 1.00 80.62 390 VAL A O 1
ATOM 3049 N N . ASP A 1 391 ? -9.364 33.762 0.420 1.00 85.50 391 ASP A N 1
ATOM 3050 C CA . ASP A 1 391 ? -8.337 34.664 0.920 1.00 85.50 391 ASP A CA 1
ATOM 3051 C C . ASP A 1 391 ? -7.275 35.011 -0.138 1.00 85.50 391 ASP A C 1
ATOM 3053 O O . ASP A 1 391 ? -6.341 35.760 0.152 1.00 85.50 391 ASP A O 1
ATOM 3057 N N . GLY A 1 392 ? -7.402 34.477 -1.356 1.00 81.69 392 GLY A N 1
ATOM 3058 C CA . GLY A 1 392 ? -6.452 34.652 -2.450 1.00 81.69 392 GLY A CA 1
ATOM 3059 C C . GLY A 1 392 ? -5.102 33.968 -2.219 1.00 81.69 392 GLY A C 1
ATOM 3060 O O . GLY A 1 392 ? -4.113 34.397 -2.813 1.00 81.69 392 GLY A O 1
ATOM 3061 N N . ARG A 1 393 ? -5.018 32.957 -1.341 1.00 83.50 393 ARG A N 1
ATOM 3062 C CA . ARG A 1 393 ? -3.756 32.281 -0.981 1.00 83.50 393 ARG A CA 1
ATOM 3063 C C . ARG A 1 393 ? -3.719 30.828 -1.430 1.00 83.50 393 ARG A C 1
ATOM 3065 O O . ARG A 1 393 ? -4.759 30.199 -1.611 1.00 83.50 393 ARG A O 1
ATOM 3072 N N . TYR A 1 394 ? -2.503 30.306 -1.589 1.00 81.38 394 TYR A N 1
ATOM 3073 C CA . TYR A 1 394 ? -2.268 28.881 -1.792 1.00 81.38 394 TYR A CA 1
ATOM 3074 C C . TYR A 1 394 ? -2.358 28.130 -0.464 1.00 81.38 394 TYR A C 1
ATOM 3076 O O . TYR A 1 394 ? -1.710 28.507 0.513 1.00 81.38 394 TYR A O 1
ATOM 3084 N N . HIS A 1 395 ? -3.124 27.046 -0.462 1.00 78.88 395 HIS A N 1
ATOM 3085 C CA . HIS A 1 395 ? -3.292 26.121 0.653 1.00 78.88 395 HIS A CA 1
ATOM 3086 C C . HIS A 1 395 ? -2.805 24.740 0.230 1.00 78.88 395 HIS A C 1
ATOM 3088 O O . HIS A 1 395 ? -3.069 24.303 -0.890 1.00 78.88 395 HIS A O 1
ATOM 3094 N N . GLU A 1 396 ? -2.060 24.073 1.110 1.00 78.50 396 GLU A N 1
ATOM 3095 C CA . GLU A 1 396 ? -1.564 22.716 0.864 1.00 78.50 396 GLU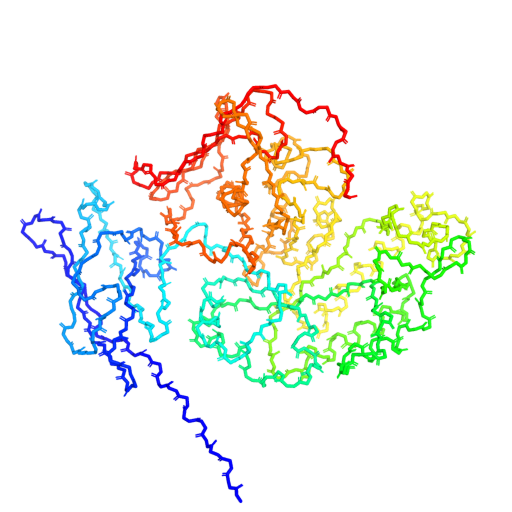 A CA 1
ATOM 3096 C C . GLU A 1 396 ? -2.730 21.721 0.907 1.00 78.50 396 GLU A C 1
ATOM 3098 O O . GLU A 1 396 ? -3.567 21.752 1.811 1.00 78.50 396 GLU A O 1
ATOM 3103 N N . LEU A 1 397 ? -2.782 20.830 -0.079 1.00 76.94 397 LEU A N 1
ATOM 3104 C CA . LEU A 1 397 ? -3.714 19.718 -0.112 1.00 76.94 397 LEU A CA 1
ATOM 3105 C C . LEU A 1 397 ? -3.183 18.557 0.708 1.00 76.94 397 LEU A C 1
ATOM 3107 O O . LEU A 1 397 ? -2.044 18.106 0.563 1.00 76.94 397 LEU A O 1
ATOM 3111 N N . VAL A 1 398 ? -4.083 18.015 1.518 1.00 79.12 398 VAL A N 1
ATOM 3112 C CA . VAL A 1 398 ? -3.847 16.799 2.284 1.00 79.12 398 VAL A CA 1
ATOM 3113 C C . VAL A 1 398 ? -4.020 15.591 1.367 1.00 79.12 398 VAL A C 1
ATOM 3115 O O . VAL A 1 398 ? -5.088 14.984 1.336 1.00 79.12 398 VAL A O 1
ATOM 3118 N N . ASN A 1 399 ? -2.973 15.242 0.609 1.00 78.06 399 ASN A N 1
ATOM 3119 C CA . ASN A 1 399 ? -3.000 14.139 -0.366 1.00 78.06 399 ASN A CA 1
ATOM 3120 C C . ASN A 1 399 ? -3.555 12.843 0.230 1.00 78.06 399 ASN A C 1
ATOM 3122 O O . ASN A 1 399 ? -4.440 12.237 -0.362 1.00 78.06 399 ASN A O 1
ATOM 3126 N N . GLY A 1 400 ? -3.137 12.468 1.444 1.00 79.62 400 GLY A N 1
ATOM 3127 C CA . GLY A 1 400 ? -3.635 11.260 2.109 1.00 79.62 400 GLY A CA 1
ATOM 3128 C C . GLY A 1 400 ? -5.160 11.214 2.284 1.00 79.62 400 GLY A C 1
ATOM 3129 O O . GLY A 1 400 ? -5.738 10.133 2.273 1.00 79.62 400 GLY A O 1
ATOM 3130 N N . LYS A 1 401 ? -5.845 12.362 2.392 1.00 81.81 401 LYS A N 1
ATOM 3131 C CA . LYS A 1 401 ? -7.317 12.405 2.435 1.00 81.81 401 LYS A CA 1
ATOM 3132 C C . LYS A 1 401 ? -7.935 12.129 1.064 1.00 81.81 401 LYS A C 1
ATOM 3134 O O . LYS A 1 401 ? -8.893 11.373 0.964 1.00 81.81 401 LYS A O 1
ATOM 3139 N N . ILE A 1 402 ? -7.350 12.686 0.004 1.00 82.69 402 ILE A N 1
ATOM 3140 C CA . ILE A 1 402 ? -7.786 12.448 -1.381 1.00 82.69 402 ILE A CA 1
ATOM 3141 C C . ILE A 1 402 ? -7.588 10.971 -1.739 1.00 82.69 402 ILE A C 1
ATOM 3143 O O . ILE A 1 402 ? -8.525 10.312 -2.185 1.00 82.69 402 ILE A O 1
ATOM 3147 N N . LEU A 1 403 ? -6.390 10.437 -1.483 1.00 85.56 403 LEU A N 1
ATOM 3148 C CA . LEU A 1 403 ? -6.039 9.038 -1.738 1.00 85.56 403 LEU A CA 1
ATOM 3149 C C . LEU A 1 403 ? -6.958 8.077 -0.979 1.00 85.56 403 LEU A C 1
ATOM 3151 O O . LEU A 1 403 ? -7.422 7.095 -1.557 1.00 85.56 403 LEU A O 1
ATOM 3155 N N . ARG A 1 404 ? -7.280 8.379 0.287 1.00 87.44 404 ARG A N 1
ATOM 3156 C CA . ARG A 1 404 ? -8.223 7.593 1.095 1.00 87.44 404 ARG A CA 1
ATOM 3157 C C . ARG A 1 404 ? -9.611 7.547 0.467 1.00 87.44 404 ARG A C 1
ATOM 3159 O O . ARG A 1 404 ? -10.164 6.463 0.334 1.00 87.44 404 ARG A O 1
ATOM 3166 N N . VAL A 1 405 ? -10.161 8.690 0.063 1.00 89.31 405 VAL A N 1
ATOM 3167 C CA . VAL A 1 405 ? -11.507 8.762 -0.532 1.00 89.31 405 VAL A CA 1
ATOM 3168 C C . VAL A 1 405 ? -11.570 7.992 -1.846 1.00 89.31 405 VAL A C 1
ATOM 3170 O O . VAL A 1 405 ? -12.504 7.223 -2.057 1.00 89.31 405 VAL A O 1
ATOM 3173 N N . VAL A 1 406 ? -10.557 8.128 -2.704 1.00 90.25 406 VAL A N 1
ATOM 3174 C CA . VAL A 1 406 ? -10.477 7.343 -3.945 1.00 90.25 406 VAL A CA 1
ATOM 3175 C C . VAL A 1 406 ? -10.342 5.852 -3.639 1.00 90.25 406 VAL A C 1
ATOM 3177 O O . VAL A 1 406 ? -11.034 5.044 -4.253 1.00 90.25 406 VAL A O 1
ATOM 3180 N N . SER A 1 407 ? -9.528 5.484 -2.649 1.00 90.56 407 SER A N 1
ATOM 3181 C CA . SER A 1 407 ? -9.358 4.088 -2.225 1.00 90.56 407 SER A CA 1
ATOM 3182 C C . SER A 1 407 ? -10.659 3.476 -1.711 1.00 90.56 407 SER A C 1
ATOM 3184 O O . SER A 1 407 ? -11.019 2.370 -2.103 1.00 90.56 407 SER A O 1
ATOM 3186 N N . LEU A 1 408 ? -11.427 4.227 -0.917 1.00 91.06 408 LEU A N 1
ATOM 3187 C CA . LEU A 1 408 ? -12.768 3.826 -0.489 1.00 91.06 408 LEU A CA 1
ATOM 3188 C C . LEU A 1 408 ? -13.710 3.642 -1.687 1.00 91.06 408 LEU A C 1
ATOM 3190 O O . LEU A 1 408 ? -14.529 2.731 -1.682 1.00 91.06 408 LEU A O 1
ATOM 3194 N N . MET A 1 409 ? -13.584 4.445 -2.743 1.00 92.00 409 MET A N 1
ATOM 3195 C CA . MET A 1 409 ? -14.419 4.306 -3.940 1.00 92.00 409 MET A CA 1
ATOM 3196 C C . MET A 1 409 ? -14.040 3.118 -4.830 1.00 92.00 409 MET A C 1
ATOM 3198 O O . MET A 1 409 ? -14.920 2.597 -5.507 1.00 92.00 409 MET A O 1
ATOM 3202 N N . THR A 1 410 ? -12.773 2.698 -4.849 1.00 90.69 410 THR A N 1
ATOM 3203 C CA . THR A 1 410 ? -12.214 1.854 -5.928 1.00 90.69 410 THR A CA 1
ATOM 3204 C C . THR A 1 410 ? -11.561 0.552 -5.462 1.00 90.69 410 THR A C 1
ATOM 3206 O O . THR A 1 410 ? -11.016 -0.170 -6.288 1.00 90.69 410 THR A O 1
ATOM 3209 N N . ASP A 1 411 ? -11.607 0.240 -4.163 1.00 87.81 411 ASP A N 1
ATOM 3210 C CA . ASP A 1 411 ? -10.942 -0.935 -3.568 1.00 87.81 411 ASP A CA 1
ATOM 3211 C C . ASP A 1 411 ? -9.410 -0.937 -3.730 1.00 87.81 411 ASP A C 1
ATOM 3213 O O . ASP A 1 411 ? -8.756 -1.975 -3.633 1.00 87.81 411 ASP A O 1
ATOM 3217 N N . THR A 1 412 ? -8.814 0.239 -3.941 1.00 90.94 412 THR A N 1
ATOM 3218 C CA . THR A 1 412 ? -7.359 0.423 -3.967 1.00 90.94 412 THR A CA 1
ATOM 3219 C C . THR A 1 412 ? -6.802 0.713 -2.570 1.00 90.94 412 THR A C 1
ATOM 3221 O O . THR A 1 412 ? -7.523 0.793 -1.573 1.00 90.94 412 THR A O 1
ATOM 3224 N N . ARG A 1 413 ? -5.483 0.892 -2.486 1.00 88.69 413 ARG A N 1
ATOM 3225 C CA . ARG A 1 413 ? -4.734 1.181 -1.264 1.00 88.69 413 ARG A CA 1
ATOM 3226 C C . ARG A 1 413 ? -4.270 2.629 -1.244 1.00 88.69 413 ARG A C 1
ATOM 3228 O O . ARG A 1 413 ? -3.672 3.119 -2.201 1.00 88.69 413 ARG A O 1
ATOM 3235 N N . CYS A 1 414 ? -4.483 3.289 -0.114 1.00 86.69 414 CYS A N 1
ATOM 3236 C CA . CYS A 1 414 ? -3.931 4.611 0.148 1.00 86.69 414 CYS A CA 1
ATOM 3237 C C . CYS A 1 414 ? -2.513 4.451 0.700 1.00 86.69 414 CYS A C 1
ATOM 3239 O O . CYS A 1 414 ? -2.340 3.843 1.760 1.00 86.69 414 CYS A O 1
ATOM 3241 N N . VAL A 1 415 ? -1.516 5.008 0.008 1.00 86.75 415 VAL A N 1
ATOM 3242 C CA . VAL A 1 415 ? -0.127 4.998 0.480 1.00 86.75 415 VAL A CA 1
ATOM 3243 C C . VAL A 1 415 ? 0.144 6.207 1.374 1.00 86.75 415 VAL A C 1
ATOM 3245 O O . VAL A 1 415 ? -0.104 7.355 0.998 1.00 86.75 415 VAL A O 1
ATOM 3248 N N . PHE A 1 416 ? 0.693 5.950 2.560 1.00 78.75 416 PHE A N 1
ATOM 3249 C CA . PHE A 1 416 ? 1.188 6.967 3.480 1.00 78.75 416 PHE A CA 1
ATOM 3250 C C . PHE A 1 416 ? 2.712 7.066 3.396 1.00 78.75 416 PHE A C 1
ATOM 3252 O O . PHE A 1 416 ? 3.435 6.130 3.738 1.00 78.75 416 PHE A O 1
ATOM 3259 N N . ASN A 1 417 ? 3.200 8.237 2.987 1.00 69.38 417 ASN A N 1
ATOM 3260 C CA . ASN A 1 417 ? 4.628 8.509 2.858 1.00 69.38 417 ASN A CA 1
ATOM 3261 C C . ASN A 1 417 ? 5.155 9.180 4.130 1.00 69.38 417 ASN A C 1
ATOM 3263 O O . ASN A 1 417 ? 4.691 10.255 4.530 1.00 69.38 417 ASN A O 1
ATOM 3267 N N . GLY A 1 418 ? 6.140 8.535 4.765 1.00 52.47 418 GLY A N 1
ATOM 3268 C CA . GLY A 1 418 ? 6.612 8.789 6.134 1.00 52.47 418 GLY A CA 1
ATOM 3269 C C . GLY A 1 418 ? 7.141 10.191 6.474 1.00 52.47 418 GLY A C 1
ATOM 3270 O O . GLY A 1 418 ? 7.548 10.405 7.608 1.00 52.47 418 GLY A O 1
ATOM 3271 N N . HIS A 1 419 ? 7.128 11.155 5.550 1.00 40.19 419 HIS A N 1
ATOM 3272 C CA . HIS A 1 419 ? 7.643 12.509 5.781 1.00 40.19 419 HIS A CA 1
ATOM 3273 C C . HIS A 1 419 ? 6.587 13.566 6.135 1.00 40.19 419 HIS A C 1
ATOM 3275 O O . HIS A 1 419 ? 6.947 14.593 6.707 1.00 40.19 419 HIS A O 1
ATOM 3281 N N . LYS A 1 420 ? 5.313 13.387 5.757 1.00 43.28 420 LYS A N 1
ATOM 3282 C CA . LYS A 1 420 ? 4.284 14.448 5.913 1.00 43.28 420 LYS A CA 1
ATOM 3283 C C . LYS A 1 420 ? 2.903 13.951 6.317 1.00 43.28 420 LYS A C 1
ATOM 3285 O O . LYS A 1 420 ? 2.140 14.711 6.899 1.00 43.28 420 LYS A O 1
ATOM 3290 N N . TYR A 1 421 ? 2.610 12.684 6.051 1.00 46.03 421 TYR A N 1
ATOM 3291 C CA . TYR A 1 421 ? 1.341 12.058 6.401 1.00 46.03 421 TYR A CA 1
ATOM 3292 C C . TYR A 1 421 ? 1.604 10.764 7.149 1.00 46.03 421 TYR A C 1
ATOM 3294 O O . TYR A 1 421 ? 1.106 9.717 6.746 1.00 46.03 421 TYR A O 1
ATOM 3302 N N . GLY A 1 422 ? 2.389 10.844 8.237 1.00 49.22 422 GLY A N 1
ATOM 3303 C CA . GLY A 1 422 ? 2.366 9.800 9.264 1.00 49.22 422 GLY A CA 1
ATOM 3304 C C . GLY A 1 422 ? 0.925 9.336 9.474 1.00 49.22 422 GLY A C 1
ATOM 3305 O O . GLY A 1 422 ? 0.008 10.144 9.311 1.00 49.22 422 GLY A O 1
ATOM 3306 N N . TRP A 1 423 ? 0.758 8.030 9.693 1.00 56.66 423 TRP A N 1
ATOM 3307 C CA . TRP A 1 423 ? -0.523 7.329 9.783 1.00 56.66 423 TRP A CA 1
ATOM 3308 C C . TRP A 1 423 ? -1.691 8.243 10.183 1.00 56.66 423 TRP A C 1
ATOM 3310 O O . TRP A 1 423 ? -1.535 8.975 11.164 1.00 56.66 423 TRP A O 1
ATOM 3320 N N . PRO A 1 424 ? -2.846 8.221 9.485 1.00 53.69 424 PRO A N 1
ATOM 3321 C CA . PRO A 1 424 ? -3.909 9.188 9.724 1.00 53.69 424 PRO A CA 1
ATOM 3322 C C . PRO A 1 424 ? -4.207 9.280 11.222 1.00 53.69 424 PRO A C 1
ATOM 3324 O O . PRO A 1 424 ? -4.611 8.299 11.842 1.00 53.69 424 PRO A O 1
ATOM 3327 N N . HIS A 1 425 ? -3.977 10.467 11.799 1.00 52.09 425 HIS A N 1
ATOM 3328 C CA . HIS A 1 425 ? -4.208 10.734 13.224 1.00 52.09 425 HIS A CA 1
ATOM 3329 C C . HIS A 1 425 ? -5.650 10.411 13.646 1.00 52.09 425 HIS A C 1
ATOM 3331 O O . HIS A 1 425 ? -5.905 10.150 14.816 1.00 52.09 425 HIS A O 1
ATOM 3337 N N . HIS A 1 426 ? -6.567 10.392 12.674 1.00 63.62 426 HIS A N 1
ATOM 3338 C CA . HIS A 1 426 ? -7.960 10.004 12.823 1.00 63.62 426 HIS A CA 1
ATOM 3339 C C . HIS A 1 426 ? -8.232 8.792 11.928 1.00 63.62 426 HIS A C 1
ATOM 3341 O O . HIS A 1 426 ? -8.446 8.961 10.721 1.00 63.62 426 HIS A O 1
ATOM 3347 N N . PRO A 1 427 ? -8.144 7.568 12.464 1.00 73.06 427 PRO A N 1
ATOM 3348 C CA . PRO A 1 427 ? -8.628 6.408 11.743 1.00 73.06 427 PRO A CA 1
ATOM 3349 C C . PRO A 1 427 ? -10.152 6.542 11.572 1.00 73.06 427 PRO A C 1
ATOM 3351 O O . PRO A 1 427 ? -10.844 6.942 12.498 1.00 73.06 427 PRO A O 1
ATOM 3354 N N . ILE A 1 428 ? -10.664 6.278 10.369 1.00 84.38 428 ILE A N 1
ATOM 3355 C CA . ILE A 1 428 ? -12.105 6.305 10.080 1.00 84.38 428 ILE A CA 1
ATOM 3356 C C . ILE A 1 428 ? -12.518 4.882 9.777 1.00 84.38 428 ILE A C 1
ATOM 3358 O O . ILE A 1 428 ? -11.993 4.313 8.825 1.00 84.38 428 ILE A O 1
ATOM 3362 N N . SER A 1 429 ? -13.447 4.316 10.538 1.00 88.25 429 SER A N 1
ATOM 3363 C CA . SER A 1 429 ? -13.957 2.973 10.282 1.00 88.25 429 SER A CA 1
ATOM 3364 C C . SER A 1 429 ? -15.326 3.029 9.607 1.00 88.25 429 SER A C 1
ATOM 3366 O O . SER A 1 429 ? -16.241 3.653 10.123 1.00 88.25 429 SER A O 1
ATOM 3368 N N . LEU A 1 430 ? -15.476 2.388 8.448 1.00 90.56 430 LEU A N 1
ATOM 3369 C CA . LEU A 1 430 ? -16.748 2.302 7.715 1.00 90.56 430 LEU A CA 1
ATOM 3370 C C . LEU A 1 430 ? -17.266 0.859 7.616 1.00 90.56 430 LEU A C 1
ATOM 3372 O O . LEU A 1 430 ? -18.432 0.642 7.291 1.00 90.56 430 LEU A O 1
ATOM 3376 N N . GLY A 1 431 ? -16.425 -0.133 7.924 1.00 89.06 431 GLY A N 1
ATOM 3377 C CA . GLY A 1 431 ? -16.737 -1.544 7.702 1.00 89.06 431 GLY A CA 1
ATOM 3378 C C . GLY A 1 431 ? -16.531 -1.969 6.250 1.00 89.06 431 GLY A C 1
ATOM 3379 O O . GLY A 1 431 ? -15.934 -1.253 5.449 1.00 89.06 431 GLY A O 1
ATOM 3380 N N . GLU A 1 432 ? -17.023 -3.160 5.917 1.00 88.56 432 GLU A N 1
ATOM 3381 C CA . GLU A 1 432 ? -16.990 -3.669 4.543 1.00 88.56 432 GLU A CA 1
ATOM 3382 C C . GLU A 1 432 ? -17.886 -2.837 3.606 1.00 88.56 432 GLU A C 1
ATOM 3384 O O . GLU A 1 432 ? -18.971 -2.404 4.024 1.00 88.56 432 GLU A O 1
ATOM 3389 N N . PRO A 1 433 ? -17.483 -2.636 2.337 1.00 92.44 433 PRO A N 1
ATOM 3390 C CA . PRO A 1 433 ? -18.346 -2.021 1.337 1.00 92.44 433 PRO A CA 1
ATOM 3391 C C . PRO A 1 433 ? -19.577 -2.899 1.067 1.00 92.44 433 PRO A C 1
ATOM 3393 O O . PRO A 1 433 ? -19.478 -4.119 0.948 1.00 92.44 433 PRO A O 1
ATOM 3396 N N . LEU A 1 434 ? -20.751 -2.280 0.917 1.00 94.06 434 LEU A N 1
ATOM 3397 C CA . LEU A 1 434 ? -22.010 -2.983 0.608 1.00 94.06 434 LEU A CA 1
ATOM 3398 C C . LEU A 1 434 ? -22.194 -3.257 -0.895 1.00 94.06 434 LEU A C 1
ATOM 3400 O O . LEU A 1 434 ? -23.169 -3.884 -1.310 1.00 94.06 434 LEU A O 1
ATOM 3404 N N . GLY A 1 435 ? -21.263 -2.777 -1.716 1.00 93.38 435 GLY A N 1
ATOM 3405 C CA . GLY A 1 435 ? -21.254 -2.924 -3.164 1.00 93.38 435 GLY A CA 1
ATOM 3406 C C . GLY A 1 435 ? -20.199 -2.025 -3.815 1.00 93.38 435 GLY A C 1
ATOM 3407 O O . GLY A 1 435 ? -19.436 -1.359 -3.107 1.00 93.38 435 GLY A O 1
ATOM 3408 N N . PRO A 1 436 ? -20.126 -1.998 -5.157 1.00 92.38 436 PRO A N 1
ATOM 3409 C CA . PRO A 1 436 ? -19.277 -1.054 -5.881 1.00 92.38 436 PRO A CA 1
ATOM 3410 C C . PRO A 1 436 ? -19.777 0.389 -5.714 1.00 92.38 436 PRO A C 1
ATOM 3412 O O . PRO A 1 436 ? -20.933 0.620 -5.344 1.00 92.38 436 PRO A O 1
ATOM 3415 N N . ALA A 1 437 ? -18.922 1.368 -6.022 1.00 93.94 437 ALA A N 1
ATOM 3416 C CA . ALA A 1 437 ? -19.351 2.761 -6.112 1.00 93.94 437 ALA A CA 1
ATOM 3417 C C . ALA A 1 437 ? -20.421 2.944 -7.204 1.00 93.94 437 ALA A C 1
ATOM 3419 O O . ALA A 1 437 ? -20.374 2.334 -8.274 1.00 93.94 437 ALA A O 1
ATOM 3420 N N . GLN A 1 438 ? -21.394 3.802 -6.921 1.00 94.31 438 GLN A N 1
ATOM 3421 C CA . GLN A 1 438 ? -22.533 4.105 -7.775 1.00 94.31 438 GLN A CA 1
ATOM 3422 C C . GLN A 1 438 ? -22.415 5.528 -8.314 1.00 94.31 438 GLN A C 1
ATOM 3424 O O . GLN A 1 438 ? -22.136 6.466 -7.564 1.00 94.31 438 GLN A O 1
ATOM 3429 N N . VAL A 1 439 ? -22.685 5.699 -9.607 1.00 93.00 439 VAL A N 1
ATOM 3430 C CA . VAL A 1 439 ? -22.771 7.020 -10.241 1.00 93.00 439 VAL A CA 1
ATOM 3431 C C . VAL A 1 439 ? -24.010 7.749 -9.729 1.00 93.00 439 VAL A C 1
ATOM 3433 O O . VAL A 1 439 ? -25.123 7.225 -9.783 1.00 93.00 439 VAL A O 1
ATOM 3436 N N . THR A 1 440 ? -23.819 8.972 -9.243 1.00 92.19 440 THR A N 1
ATOM 3437 C CA . THR A 1 440 ? -24.905 9.876 -8.848 1.00 92.19 440 THR A CA 1
ATOM 3438 C C . THR A 1 440 ? -25.110 10.952 -9.914 1.00 92.19 440 THR A C 1
ATOM 3440 O O . THR A 1 440 ? -24.367 11.036 -10.889 1.00 92.19 440 THR A O 1
ATOM 3443 N N . ALA A 1 441 ? -26.112 11.818 -9.736 1.00 89.38 441 ALA A N 1
ATOM 3444 C CA . ALA A 1 441 ? -26.384 12.902 -10.683 1.00 89.38 441 ALA A CA 1
ATOM 3445 C C . ALA A 1 441 ? -25.198 13.868 -10.882 1.00 89.38 441 ALA A C 1
ATOM 3447 O O . ALA A 1 441 ? -25.114 14.509 -11.925 1.00 89.38 441 ALA A O 1
ATOM 3448 N N . ASN A 1 442 ? -24.307 13.994 -9.891 1.00 87.94 442 ASN A N 1
ATOM 3449 C CA . ASN A 1 442 ? -23.164 14.904 -9.946 1.00 87.94 442 ASN A CA 1
ATOM 3450 C C . ASN A 1 442 ? -21.926 14.320 -9.247 1.00 87.94 442 ASN A C 1
ATOM 3452 O O . ASN A 1 442 ? -21.205 15.049 -8.573 1.00 87.94 442 ASN A O 1
ATOM 3456 N N . GLY A 1 443 ? -21.698 13.007 -9.317 1.00 91.94 443 GLY A N 1
ATOM 3457 C CA . GLY A 1 443 ? -20.647 12.404 -8.504 1.00 91.94 443 GLY A CA 1
ATOM 3458 C C . GLY A 1 443 ? -20.673 10.889 -8.407 1.00 91.94 443 GLY A C 1
ATOM 3459 O O . GLY A 1 443 ? -21.186 10.193 -9.284 1.00 91.94 443 GLY A O 1
ATOM 3460 N N . LEU A 1 444 ? -20.124 10.402 -7.299 1.00 94.25 444 LEU A N 1
ATOM 3461 C CA . LEU A 1 444 ? -20.068 8.992 -6.935 1.00 94.25 444 LEU A CA 1
ATOM 3462 C C . LEU A 1 444 ? -20.497 8.828 -5.479 1.00 94.25 444 LEU A C 1
ATOM 3464 O O . LEU A 1 444 ? -20.225 9.687 -4.643 1.00 94.25 444 LEU A O 1
ATOM 3468 N N . ARG A 1 445 ? -21.142 7.713 -5.160 1.00 96.50 445 ARG A N 1
ATOM 3469 C CA . ARG A 1 445 ? -21.461 7.324 -3.786 1.00 96.50 445 ARG A CA 1
ATOM 3470 C C . ARG A 1 445 ? -21.102 5.866 -3.583 1.00 96.50 445 ARG A C 1
ATOM 3472 O O . ARG A 1 445 ? -21.371 5.046 -4.457 1.00 96.50 445 ARG A O 1
ATOM 3479 N N . ARG A 1 446 ? -20.554 5.526 -2.423 1.00 96.38 446 ARG A N 1
ATOM 3480 C CA . ARG A 1 446 ? -20.386 4.135 -2.012 1.00 96.38 446 ARG A CA 1
ATOM 3481 C C . ARG A 1 446 ? -20.851 3.957 -0.580 1.00 96.38 446 ARG A C 1
ATOM 3483 O O . ARG A 1 446 ? -20.420 4.693 0.305 1.00 96.38 446 ARG A O 1
ATOM 3490 N N . ASP A 1 447 ? -21.727 2.982 -0.385 1.00 96.62 447 ASP A N 1
ATOM 3491 C CA . ASP A 1 447 ? -22.238 2.619 0.930 1.00 96.62 447 ASP A CA 1
ATOM 3492 C C . ASP A 1 447 ? -21.377 1.512 1.546 1.00 96.62 447 ASP A C 1
ATOM 3494 O O . ASP A 1 447 ? -20.912 0.589 0.868 1.00 96.62 447 ASP A O 1
ATOM 3498 N N . PHE A 1 448 ? -21.198 1.609 2.853 1.00 94.69 448 PHE A N 1
ATOM 3499 C CA . PHE A 1 448 ? -20.463 0.684 3.697 1.00 94.69 448 PHE A CA 1
ATOM 3500 C C . PHE A 1 448 ? -21.348 0.254 4.864 1.00 94.69 448 PHE A C 1
ATOM 3502 O O . PHE A 1 448 ? -22.393 0.849 5.133 1.00 94.69 448 PHE A O 1
ATOM 3509 N N . ARG A 1 449 ? -20.938 -0.799 5.572 1.00 91.75 449 ARG A N 1
ATOM 3510 C CA . ARG A 1 449 ? -21.721 -1.355 6.681 1.00 91.75 449 ARG A CA 1
ATOM 3511 C C . ARG A 1 449 ? -22.087 -0.325 7.761 1.00 91.75 449 ARG A C 1
ATOM 3513 O O . ARG A 1 449 ? -23.197 -0.393 8.285 1.00 91.75 449 ARG A O 1
ATOM 3520 N N . HIS A 1 450 ? -21.183 0.608 8.055 1.00 91.75 450 HIS A N 1
ATOM 3521 C CA . HIS A 1 450 ? -21.326 1.626 9.103 1.00 91.75 450 HIS A CA 1
ATOM 3522 C C . HIS A 1 450 ? -21.307 3.050 8.552 1.00 91.75 450 HIS A C 1
ATOM 3524 O O . HIS A 1 450 ? -20.989 3.983 9.278 1.00 91.75 450 HIS A O 1
ATOM 3530 N N . GLY A 1 451 ? -21.580 3.260 7.263 1.00 93.94 451 GLY A N 1
ATOM 3531 C CA . GLY A 1 451 ? -21.463 4.606 6.720 1.00 93.94 451 GLY A CA 1
ATOM 3532 C C . GLY A 1 451 ? -21.535 4.714 5.213 1.00 93.94 451 GLY A C 1
ATOM 3533 O O . GLY A 1 451 ? -21.856 3.764 4.506 1.00 93.94 451 GLY A O 1
ATOM 3534 N N . ASP A 1 452 ? -21.211 5.899 4.716 1.00 96.31 452 ASP A N 1
ATOM 3535 C CA . ASP A 1 452 ? -21.112 6.157 3.288 1.00 96.31 452 ASP A CA 1
ATOM 3536 C C . ASP A 1 452 ? -20.018 7.165 2.970 1.00 96.31 452 ASP A C 1
ATOM 3538 O O . ASP A 1 452 ? -19.639 8.005 3.791 1.00 96.31 452 ASP A O 1
ATOM 3542 N N . VAL A 1 453 ? -19.518 7.068 1.744 1.00 96.12 453 VAL A N 1
ATOM 3543 C CA . VAL A 1 453 ? -18.662 8.080 1.142 1.00 96.12 453 VAL A CA 1
ATOM 3544 C C . VAL A 1 453 ? -19.388 8.638 -0.064 1.00 96.12 453 VAL A C 1
ATOM 3546 O O . VAL A 1 453 ? -19.876 7.895 -0.917 1.00 96.12 453 VAL A O 1
ATOM 3549 N N . GLU A 1 454 ? -19.430 9.957 -0.155 1.00 96.62 454 GLU A N 1
ATOM 3550 C CA . GLU A 1 454 ? -20.017 10.683 -1.268 1.00 96.62 454 GLU A CA 1
ATOM 3551 C C . GLU A 1 454 ? -18.975 11.633 -1.847 1.00 96.62 454 GLU A C 1
ATOM 3553 O O . GLU A 1 454 ? -18.393 12.445 -1.133 1.00 96.62 454 GLU A O 1
ATOM 3558 N N . LEU A 1 455 ? -18.754 11.530 -3.150 1.00 93.25 455 LEU A N 1
ATOM 3559 C CA . LEU A 1 455 ? -17.917 12.409 -3.948 1.00 93.25 455 LEU A CA 1
ATOM 3560 C C . LEU A 1 455 ? -18.833 13.244 -4.834 1.00 93.25 455 LEU A C 1
ATOM 3562 O O . LEU A 1 455 ? -19.728 12.707 -5.480 1.00 93.25 455 LEU A O 1
ATOM 3566 N N . THR A 1 456 ? -18.608 14.553 -4.891 1.00 91.56 456 THR A N 1
ATOM 3567 C CA . THR A 1 456 ? -19.353 15.466 -5.765 1.00 91.56 456 THR A CA 1
ATOM 3568 C C . THR A 1 456 ? -18.405 16.123 -6.760 1.00 91.56 456 THR A C 1
ATOM 3570 O O . THR A 1 456 ? -17.489 16.842 -6.360 1.00 91.56 456 THR A O 1
ATOM 3573 N N . TRP A 1 457 ? -18.632 15.902 -8.055 1.00 86.50 457 TRP A N 1
ATOM 3574 C CA . TRP A 1 457 ? -17.890 16.549 -9.131 1.00 86.50 457 TRP A CA 1
ATOM 3575 C C . TRP A 1 457 ? -18.060 18.064 -9.074 1.00 86.50 457 TRP A C 1
ATOM 3577 O O . TRP A 1 457 ? -19.163 18.594 -8.897 1.00 86.50 457 TRP A O 1
ATOM 3587 N N . ARG A 1 458 ? -16.950 18.774 -9.266 1.00 79.06 458 ARG A N 1
ATOM 3588 C CA . ARG A 1 458 ? -16.941 20.228 -9.384 1.00 79.06 458 ARG A CA 1
ATOM 3589 C C . ARG A 1 458 ? -17.116 20.618 -10.849 1.00 79.06 458 ARG A C 1
ATOM 3591 O O . ARG A 1 458 ? -16.379 20.154 -11.719 1.00 79.06 458 ARG A O 1
ATOM 3598 N N . ASN A 1 459 ? -18.061 21.517 -11.122 1.00 61.78 459 ASN A N 1
ATOM 3599 C CA . ASN A 1 459 ? -18.213 22.112 -12.451 1.00 61.78 459 ASN A CA 1
ATOM 3600 C C . ASN A 1 459 ? -16.934 22.872 -12.830 1.00 61.78 459 ASN A C 1
ATOM 3602 O O . ASN A 1 459 ? -16.527 23.790 -12.122 1.00 61.78 459 ASN A O 1
ATOM 3606 N N . GLY A 1 460 ? -16.300 22.483 -13.940 1.00 56.31 460 GLY A N 1
ATOM 3607 C CA . GLY A 1 460 ? -15.031 23.070 -14.382 1.00 56.31 460 GLY A CA 1
ATOM 3608 C C . GLY A 1 460 ? -13.819 22.686 -13.525 1.00 56.31 460 GLY A C 1
ATOM 3609 O O . GLY A 1 460 ? -12.823 23.405 -13.558 1.00 56.31 460 GLY A O 1
ATOM 3610 N N . GLY A 1 461 ? -13.901 21.596 -12.748 1.00 51.19 461 GLY A N 1
ATOM 3611 C CA . GLY A 1 461 ? -12.842 21.152 -11.841 1.00 51.19 461 GLY A CA 1
ATOM 3612 C C . GLY A 1 461 ? -11.494 20.993 -12.545 1.00 51.19 461 GLY A C 1
ATOM 3613 O O . GLY A 1 461 ? -11.309 20.083 -13.352 1.00 51.19 461 GLY A O 1
ATOM 3614 N N . SER A 1 462 ? -10.553 21.884 -12.235 1.00 54.59 462 SER A N 1
ATOM 3615 C CA . SER A 1 462 ? -9.155 21.740 -12.622 1.00 54.59 462 SER A CA 1
ATOM 3616 C C . SER A 1 462 ? -8.400 20.894 -11.600 1.00 54.59 462 SER A C 1
ATOM 3618 O O . SER A 1 462 ? -8.812 20.736 -10.448 1.00 54.59 462 SER A O 1
ATOM 3620 N N . MET A 1 463 ? -7.259 20.378 -12.041 1.00 56.00 463 MET A N 1
ATOM 3621 C CA . MET A 1 463 ? -6.269 19.725 -11.193 1.00 56.00 463 MET A CA 1
ATOM 3622 C C . MET A 1 463 ? -5.919 20.589 -9.969 1.00 56.00 463 MET A C 1
ATOM 3624 O O . MET A 1 463 ? -5.984 21.822 -10.056 1.00 56.00 463 MET A O 1
ATOM 3628 N N . PRO A 1 464 ? -5.532 19.972 -8.840 1.00 55.94 464 PRO A N 1
ATOM 3629 C CA . PRO A 1 464 ? -5.352 18.525 -8.624 1.00 55.94 464 PRO A CA 1
ATOM 3630 C C . PRO A 1 464 ? -6.556 17.821 -7.947 1.00 55.94 464 PRO A C 1
ATOM 3632 O O . PRO A 1 464 ? -6.483 16.634 -7.653 1.00 55.94 464 PRO A O 1
ATOM 3635 N N . THR A 1 465 ? -7.680 18.506 -7.684 1.00 69.81 465 THR A N 1
ATOM 3636 C CA . THR A 1 465 ? -8.870 17.905 -7.027 1.00 69.81 465 THR A CA 1
ATOM 3637 C C . THR A 1 465 ? -10.187 18.312 -7.705 1.00 69.81 465 THR A C 1
ATOM 3639 O O . THR A 1 465 ? -10.785 19.336 -7.367 1.00 69.81 465 THR A O 1
ATOM 3642 N N . PRO A 1 466 ? -10.705 17.506 -8.651 1.00 75.62 466 PRO A N 1
ATOM 3643 C CA . PRO A 1 466 ? -11.919 17.829 -9.399 1.00 75.62 466 PRO A CA 1
ATOM 3644 C C . PRO A 1 466 ? -13.216 17.555 -8.617 1.00 75.62 466 PRO A C 1
ATOM 3646 O O . PRO A 1 466 ? -14.301 17.636 -9.194 1.00 75.62 466 PRO A O 1
ATOM 3649 N N . PHE A 1 467 ? -13.137 17.221 -7.326 1.00 84.62 467 PHE A N 1
ATOM 3650 C CA . PHE A 1 467 ? -14.293 16.860 -6.513 1.00 84.62 467 PHE A CA 1
ATOM 3651 C C . PHE A 1 467 ? -14.202 17.354 -5.067 1.00 84.62 467 PHE A C 1
ATOM 3653 O O . PHE A 1 467 ? -13.116 17.482 -4.502 1.00 84.62 467 PHE A O 1
ATOM 3660 N N . ASP A 1 468 ? -15.372 17.577 -4.476 1.00 89.25 468 ASP A N 1
ATOM 3661 C CA . ASP A 1 468 ? -15.575 17.615 -3.028 1.00 89.25 468 ASP A CA 1
ATOM 3662 C C . ASP A 1 468 ? -15.926 16.210 -2.523 1.00 89.25 468 ASP A C 1
ATOM 3664 O O . ASP A 1 468 ? -16.379 15.367 -3.303 1.00 89.25 468 ASP A O 1
ATOM 3668 N N . TYR A 1 469 ? -15.797 15.963 -1.218 1.00 92.75 469 TYR A N 1
ATOM 3669 C CA . TYR A 1 469 ? -16.306 14.726 -0.625 1.00 92.75 469 TYR A CA 1
ATOM 3670 C C . TYR A 1 469 ? -16.856 14.907 0.788 1.00 92.75 469 TYR A C 1
ATOM 3672 O O . TYR A 1 469 ? -16.534 15.868 1.491 1.00 92.75 469 TYR A O 1
ATOM 3680 N N . VAL A 1 470 ? -17.657 13.928 1.200 1.00 95.69 470 VAL A N 1
ATOM 3681 C CA . VAL A 1 470 ? -18.150 13.742 2.564 1.00 95.69 470 VAL A CA 1
ATOM 3682 C C . VAL A 1 470 ? -18.010 12.266 2.931 1.00 95.69 470 VAL A C 1
ATOM 3684 O O . VAL A 1 470 ? -18.376 11.396 2.143 1.00 95.69 470 VAL A O 1
ATOM 3687 N N . ILE A 1 471 ? -17.491 11.992 4.125 1.00 94.12 471 ILE A N 1
ATOM 3688 C CA . ILE A 1 471 ? -17.491 10.673 4.757 1.00 94.12 471 ILE A CA 1
ATOM 3689 C C . ILE A 1 471 ? -18.428 10.727 5.957 1.00 94.12 471 ILE A C 1
ATOM 3691 O O . ILE A 1 471 ? -18.313 11.615 6.811 1.00 94.12 471 ILE A O 1
ATOM 3695 N N . ARG A 1 472 ? -19.352 9.770 6.021 1.00 94.06 472 ARG A N 1
ATOM 3696 C CA . ARG A 1 472 ? -20.315 9.634 7.110 1.00 94.06 472 ARG A CA 1
ATOM 3697 C C . ARG A 1 472 ? -20.138 8.293 7.796 1.00 94.06 472 ARG A C 1
ATOM 3699 O O . ARG A 1 472 ? -20.080 7.285 7.103 1.00 94.06 472 ARG A O 1
ATOM 3706 N N . VAL A 1 473 ? -20.114 8.293 9.124 1.00 90.38 473 VAL A N 1
ATOM 3707 C CA . VAL A 1 473 ? -20.178 7.087 9.961 1.00 90.38 473 VAL A CA 1
ATOM 3708 C C . VAL A 1 473 ? -21.505 7.126 10.705 1.00 90.38 473 VAL A C 1
ATOM 3710 O O . VAL A 1 473 ? -21.829 8.136 11.324 1.00 90.38 473 VAL A O 1
ATOM 3713 N N . ASP A 1 474 ? -22.324 6.091 10.531 1.00 87.12 474 ASP A N 1
ATOM 3714 C CA . ASP A 1 474 ? -23.673 5.963 11.097 1.00 87.12 474 ASP A CA 1
ATOM 3715 C C . ASP A 1 474 ? -24.547 7.225 10.901 1.00 87.12 474 ASP A C 1
ATOM 3717 O O . ASP A 1 474 ? -25.366 7.614 11.732 1.00 87.12 474 ASP A O 1
ATOM 3721 N N . GLY A 1 475 ? -24.374 7.881 9.746 1.00 88.19 475 GLY A N 1
ATOM 3722 C CA . GLY A 1 475 ? -25.096 9.092 9.340 1.00 88.19 475 GLY A CA 1
ATOM 3723 C C . GLY A 1 475 ? -24.491 10.417 9.825 1.00 88.19 475 GLY A C 1
ATOM 3724 O O . GLY A 1 475 ? -24.937 11.478 9.383 1.00 88.19 475 GLY A O 1
ATOM 3725 N N . VAL A 1 476 ? -23.461 10.385 10.672 1.00 88.88 476 VAL A N 1
ATOM 3726 C CA . VAL A 1 476 ? -22.739 11.567 11.165 1.00 88.88 476 VAL A CA 1
ATOM 3727 C C . VAL A 1 476 ? -21.566 11.884 10.244 1.00 88.88 476 VAL A C 1
ATOM 3729 O O . VAL A 1 476 ? -20.779 11.003 9.913 1.00 88.88 476 VAL A O 1
ATOM 3732 N N . ILE A 1 477 ? -21.421 13.145 9.827 1.00 92.75 477 ILE A N 1
ATOM 3733 C CA . ILE A 1 477 ? -20.259 13.589 9.042 1.00 92.75 477 ILE A CA 1
ATOM 3734 C C . ILE A 1 477 ? -19.020 13.567 9.941 1.00 92.75 477 ILE A C 1
ATOM 3736 O O . ILE A 1 477 ? -18.944 14.338 10.897 1.00 92.75 477 ILE A O 1
ATOM 3740 N N . VAL A 1 478 ? -18.051 12.714 9.607 1.00 89.06 478 VAL A N 1
ATOM 3741 C CA . VAL A 1 478 ? -16.775 12.590 10.338 1.00 89.06 478 VAL A CA 1
ATOM 3742 C C . VAL A 1 478 ? -15.613 13.245 9.598 1.00 89.06 478 VAL A C 1
ATOM 3744 O O . VAL A 1 478 ? -14.644 13.684 10.211 1.00 89.06 478 VAL A O 1
ATOM 3747 N N . GLU A 1 479 ? -15.709 13.355 8.273 1.00 90.50 479 GLU A N 1
ATOM 3748 C CA . GLU A 1 479 ? -14.742 14.079 7.456 1.00 90.50 479 GLU A CA 1
ATOM 3749 C C . GLU A 1 479 ? -15.443 14.676 6.237 1.00 90.50 479 GLU A C 1
ATOM 3751 O O . GLU A 1 479 ? -16.255 14.024 5.584 1.00 90.50 479 GLU A O 1
ATOM 3756 N N . GLU A 1 480 ? -15.108 15.915 5.899 1.00 91.94 480 GLU A N 1
ATOM 3757 C CA . GLU A 1 480 ? -15.516 16.524 4.641 1.00 91.94 480 GLU A CA 1
ATOM 3758 C C . GLU A 1 480 ? -14.398 17.394 4.078 1.00 91.94 480 GLU A C 1
ATOM 3760 O O . GLU A 1 480 ? -13.570 17.950 4.806 1.00 91.94 480 GLU A O 1
ATOM 3765 N N . MET A 1 481 ? -14.395 17.523 2.756 1.00 86.69 481 MET A N 1
ATOM 3766 C CA . MET A 1 481 ? -13.569 18.486 2.048 1.00 86.69 481 MET A CA 1
ATOM 3767 C C . MET A 1 481 ? -14.455 19.265 1.091 1.00 86.69 481 MET A C 1
ATOM 3769 O O . MET A 1 481 ? -15.053 18.700 0.174 1.00 86.69 481 MET A O 1
ATOM 3773 N N . ARG A 1 482 ? -14.502 20.577 1.315 1.00 85.94 482 ARG A N 1
ATOM 3774 C CA . ARG A 1 482 ? -15.146 21.562 0.450 1.00 85.94 482 ARG A CA 1
ATOM 3775 C C . ARG A 1 482 ? -14.084 22.557 0.028 1.00 85.94 482 ARG A C 1
ATOM 3777 O O . ARG A 1 482 ? -13.598 23.309 0.871 1.00 85.94 482 ARG A O 1
ATOM 3784 N N . ILE A 1 483 ? -13.692 22.545 -1.244 1.00 74.69 483 ILE A N 1
ATOM 3785 C CA . ILE A 1 483 ? -12.674 23.476 -1.743 1.00 74.69 483 ILE A CA 1
ATOM 3786 C C . ILE A 1 483 ? -13.368 24.680 -2.391 1.00 74.69 483 ILE A C 1
ATOM 3788 O O . ILE A 1 483 ? -13.952 24.551 -3.470 1.00 74.69 483 ILE A O 1
ATOM 3792 N N . PRO A 1 484 ? -13.286 25.878 -1.793 1.00 66.50 484 PRO A N 1
ATOM 3793 C CA . PRO A 1 484 ? -13.858 27.076 -2.389 1.00 66.50 484 PRO A CA 1
ATOM 3794 C C . PRO A 1 484 ? -12.941 27.623 -3.506 1.00 66.50 484 PRO A C 1
ATOM 3796 O O . PRO A 1 484 ? -11.985 28.334 -3.202 1.00 66.50 484 PRO A O 1
ATOM 3799 N N . TYR A 1 485 ? -13.200 27.323 -4.795 1.00 61.91 485 TYR A N 1
ATOM 3800 C CA . TYR A 1 485 ? -12.740 28.196 -5.907 1.00 61.91 485 TYR A CA 1
ATOM 3801 C C . TYR A 1 485 ? -13.454 28.024 -7.268 1.00 61.91 485 TYR A C 1
ATOM 3803 O O . TYR A 1 485 ? -13.815 26.912 -7.651 1.00 61.91 485 TYR A O 1
ATOM 3811 N N . GLU A 1 486 ? -13.565 29.129 -8.020 1.00 54.59 486 GLU A N 1
ATOM 3812 C CA . GLU A 1 486 ? -13.990 29.236 -9.429 1.00 54.59 486 GLU A CA 1
ATOM 3813 C C . GLU A 1 486 ? -12.863 29.827 -10.325 1.00 54.59 486 GLU A C 1
ATOM 3815 O O . GLU A 1 486 ? -12.335 30.884 -9.995 1.00 54.59 486 GLU A O 1
ATOM 3820 N N . TYR A 1 487 ? -12.587 29.215 -11.491 1.00 44.22 487 TYR A N 1
ATOM 3821 C CA . TYR A 1 487 ? -11.768 29.689 -12.646 1.00 44.22 487 TYR A CA 1
ATOM 3822 C C . TYR A 1 487 ? -10.263 29.294 -12.767 1.00 44.22 487 TYR A C 1
ATOM 3824 O O . TYR A 1 487 ? -9.603 29.045 -11.762 1.00 44.22 487 TYR A O 1
ATOM 3832 N N . PRO A 1 488 ? -9.749 29.147 -14.022 1.00 48.31 488 PRO A N 1
ATOM 3833 C CA . PRO A 1 488 ? -8.884 28.051 -14.465 1.00 48.31 488 PRO A CA 1
ATOM 3834 C C . PRO A 1 488 ? -7.394 28.383 -14.410 1.00 48.31 488 PRO A C 1
ATOM 3836 O O . PRO A 1 488 ? -6.990 29.530 -14.596 1.00 48.31 488 PRO A O 1
ATOM 3839 N N . LEU A 1 489 ? -6.568 27.346 -14.287 1.00 42.56 489 LEU A N 1
ATOM 3840 C CA . LEU A 1 489 ? -5.147 27.446 -14.595 1.00 42.56 489 LEU A CA 1
ATOM 3841 C C . LEU A 1 489 ? -4.929 27.115 -16.071 1.00 42.56 489 LEU A C 1
ATOM 3843 O O . LEU A 1 489 ? -5.218 26.013 -16.542 1.00 42.56 489 LEU A O 1
ATOM 3847 N N . THR A 1 490 ? -4.432 28.107 -16.802 1.00 36.09 490 THR A N 1
ATOM 3848 C CA . THR A 1 490 ? -3.745 27.909 -18.073 1.00 36.09 490 THR A CA 1
ATOM 3849 C C . THR A 1 490 ? -2.549 26.956 -17.891 1.00 36.09 490 THR A C 1
ATOM 3851 O O . THR A 1 490 ? -2.000 26.875 -16.791 1.00 36.09 490 THR A O 1
ATOM 3854 N N . PRO A 1 491 ? -2.112 26.241 -18.945 1.00 36.91 491 PRO A N 1
ATOM 3855 C CA . PRO A 1 491 ? -1.177 25.107 -18.851 1.00 36.91 491 PRO A CA 1
ATOM 3856 C C . PRO A 1 491 ? 0.276 25.428 -18.444 1.00 36.91 491 PRO A C 1
ATOM 3858 O O . PRO A 1 491 ? 1.143 24.575 -18.594 1.00 36.91 491 PRO A O 1
ATOM 3861 N N . GLU A 1 492 ? 0.591 26.632 -17.968 1.00 35.53 492 GLU A N 1
ATOM 3862 C CA . GLU A 1 492 ? 1.979 27.122 -17.897 1.00 35.53 492 GLU A CA 1
ATOM 3863 C C . GLU A 1 492 ? 2.772 26.698 -16.648 1.00 35.53 492 GLU A C 1
ATOM 3865 O O . GLU A 1 492 ? 3.945 27.037 -16.544 1.00 35.53 492 GLU A O 1
ATOM 3870 N N . TYR A 1 493 ? 2.192 25.929 -15.720 1.00 36.62 493 TYR A N 1
ATOM 3871 C CA . TYR A 1 493 ? 2.864 25.566 -14.458 1.00 36.62 493 TYR A CA 1
ATOM 3872 C C . TYR A 1 493 ? 3.276 24.093 -14.312 1.00 36.62 493 TYR A C 1
ATOM 3874 O O . TYR A 1 493 ? 3.621 23.665 -13.215 1.00 36.62 493 TYR A O 1
ATOM 3882 N N . PHE A 1 494 ? 3.334 23.333 -15.408 1.00 34.12 494 PHE A N 1
ATOM 3883 C CA . PHE A 1 494 ? 4.077 22.068 -15.430 1.00 34.12 494 PHE A CA 1
ATOM 3884 C C . PHE A 1 494 ? 5.497 22.303 -15.947 1.00 34.12 494 PHE A C 1
ATOM 3886 O O . PHE A 1 494 ? 5.810 22.022 -17.100 1.00 34.12 494 PHE A O 1
ATOM 3893 N N . ASN A 1 495 ? 6.358 22.832 -15.083 1.00 25.55 495 ASN A N 1
ATOM 3894 C CA . ASN A 1 495 ? 7.796 22.626 -15.210 1.00 25.55 495 ASN A CA 1
ATOM 3895 C C . ASN A 1 495 ? 8.376 22.521 -13.789 1.00 25.55 495 ASN A C 1
ATOM 3897 O O . ASN A 1 495 ? 8.212 23.488 -13.037 1.00 25.55 495 ASN A O 1
ATOM 3901 N N . PRO A 1 496 ? 8.943 21.370 -13.376 1.00 32.84 496 PRO A N 1
ATOM 3902 C CA . PRO A 1 496 ? 9.704 21.294 -12.133 1.00 32.84 496 PRO A CA 1
ATOM 3903 C C . PRO A 1 496 ? 10.939 22.204 -12.156 1.00 32.84 496 PRO A C 1
ATOM 3905 O O . PRO A 1 496 ? 11.497 22.433 -13.256 1.00 32.84 496 PRO A O 1
#

pLDDT: mean 86.58, std 14.62, range [25.55, 98.62]